Protein AF-A0A9W9C0L8-F1 (afdb_monomer_lite)

Secondary structure (DSSP, 8-state):
---------SS----------SS-EEEEESS-THHHHHHHHHHHT--BTTBSS----EETTEEPPPBPHHHHHHHTTS--HHHHTT-S---GGGGG-TTSGGG--SHHHHHHHHT--SS-GGGEEEEEHHHHHHHHHHHTTS-SS-S--GGGHHHHHHHHHHHHHHHTSHHHHHHHHHHHHHHHHHHHTHHHHTTT-PPEETTTEE--HHHHHHHHHHHHHHHHHHHHHHHHHHHHHHHHHHHHHHHHHHHHHHHHHHHHHT---HHHHHHHHHHHHHHHHHHHHHHHHHHHHHHHHHHHHHHHHHHHHHHHHHHHT--SHHHHHHHHHHTTHHHHHHHHHHHHHHHHHHHHHHHHHHHHHHTT-HHHHHHHHHHHHHHHHHHHHHHHHHHHPPPP---

pLDDT: mean 86.76, std 15.54, range [25.88, 98.31]

Structure (mmCIF, N/CA/C/O backbone):
data_AF-A0A9W9C0L8-F1
#
_entry.id   AF-A0A9W9C0L8-F1
#
loop_
_atom_site.group_PDB
_atom_site.id
_atom_site.type_symbol
_atom_site.label_atom_id
_atom_site.label_alt_id
_atom_site.label_comp_id
_atom_site.label_asym_id
_atom_site.label_entity_id
_atom_site.label_seq_id
_atom_site.pdbx_PDB_ins_code
_atom_site.Cartn_x
_atom_site.Cartn_y
_atom_site.Cartn_z
_atom_site.occupancy
_atom_site.B_iso_or_equiv
_atom_site.auth_seq_id
_atom_site.auth_comp_id
_atom_site.auth_asym_id
_atom_site.auth_atom_id
_atom_site.pdbx_PDB_model_num
ATOM 1 N N . MET A 1 1 ? -31.134 17.223 30.203 1.00 29.73 1 MET A N 1
ATOM 2 C CA . MET A 1 1 ? -31.535 15.995 29.489 1.00 29.73 1 MET A CA 1
ATOM 3 C C . MET A 1 1 ? -32.343 16.463 28.302 1.00 29.73 1 MET A C 1
ATOM 5 O O . MET A 1 1 ? -33.513 16.771 28.476 1.00 29.73 1 MET A O 1
ATOM 9 N N . ASP A 1 2 ? -31.704 16.609 27.146 1.00 30.09 2 ASP A N 1
ATOM 10 C CA . ASP A 1 2 ? -32.403 17.032 25.934 1.00 30.09 2 ASP A CA 1
ATOM 11 C C . ASP A 1 2 ? -33.046 15.802 25.302 1.00 30.09 2 ASP A C 1
ATOM 13 O O . ASP A 1 2 ? -32.373 14.855 24.889 1.00 30.09 2 ASP A O 1
ATOM 17 N N . THR A 1 3 ? -34.373 15.785 25.321 1.00 31.14 3 THR A N 1
ATOM 18 C CA . THR A 1 3 ? -35.206 14.772 24.689 1.00 31.14 3 THR A CA 1
ATOM 19 C C . THR A 1 3 ? -35.073 14.893 23.173 1.00 31.14 3 THR A C 1
ATOM 21 O O . THR A 1 3 ? -35.400 15.920 22.579 1.00 31.14 3 THR A O 1
ATOM 24 N N . TYR A 1 4 ? -34.591 13.830 22.527 1.00 26.91 4 TYR A N 1
ATOM 25 C CA . TYR A 1 4 ? -34.618 13.700 21.073 1.00 26.91 4 TYR A CA 1
ATOM 26 C C . TYR A 1 4 ? -36.081 13.635 20.617 1.00 26.91 4 TYR A C 1
ATOM 28 O O . TYR A 1 4 ? -36.723 12.589 20.697 1.00 26.91 4 TYR A O 1
ATOM 36 N N . LYS A 1 5 ? -36.631 14.768 20.170 1.00 27.61 5 LYS A N 1
ATOM 37 C CA . LYS A 1 5 ? -37.913 14.801 19.461 1.00 27.61 5 LYS A CA 1
ATOM 38 C C . LYS A 1 5 ? -37.713 14.189 18.076 1.00 27.61 5 LYS A C 1
ATOM 40 O O . LYS A 1 5 ? -36.985 14.735 17.252 1.00 27.61 5 LYS A O 1
ATOM 45 N N . VAL A 1 6 ? -38.363 13.057 17.832 1.00 25.88 6 VAL A N 1
ATOM 46 C CA . VAL A 1 6 ? -38.490 12.456 16.501 1.00 25.88 6 VAL A CA 1
ATOM 47 C C . VAL A 1 6 ? -39.402 13.360 15.667 1.00 25.88 6 VAL A C 1
ATOM 49 O O . VAL A 1 6 ? -40.563 13.557 16.019 1.00 25.88 6 VAL A O 1
ATOM 52 N N . GLN A 1 7 ? -38.877 13.940 14.587 1.00 29.86 7 GLN A N 1
ATOM 53 C CA . GLN A 1 7 ? -39.683 14.624 13.575 1.00 29.86 7 GLN A CA 1
ATOM 54 C C . GLN A 1 7 ? -40.155 13.606 12.529 1.00 29.86 7 GLN A C 1
ATOM 56 O O . GLN A 1 7 ? -39.345 12.895 11.937 1.00 29.86 7 GLN A O 1
ATOM 61 N N . LEU A 1 8 ? -41.468 13.550 12.298 1.00 27.89 8 LEU A N 1
ATOM 62 C CA . LEU A 1 8 ? -42.066 12.884 11.141 1.00 27.89 8 LEU A CA 1
ATOM 63 C C . LEU A 1 8 ? -41.915 13.813 9.927 1.00 27.89 8 LEU A C 1
ATOM 65 O O . LEU A 1 8 ? -42.459 14.916 9.919 1.00 27.89 8 LEU A O 1
ATOM 69 N N . PHE A 1 9 ? -41.157 13.392 8.914 1.00 30.30 9 PHE A N 1
ATOM 70 C CA . PHE A 1 9 ? -40.976 14.165 7.684 1.00 30.30 9 PHE A CA 1
ATOM 71 C C . PHE A 1 9 ? -42.205 14.006 6.773 1.00 30.30 9 PHE A C 1
ATOM 73 O O . PHE A 1 9 ? -42.435 12.936 6.217 1.00 30.30 9 PHE A O 1
ATOM 80 N N . GLY A 1 10 ? -42.991 15.079 6.622 1.00 34.06 10 GLY A N 1
ATOM 81 C CA . GLY A 1 10 ? -44.199 15.141 5.780 1.00 34.06 10 GLY A CA 1
ATOM 82 C C . GLY A 1 10 ? -43.947 15.284 4.272 1.00 34.06 10 GLY A C 1
ATOM 83 O O . GLY A 1 10 ? -44.895 15.374 3.499 1.00 34.06 10 GLY A O 1
ATOM 84 N N . GLN A 1 11 ? -42.689 15.296 3.831 1.00 38.44 11 GLN A N 1
ATOM 85 C CA . GLN A 1 11 ? -42.314 15.215 2.421 1.00 38.44 11 GLN A CA 1
ATOM 86 C C . GLN A 1 11 ? -41.124 14.273 2.270 1.00 38.44 11 GLN A C 1
ATOM 88 O O . GLN A 1 11 ? -40.221 14.253 3.110 1.00 38.44 11 GLN A O 1
ATOM 93 N N . LYS A 1 12 ? -41.142 13.479 1.191 1.00 31.73 12 LYS A N 1
ATOM 94 C CA . LYS A 1 12 ? -40.052 12.568 0.832 1.00 31.73 12 LYS A CA 1
ATOM 95 C C . LYS A 1 12 ? -38.766 13.407 0.751 1.00 31.73 12 LYS A C 1
ATOM 97 O O . LYS A 1 12 ? -38.766 14.386 0.001 1.00 31.73 12 LYS A O 1
ATOM 102 N N . PRO A 1 13 ? -37.710 13.092 1.526 1.00 36.06 13 PRO A N 1
ATOM 103 C CA . PRO A 1 13 ? -36.461 13.838 1.453 1.00 36.06 13 PRO A CA 1
ATOM 104 C C . PRO A 1 13 ? -35.998 13.863 -0.003 1.00 36.06 13 PRO A C 1
ATOM 106 O O . PRO A 1 13 ? -36.171 12.868 -0.717 1.00 36.06 13 PRO A O 1
ATOM 109 N N . ALA A 1 14 ? -35.463 15.005 -0.445 1.00 39.78 14 ALA A N 1
ATOM 110 C CA . ALA A 1 14 ? -34.870 15.119 -1.771 1.00 39.78 14 ALA A CA 1
ATOM 111 C C . ALA A 1 14 ? -33.977 13.897 -1.994 1.00 39.78 14 ALA A C 1
ATOM 113 O O . ALA A 1 14 ? -33.189 13.554 -1.105 1.00 39.78 14 ALA A O 1
ATOM 114 N N . GLN A 1 15 ? -34.155 13.209 -3.130 1.00 34.47 15 GLN A N 1
ATOM 115 C CA . GLN A 1 15 ? -33.283 12.086 -3.446 1.00 34.47 15 GLN A CA 1
ATOM 116 C C . GLN A 1 15 ? -31.843 12.571 -3.274 1.00 34.47 15 GLN A C 1
ATOM 118 O O . GLN A 1 15 ? -31.524 13.660 -3.769 1.00 34.47 15 GLN A O 1
ATOM 123 N N . PRO A 1 16 ? -31.001 11.834 -2.527 1.00 32.03 16 PRO A N 1
ATOM 124 C CA . PRO A 1 16 ? -29.605 12.202 -2.414 1.00 32.03 16 PRO A CA 1
ATOM 125 C C . PRO A 1 16 ? -29.090 12.387 -3.838 1.00 32.03 16 PRO A C 1
ATOM 127 O O . PRO A 1 16 ? -29.291 11.513 -4.685 1.00 32.03 16 PRO A O 1
ATOM 130 N N . LYS A 1 17 ? -28.490 13.555 -4.117 1.00 40.44 17 LYS A N 1
ATOM 131 C CA . LYS A 1 17 ? -27.696 13.727 -5.336 1.00 40.44 17 LYS A CA 1
ATOM 132 C C . LYS A 1 17 ? -26.821 12.483 -5.440 1.00 40.44 17 LYS A C 1
ATOM 134 O O . LYS A 1 17 ? -26.239 12.103 -4.419 1.00 40.44 17 LYS A O 1
ATOM 139 N N . ALA A 1 18 ? -26.811 11.845 -6.615 1.00 34.06 18 ALA A N 1
ATOM 140 C CA . ALA A 1 18 ? -26.009 10.652 -6.864 1.00 34.06 18 ALA A CA 1
ATOM 141 C C . ALA A 1 18 ? -24.649 10.841 -6.179 1.00 34.06 18 ALA A C 1
ATOM 143 O O . ALA A 1 18 ? -24.070 11.922 -6.349 1.00 34.06 18 ALA A O 1
ATOM 144 N N . PRO A 1 19 ? -24.209 9.895 -5.326 1.00 35.09 19 PRO A N 1
ATOM 145 C CA . PRO A 1 19 ? -22.979 10.075 -4.579 1.00 35.09 19 PRO A CA 1
ATOM 146 C C . PRO A 1 19 ? -21.894 10.455 -5.581 1.00 35.09 19 PRO A C 1
ATOM 148 O O . PRO A 1 19 ? -21.689 9.749 -6.570 1.00 35.09 19 PRO A O 1
ATOM 151 N N . LEU A 1 20 ? -21.260 11.614 -5.361 1.00 39.66 20 LEU A N 1
ATOM 152 C CA . LEU A 1 20 ? -19.961 11.897 -5.961 1.00 39.66 20 LEU A CA 1
ATOM 153 C C . LEU A 1 20 ? -19.149 10.625 -5.741 1.00 39.66 20 LEU A C 1
ATOM 155 O O . LEU A 1 20 ? -19.111 10.168 -4.599 1.00 39.66 20 LEU A O 1
ATOM 159 N N . LEU A 1 21 ? -18.640 10.011 -6.813 1.00 36.34 21 LEU A N 1
ATOM 160 C CA . LEU A 1 21 ? -17.869 8.769 -6.742 1.00 36.34 21 LEU A CA 1
ATOM 161 C C . LEU A 1 21 ? -16.906 8.878 -5.551 1.00 36.34 21 LEU A C 1
ATOM 163 O O . LEU A 1 21 ? -15.969 9.664 -5.595 1.00 36.34 21 LEU A O 1
ATOM 167 N N . GLU A 1 22 ? -17.183 8.155 -4.457 1.00 50.69 22 GLU A N 1
ATOM 168 C CA . GLU A 1 22 ? -16.428 8.277 -3.192 1.00 50.69 22 GLU A CA 1
ATOM 169 C C . GLU A 1 22 ? -14.988 7.750 -3.322 1.00 50.69 22 GLU A C 1
ATOM 171 O O . GLU A 1 22 ? -14.198 7.839 -2.382 1.00 50.69 22 GLU A O 1
ATOM 176 N N . HIS A 1 23 ? -14.646 7.203 -4.489 1.00 53.16 23 HIS A N 1
ATOM 177 C CA . HIS A 1 23 ? -13.362 6.611 -4.804 1.00 53.16 23 HIS A CA 1
ATOM 178 C C . HIS A 1 23 ? -12.711 7.411 -5.932 1.00 53.16 23 HIS A C 1
ATOM 180 O O . HIS A 1 23 ? -13.200 7.412 -7.065 1.00 53.16 23 HIS A O 1
ATOM 186 N N . ASP A 1 24 ? -11.593 8.066 -5.619 1.00 69.38 24 ASP A N 1
ATOM 187 C CA . ASP A 1 24 ? -10.693 8.614 -6.627 1.00 69.38 24 ASP A CA 1
ATOM 188 C C . ASP A 1 24 ? -10.066 7.427 -7.377 1.00 69.38 24 ASP A C 1
ATOM 190 O O . ASP A 1 24 ? -9.188 6.724 -6.862 1.00 69.38 24 ASP A O 1
ATOM 194 N N . TYR A 1 25 ? -10.579 7.154 -8.578 1.00 78.75 25 TYR A N 1
ATOM 195 C CA . TYR A 1 25 ? -9.968 6.203 -9.498 1.00 78.75 25 TYR A CA 1
ATOM 196 C C . TYR A 1 25 ? -8.801 6.880 -10.200 1.00 78.75 25 TYR A C 1
ATOM 198 O O . TYR A 1 25 ? -8.934 7.981 -10.735 1.00 78.75 25 TYR A O 1
ATOM 206 N N . ILE A 1 26 ? -7.666 6.193 -10.230 1.00 79.75 26 ILE A N 1
ATOM 207 C CA . ILE A 1 26 ? -6.483 6.635 -10.953 1.00 79.75 26 ILE A CA 1
ATOM 208 C C . ILE A 1 26 ? -6.080 5.590 -11.980 1.00 79.75 26 ILE A C 1
ATOM 210 O O . ILE A 1 26 ? -6.223 4.384 -11.771 1.00 79.75 26 ILE A O 1
ATOM 214 N N . THR A 1 27 ? -5.572 6.075 -13.106 1.00 82.56 27 THR A N 1
ATOM 215 C CA . THR A 1 27 ? -4.926 5.234 -14.106 1.00 82.56 27 THR A CA 1
ATOM 216 C C . THR A 1 27 ? -3.598 4.742 -13.539 1.00 82.56 27 THR A C 1
ATOM 218 O O . THR A 1 27 ? -2.748 5.547 -13.155 1.00 82.56 27 THR A O 1
ATOM 221 N N . GLU A 1 28 ? -3.409 3.428 -13.478 1.00 83.50 28 GLU A N 1
ATOM 222 C CA . GLU A 1 28 ? -2.206 2.805 -12.934 1.00 83.50 28 GLU A CA 1
ATOM 223 C C . GLU A 1 28 ? -1.496 1.906 -13.947 1.00 83.50 28 GLU A C 1
ATOM 225 O O . GLU A 1 28 ? -2.128 1.238 -14.768 1.00 83.50 28 GLU A O 1
ATOM 230 N N . HIS A 1 29 ? -0.166 1.854 -13.840 1.00 86.00 29 HIS A N 1
ATOM 231 C CA . HIS A 1 29 ? 0.629 0.828 -14.506 1.00 86.00 29 HIS A CA 1
ATOM 232 C C . HIS A 1 29 ? 0.531 -0.471 -13.700 1.00 86.00 29 HIS A C 1
ATOM 234 O O . HIS A 1 29 ? 0.658 -0.451 -12.471 1.00 86.00 29 HIS A O 1
ATOM 240 N N . ILE A 1 30 ? 0.334 -1.601 -14.379 1.00 87.00 30 ILE A N 1
ATOM 241 C CA . ILE A 1 30 ? 0.282 -2.920 -13.729 1.00 87.00 30 ILE A CA 1
ATOM 242 C C . ILE A 1 30 ? 1.681 -3.347 -13.278 1.00 87.00 30 ILE A C 1
ATOM 244 O O . ILE A 1 30 ? 1.870 -3.767 -12.136 1.00 87.00 30 ILE A O 1
ATOM 248 N N . VAL A 1 31 ? 2.664 -3.197 -14.169 1.00 90.00 31 VAL A N 1
ATOM 249 C CA . VAL A 1 31 ? 4.089 -3.265 -13.837 1.00 90.00 31 VAL A CA 1
ATOM 250 C C . VAL A 1 31 ? 4.549 -1.854 -13.518 1.00 90.00 31 VAL A C 1
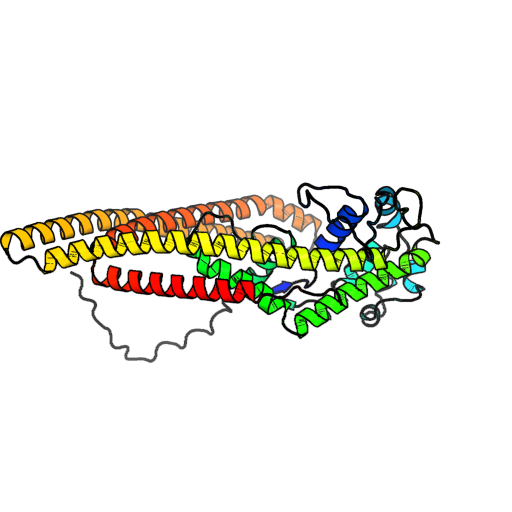ATOM 252 O O . VAL A 1 31 ? 4.451 -0.950 -14.337 1.00 90.00 31 VAL A O 1
ATOM 255 N N . GLU A 1 32 ? 5.050 -1.652 -12.310 1.00 88.81 32 GLU A N 1
ATOM 256 C CA . GLU A 1 32 ? 5.420 -0.317 -11.867 1.00 88.81 32 GLU A CA 1
ATOM 257 C C . GLU A 1 32 ? 6.649 0.239 -12.608 1.00 88.81 32 GLU A C 1
ATOM 259 O O . GLU A 1 32 ? 7.635 -0.480 -12.794 1.00 88.81 32 GLU A O 1
ATOM 264 N N . LEU A 1 33 ? 6.655 1.541 -12.918 1.00 88.88 33 LEU A N 1
ATOM 265 C CA . LEU A 1 33 ? 7.739 2.210 -13.658 1.00 88.88 33 LEU A CA 1
ATOM 266 C C . LEU A 1 33 ? 9.125 2.046 -13.010 1.00 88.88 33 LEU A C 1
ATOM 268 O O . LEU A 1 33 ? 10.136 1.917 -13.703 1.00 88.88 33 LEU A O 1
ATOM 272 N N . GLN A 1 34 ? 9.197 1.995 -11.674 1.00 91.31 34 GLN A N 1
ATOM 273 C CA . GLN A 1 34 ? 10.448 1.759 -10.943 1.00 91.31 34 GLN A CA 1
ATOM 274 C C . GLN A 1 34 ? 11.082 0.390 -11.226 1.00 91.31 34 GLN A C 1
ATOM 276 O O . GLN A 1 34 ? 12.236 0.182 -10.852 1.00 91.31 34 GLN A O 1
ATOM 281 N N . SER A 1 35 ? 10.366 -0.543 -11.862 1.00 95.56 35 SER A N 1
ATOM 282 C CA . SER A 1 35 ? 10.882 -1.880 -12.175 1.00 95.56 35 SER A CA 1
ATOM 283 C C . SER A 1 35 ? 12.082 -1.820 -13.120 1.00 95.56 35 SER A C 1
ATOM 285 O O . SER A 1 35 ? 13.025 -2.574 -12.922 1.00 95.56 35 SER A O 1
ATOM 287 N N . ILE A 1 36 ? 12.109 -0.881 -14.073 1.00 96.19 36 ILE A N 1
ATOM 288 C CA . ILE A 1 36 ? 13.249 -0.711 -14.991 1.00 96.19 36 ILE A CA 1
ATOM 289 C C . ILE A 1 36 ? 14.487 -0.206 -14.260 1.00 96.19 36 ILE A C 1
ATOM 291 O O . ILE A 1 36 ? 15.568 -0.767 -14.418 1.00 96.19 36 ILE A O 1
ATOM 295 N N . LEU A 1 37 ? 14.335 0.808 -13.405 1.00 95.44 37 LEU A N 1
ATOM 296 C CA . LEU A 1 37 ? 15.449 1.294 -12.592 1.00 95.44 37 LEU A CA 1
ATOM 297 C C . LEU A 1 37 ? 16.000 0.171 -11.703 1.00 95.44 37 LEU A C 1
ATOM 299 O O . LEU A 1 37 ? 17.205 -0.041 -11.656 1.00 95.44 37 LEU A O 1
ATOM 303 N N . ARG A 1 38 ? 15.114 -0.593 -11.058 1.00 96.75 38 ARG A N 1
ATOM 304 C CA . ARG A 1 38 ? 15.495 -1.717 -10.192 1.00 96.75 38 ARG A CA 1
ATOM 305 C C . ARG A 1 38 ? 16.134 -2.869 -10.944 1.00 96.75 38 ARG A C 1
ATOM 307 O O . ARG A 1 38 ? 17.004 -3.531 -10.393 1.00 96.75 38 ARG A O 1
ATOM 314 N N . PHE A 1 39 ? 15.719 -3.098 -12.183 1.00 98.06 39 PHE A N 1
ATOM 315 C CA . PHE A 1 39 ? 16.361 -4.054 -13.067 1.00 98.06 39 PHE A CA 1
ATOM 316 C C . PHE A 1 39 ? 17.793 -3.623 -13.396 1.00 98.0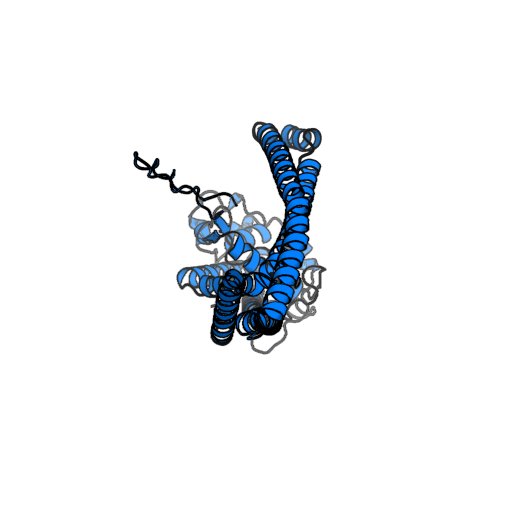6 39 PHE A C 1
ATOM 318 O O . PHE A 1 39 ? 18.709 -4.426 -13.263 1.00 98.06 39 PHE A O 1
ATOM 325 N N . ILE A 1 40 ? 18.019 -2.347 -13.724 1.00 97.56 40 ILE A N 1
ATOM 326 C CA . ILE A 1 40 ? 19.370 -1.809 -13.958 1.00 97.56 40 ILE A CA 1
ATOM 327 C C . ILE A 1 40 ? 20.218 -1.871 -12.675 1.00 97.56 40 ILE A C 1
ATOM 329 O O . ILE A 1 40 ? 21.382 -2.269 -12.723 1.00 97.56 40 ILE A O 1
ATOM 333 N N . GLU A 1 41 ? 19.652 -1.538 -11.513 1.00 97.25 41 GLU A N 1
ATOM 334 C CA . GLU A 1 41 ? 20.324 -1.677 -10.211 1.00 97.25 41 GLU A CA 1
ATOM 335 C C . GLU A 1 41 ? 20.677 -3.146 -9.909 1.00 97.25 41 GLU A C 1
ATOM 337 O O . GLU A 1 41 ? 21.763 -3.418 -9.403 1.00 97.25 41 GLU A O 1
ATOM 342 N N . ALA A 1 42 ? 19.801 -4.094 -10.263 1.00 97.81 42 ALA A N 1
ATOM 343 C CA . ALA A 1 42 ? 20.024 -5.534 -10.123 1.00 97.81 42 ALA A CA 1
ATOM 344 C C . ALA A 1 42 ? 21.093 -6.063 -11.096 1.00 97.81 42 ALA A C 1
ATOM 346 O O . ALA A 1 42 ? 21.945 -6.853 -10.705 1.00 97.81 42 ALA A O 1
ATOM 347 N N . LEU A 1 43 ? 21.116 -5.602 -12.349 1.00 97.94 43 LEU A N 1
ATOM 348 C CA . LEU A 1 43 ? 22.166 -5.962 -13.308 1.00 97.94 43 LEU A CA 1
ATOM 349 C C . LEU A 1 43 ? 23.531 -5.422 -12.877 1.00 97.94 43 LEU A C 1
ATOM 351 O O . LEU A 1 43 ? 24.532 -6.132 -12.902 1.00 97.94 43 LEU A O 1
ATOM 355 N N . THR A 1 44 ? 23.575 -4.156 -12.467 1.00 97.62 44 THR A N 1
ATOM 356 C CA . THR A 1 44 ? 24.827 -3.468 -12.125 1.00 97.62 44 THR A CA 1
ATOM 357 C C . THR A 1 44 ? 25.260 -3.685 -10.676 1.00 97.62 44 THR A C 1
ATOM 359 O O . THR A 1 44 ? 26.329 -3.211 -10.293 1.00 97.62 44 THR A O 1
ATOM 362 N N . GLN A 1 45 ? 24.451 -4.380 -9.867 1.00 97.00 45 GLN A N 1
ATOM 363 C CA . GLN A 1 45 ? 24.680 -4.594 -8.433 1.00 97.00 45 GLN A CA 1
ATOM 364 C C . GLN A 1 45 ? 24.966 -3.277 -7.690 1.00 97.00 45 GLN A C 1
ATOM 366 O O . GLN A 1 45 ? 25.860 -3.189 -6.847 1.00 97.00 45 GLN A O 1
ATOM 371 N N . THR A 1 46 ? 24.227 -2.223 -8.053 1.00 95.44 46 THR A N 1
ATOM 372 C CA . THR A 1 46 ? 24.410 -0.872 -7.509 1.00 95.44 46 THR A CA 1
ATOM 373 C C . THR A 1 46 ? 23.247 -0.534 -6.579 1.00 95.44 46 THR A C 1
ATOM 375 O O . THR A 1 46 ? 22.154 -0.235 -7.063 1.00 95.44 46 THR A O 1
ATOM 378 N N . PRO A 1 47 ? 23.439 -0.582 -5.248 1.00 94.06 47 PRO A N 1
ATOM 379 C CA . PRO A 1 47 ? 22.387 -0.234 -4.306 1.00 94.06 47 PRO A CA 1
ATOM 380 C C . PRO A 1 47 ? 22.070 1.263 -4.365 1.00 94.06 47 PRO A C 1
ATOM 382 O O . PRO A 1 47 ? 22.941 2.102 -4.596 1.00 94.06 47 PRO A O 1
ATOM 385 N N . SER A 1 48 ? 20.817 1.610 -4.084 1.00 93.12 48 SER A N 1
ATOM 386 C CA . SER A 1 48 ? 20.368 2.995 -3.942 1.00 93.12 48 SER A CA 1
ATOM 387 C C . SER A 1 48 ? 19.608 3.200 -2.638 1.00 93.12 48 SER A C 1
ATOM 389 O O . SER A 1 48 ? 19.170 2.253 -1.989 1.00 93.12 48 SER A O 1
ATOM 391 N N . VAL A 1 49 ? 19.373 4.460 -2.258 1.00 89.94 49 VAL A N 1
ATOM 392 C CA . VAL A 1 49 ? 18.552 4.792 -1.076 1.00 89.94 49 VAL A CA 1
ATOM 393 C C . VAL A 1 49 ? 17.156 4.154 -1.159 1.00 89.94 49 VAL A C 1
ATOM 395 O O . VAL A 1 49 ? 16.566 3.806 -0.139 1.00 89.94 49 VAL A O 1
ATOM 398 N N . LYS A 1 50 ? 16.619 3.986 -2.375 1.00 88.38 50 LYS A N 1
ATOM 399 C CA . LYS A 1 50 ? 15.290 3.401 -2.621 1.00 88.38 50 LYS A CA 1
ATOM 400 C C . LYS A 1 50 ? 15.326 1.886 -2.867 1.00 88.38 50 LYS A C 1
ATOM 402 O O . LYS A 1 50 ? 14.261 1.262 -2.889 1.00 88.38 50 LYS A O 1
ATOM 407 N N . ASN A 1 51 ? 16.512 1.318 -3.066 1.00 92.50 51 ASN A N 1
ATOM 408 C CA . ASN A 1 51 ? 16.752 -0.100 -3.301 1.00 92.50 51 ASN A CA 1
ATOM 409 C C . ASN A 1 51 ? 18.124 -0.504 -2.720 1.00 92.50 51 ASN A C 1
ATOM 411 O O . ASN A 1 51 ? 19.088 -0.681 -3.466 1.00 92.50 51 ASN A O 1
ATOM 415 N N . PRO A 1 52 ? 18.246 -0.595 -1.384 1.00 93.25 52 PRO A N 1
ATOM 416 C CA . PRO A 1 52 ? 19.530 -0.850 -0.727 1.00 93.25 52 PRO A CA 1
ATOM 417 C C . PRO A 1 52 ? 20.042 -2.282 -0.930 1.00 93.25 52 PRO A C 1
ATOM 419 O O . PRO A 1 52 ? 21.201 -2.557 -0.647 1.00 93.25 52 PRO A O 1
ATOM 422 N N . ASP A 1 53 ? 19.177 -3.179 -1.402 1.00 94.12 53 ASP A N 1
ATOM 423 C CA . ASP A 1 53 ? 19.446 -4.603 -1.585 1.00 94.12 53 ASP A CA 1
ATOM 424 C C . ASP A 1 53 ? 18.876 -5.058 -2.944 1.00 94.12 53 ASP A C 1
ATOM 426 O O . ASP A 1 53 ? 17.765 -5.614 -2.999 1.00 94.12 53 ASP A O 1
ATOM 430 N N . PRO A 1 54 ? 19.565 -4.732 -4.059 1.00 96.25 54 PRO A N 1
ATOM 431 C CA . PRO A 1 54 ? 19.161 -5.151 -5.396 1.00 96.25 54 PRO A CA 1
ATOM 432 C C . PRO A 1 54 ? 19.082 -6.676 -5.523 1.00 96.25 54 PRO A C 1
ATOM 434 O O . PRO A 1 54 ? 19.793 -7.417 -4.854 1.00 96.25 54 PRO A O 1
ATOM 437 N N . ILE A 1 55 ? 18.204 -7.160 -6.402 1.00 97.06 55 ILE A N 1
ATOM 438 C CA . ILE A 1 55 ? 18.065 -8.600 -6.651 1.00 97.06 55 ILE A CA 1
ATOM 439 C C . ILE A 1 55 ? 19.342 -9.124 -7.317 1.00 97.06 55 ILE A C 1
ATOM 441 O O . ILE A 1 55 ? 19.787 -8.581 -8.326 1.00 97.06 55 ILE A O 1
ATOM 445 N N . ASN A 1 56 ? 19.899 -10.217 -6.797 1.00 96.88 56 ASN A N 1
ATOM 446 C CA . ASN A 1 56 ? 20.955 -10.953 -7.484 1.00 96.88 56 ASN A CA 1
ATOM 447 C C . ASN A 1 56 ? 20.322 -11.859 -8.546 1.00 96.88 56 ASN A C 1
ATOM 449 O O . ASN A 1 56 ? 19.689 -12.855 -8.210 1.00 96.88 56 ASN A O 1
ATOM 453 N N . ILE A 1 57 ? 20.448 -11.502 -9.826 1.00 97.81 57 ILE A N 1
ATOM 454 C CA . ILE A 1 57 ? 19.710 -12.172 -10.903 1.00 97.81 57 ILE A CA 1
ATOM 455 C C . ILE A 1 57 ? 20.213 -13.612 -11.078 1.00 97.81 57 ILE A C 1
ATOM 457 O O . ILE A 1 57 ? 21.379 -13.826 -11.393 1.00 97.81 57 ILE A O 1
ATOM 461 N N . ASN A 1 58 ? 19.330 -14.599 -10.902 1.00 96.94 58 ASN A N 1
ATOM 462 C CA . ASN A 1 58 ? 19.622 -16.011 -11.124 1.00 96.94 58 ASN A CA 1
ATOM 463 C C . ASN A 1 58 ? 18.924 -16.510 -12.397 1.00 96.94 58 ASN A C 1
ATOM 465 O O . ASN A 1 58 ? 17.695 -16.523 -12.477 1.00 96.94 58 ASN A O 1
ATOM 469 N N . ILE A 1 59 ? 19.710 -16.945 -13.378 1.00 95.81 59 ILE A N 1
ATOM 470 C CA . ILE A 1 59 ? 19.232 -17.529 -14.629 1.00 95.81 59 ILE A CA 1
ATOM 471 C C . ILE A 1 59 ? 19.493 -19.036 -14.563 1.00 95.81 59 ILE A C 1
ATOM 473 O O . ILE A 1 59 ? 20.633 -19.487 -14.646 1.00 95.81 59 ILE A O 1
ATOM 477 N N . LYS A 1 60 ? 18.426 -19.832 -14.405 1.00 93.31 60 LYS A N 1
ATOM 478 C CA . LYS A 1 60 ? 18.474 -21.312 -14.424 1.00 93.31 60 LYS A CA 1
ATOM 479 C C . LYS A 1 60 ? 19.492 -21.922 -13.440 1.00 93.31 60 LYS A C 1
ATOM 481 O O . LYS A 1 60 ? 20.178 -22.887 -13.759 1.00 93.31 60 LYS A O 1
ATOM 486 N N . GLY A 1 61 ? 19.586 -21.365 -12.236 1.00 92.88 61 GLY A N 1
ATOM 487 C CA . GLY A 1 61 ? 20.503 -21.815 -11.186 1.00 92.88 61 GLY A CA 1
ATOM 488 C C . GLY A 1 61 ? 21.868 -21.125 -11.203 1.00 92.88 61 GLY A C 1
ATOM 489 O O . GLY A 1 61 ? 22.643 -21.326 -10.272 1.00 92.88 61 GLY A O 1
ATOM 490 N N . GLN A 1 62 ? 22.163 -20.293 -12.204 1.00 94.44 62 GLN A N 1
ATOM 491 C CA . GLN A 1 62 ? 23.428 -19.571 -12.319 1.00 94.44 62 GLN A CA 1
ATOM 492 C C . GLN A 1 62 ? 23.240 -18.089 -11.999 1.00 94.44 62 GLN A C 1
ATOM 494 O O . GLN A 1 62 ? 22.348 -17.432 -12.532 1.00 94.44 62 GLN A O 1
ATOM 499 N N . MET A 1 63 ? 24.095 -17.555 -11.128 1.00 96.31 63 MET A N 1
ATOM 500 C CA . MET A 1 63 ? 24.098 -16.128 -10.816 1.00 96.31 63 MET A CA 1
ATOM 501 C C . MET A 1 63 ? 24.666 -15.351 -12.001 1.00 96.31 63 MET A C 1
ATOM 503 O O . MET A 1 63 ? 25.773 -15.636 -12.458 1.00 96.31 63 MET A O 1
ATOM 507 N N . LEU A 1 64 ? 23.916 -14.366 -12.485 1.00 95.88 64 LEU A N 1
ATOM 508 C CA . LEU A 1 64 ? 24.416 -13.408 -13.455 1.00 95.88 64 LEU A CA 1
ATOM 509 C C . LEU A 1 64 ? 25.462 -12.522 -12.770 1.00 95.88 64 LEU A C 1
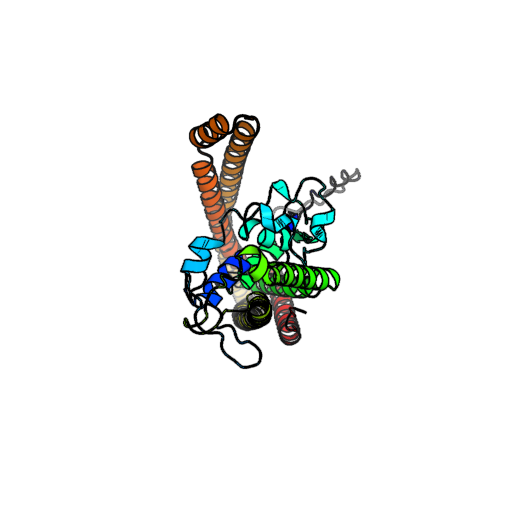ATOM 511 O O . LEU A 1 64 ? 25.201 -11.944 -11.714 1.00 95.88 64 LEU A O 1
ATOM 515 N N . GLY A 1 65 ? 26.639 -12.435 -13.386 1.00 94.31 65 GLY A N 1
ATOM 516 C CA . GLY A 1 65 ? 27.715 -11.552 -12.951 1.00 94.31 65 GLY A CA 1
ATOM 517 C C . GLY A 1 65 ? 27.327 -10.074 -12.982 1.00 94.31 65 GLY A C 1
ATOM 518 O O . GLY A 1 65 ? 26.327 -9.681 -13.588 1.00 94.31 65 GLY A O 1
ATOM 519 N N . LYS A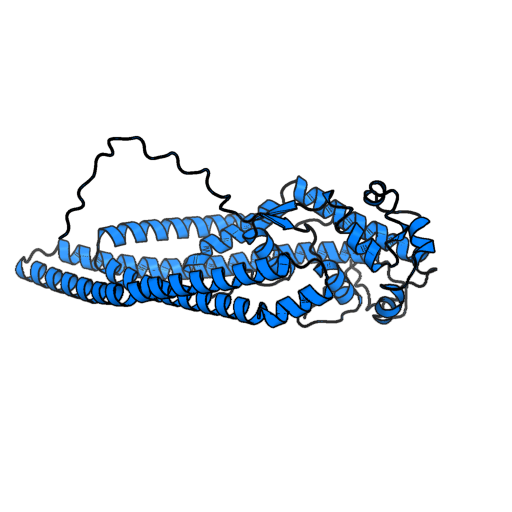 1 66 ? 28.151 -9.228 -12.363 1.00 97.00 66 LYS A N 1
ATOM 520 C CA . LYS A 1 66 ? 27.937 -7.779 -12.358 1.00 97.00 66 LYS A CA 1
ATOM 521 C C . LYS A 1 66 ? 28.068 -7.232 -13.776 1.00 97.00 66 LYS A C 1
ATOM 523 O O . LYS A 1 66 ? 29.094 -7.412 -14.431 1.00 97.00 66 LYS A O 1
ATOM 528 N N . VAL A 1 67 ? 27.053 -6.507 -14.220 1.00 96.81 67 VAL A N 1
ATOM 529 C CA . VAL A 1 67 ? 27.035 -5.834 -15.517 1.00 96.81 67 VAL A CA 1
ATOM 530 C C . VAL A 1 67 ? 27.643 -4.432 -15.402 1.00 96.81 67 VAL A C 1
ATOM 532 O O . VAL A 1 67 ? 27.388 -3.719 -14.430 1.00 96.81 67 VAL A O 1
ATOM 535 N N . ASP A 1 68 ? 28.448 -4.015 -16.385 1.00 92.94 68 ASP A N 1
ATOM 536 C CA . ASP A 1 68 ? 29.043 -2.671 -16.396 1.00 92.94 68 ASP A CA 1
ATOM 537 C C . ASP A 1 68 ? 27.973 -1.574 -16.546 1.00 92.94 68 ASP A C 1
ATOM 539 O O . ASP A 1 68 ? 27.267 -1.482 -17.555 1.00 92.94 68 ASP A O 1
ATOM 543 N N . SER A 1 69 ? 27.882 -0.692 -15.548 1.00 94.56 69 SER A N 1
ATOM 544 C CA . SER A 1 69 ? 26.967 0.450 -15.549 1.00 94.56 69 SER A CA 1
ATOM 545 C C . SER A 1 69 ? 27.263 1.462 -16.657 1.00 94.56 69 SER A C 1
ATOM 547 O O . SER A 1 69 ? 26.350 2.179 -17.072 1.00 94.56 69 SER A O 1
ATOM 549 N N . LYS A 1 70 ? 28.509 1.532 -17.155 1.00 95.50 70 LYS A N 1
ATOM 550 C CA . LYS A 1 70 ? 28.892 2.471 -18.224 1.00 95.50 70 LYS A CA 1
ATOM 551 C C . LYS A 1 70 ? 28.088 2.250 -19.497 1.00 95.50 70 LYS A C 1
ATOM 553 O O . LYS A 1 70 ? 27.674 3.214 -20.138 1.00 95.50 70 LYS A O 1
ATOM 558 N N . TRP A 1 71 ? 27.773 0.995 -19.810 1.00 96.94 71 TRP A N 1
ATOM 559 C CA . TRP A 1 71 ? 26.964 0.675 -20.978 1.00 96.94 71 TRP A CA 1
ATOM 560 C C . TRP A 1 71 ? 25.594 1.363 -20.932 1.00 96.94 71 TRP A C 1
ATOM 562 O O . TRP A 1 71 ? 25.159 1.940 -21.926 1.00 96.94 71 TRP A O 1
ATOM 572 N N . PHE A 1 72 ? 24.937 1.391 -19.766 1.00 96.25 72 PHE A N 1
ATOM 573 C CA . PHE A 1 72 ? 23.647 2.071 -19.612 1.00 96.25 72 PHE A CA 1
ATOM 574 C C . PHE A 1 72 ? 23.780 3.584 -19.785 1.00 96.25 72 PHE A C 1
ATOM 576 O O . PHE A 1 72 ? 22.934 4.203 -20.423 1.00 96.25 72 PHE A O 1
ATOM 583 N N . THR A 1 73 ? 24.854 4.194 -19.283 1.00 94.00 73 THR A N 1
ATOM 584 C CA . THR A 1 73 ? 25.081 5.630 -19.505 1.00 94.00 73 THR A CA 1
ATOM 585 C C . THR A 1 73 ? 25.347 5.968 -20.972 1.00 94.00 73 THR A C 1
ATOM 587 O O . THR A 1 73 ? 24.937 7.030 -21.431 1.00 94.00 73 THR A O 1
ATOM 590 N N . GLU A 1 74 ? 25.979 5.060 -21.718 1.00 96.12 74 GLU A N 1
ATOM 591 C CA . GLU A 1 74 ? 26.338 5.260 -23.124 1.00 96.12 74 GLU A CA 1
ATOM 592 C C . GLU A 1 74 ? 25.195 4.968 -24.095 1.00 96.12 74 GLU A C 1
ATOM 594 O O . GLU A 1 74 ? 25.046 5.684 -25.083 1.00 96.12 74 GLU A O 1
ATOM 599 N N . TRP A 1 75 ? 24.412 3.914 -23.849 1.00 96.50 75 TRP A N 1
ATOM 600 C CA . TRP A 1 75 ? 23.443 3.393 -24.816 1.00 96.50 75 TRP A CA 1
ATOM 601 C C . TRP A 1 75 ? 21.990 3.679 -24.459 1.00 96.50 75 TRP A C 1
ATOM 603 O O . TRP A 1 75 ? 21.188 3.893 -25.364 1.00 96.50 75 TRP A O 1
ATOM 613 N N . TRP A 1 76 ? 21.629 3.725 -23.173 1.00 95.62 76 TRP A N 1
ATOM 614 C CA . TRP A 1 76 ? 20.219 3.742 -22.758 1.00 95.62 76 TRP A CA 1
ATOM 615 C C . TRP A 1 76 ? 19.439 4.941 -23.316 1.00 95.62 76 TRP A C 1
ATOM 617 O O . TRP A 1 76 ? 18.298 4.800 -23.753 1.00 95.62 76 TRP A O 1
ATOM 627 N N . ASN A 1 77 ? 20.088 6.109 -23.357 1.00 94.94 77 ASN A N 1
ATOM 628 C CA . ASN A 1 77 ? 19.531 7.359 -23.885 1.00 94.94 77 ASN A CA 1
ATOM 629 C C . ASN A 1 77 ? 20.155 7.781 -25.225 1.00 94.94 77 ASN A C 1
ATOM 631 O O . ASN A 1 77 ? 19.965 8.917 -25.661 1.00 94.94 77 ASN A O 1
ATOM 635 N N . LYS A 1 78 ? 20.931 6.904 -25.871 1.00 95.56 78 LYS A N 1
ATOM 636 C CA . LYS A 1 78 ? 21.537 7.204 -27.168 1.00 95.56 78 LYS A CA 1
ATOM 637 C C . LYS A 1 78 ? 20.481 7.188 -28.259 1.00 95.56 78 LYS A C 1
ATOM 639 O O . LYS A 1 78 ? 19.606 6.324 -28.254 1.00 95.56 78 LYS A O 1
ATOM 644 N N . ASP A 1 79 ? 20.609 8.115 -29.204 1.00 94.31 79 ASP A N 1
ATOM 645 C CA . ASP A 1 79 ? 19.777 8.115 -30.400 1.00 94.31 79 ASP A CA 1
ATOM 646 C C . ASP A 1 79 ? 20.123 6.898 -31.277 1.00 94.31 79 ASP A C 1
ATOM 648 O O . ASP A 1 79 ? 21.237 6.766 -31.793 1.00 94.31 79 ASP A O 1
ATOM 652 N N . VAL A 1 80 ? 19.168 5.981 -31.383 1.00 92.19 80 VAL A N 1
ATOM 653 C CA . VAL A 1 80 ? 19.195 4.769 -32.206 1.00 92.19 80 VAL A CA 1
ATOM 654 C C . VAL A 1 80 ? 17.959 4.701 -33.111 1.00 92.19 80 VAL A C 1
ATOM 656 O O . VAL A 1 80 ? 17.597 3.621 -33.579 1.00 92.19 80 VAL A O 1
ATOM 659 N N . GLN A 1 81 ? 17.323 5.848 -33.381 1.00 88.19 81 GLN A N 1
ATOM 660 C CA . GLN A 1 81 ? 16.079 5.966 -34.145 1.00 88.19 81 GLN A CA 1
ATOM 661 C C . GLN A 1 81 ? 16.116 5.192 -35.469 1.00 88.19 81 GLN A C 1
ATOM 663 O O . GLN A 1 81 ? 15.188 4.451 -35.783 1.00 88.19 81 GLN A O 1
ATOM 668 N N . SER A 1 82 ? 17.219 5.302 -36.216 1.00 88.75 82 SER A N 1
ATOM 669 C CA . SER A 1 82 ? 17.384 4.640 -37.519 1.00 88.75 82 SER A CA 1
ATOM 670 C C . SER A 1 82 ? 17.314 3.113 -37.462 1.00 88.75 82 SER A C 1
ATOM 672 O O . SER A 1 82 ? 17.114 2.479 -38.491 1.00 88.75 82 SER A O 1
ATOM 674 N N . LYS A 1 83 ? 17.482 2.520 -36.276 1.00 90.94 83 LYS A N 1
ATOM 675 C CA . LYS A 1 83 ? 17.405 1.074 -36.046 1.00 90.94 83 LYS A CA 1
ATOM 676 C C . LYS A 1 83 ? 16.122 0.649 -35.351 1.00 90.94 83 LYS A C 1
ATOM 678 O O . LYS A 1 83 ? 15.769 -0.524 -35.392 1.00 90.94 83 LYS A O 1
ATOM 683 N N . ILE A 1 84 ? 15.440 1.563 -34.670 1.00 88.44 84 ILE A N 1
ATOM 684 C CA . ILE A 1 84 ? 14.181 1.231 -34.006 1.00 88.44 84 ILE A CA 1
ATOM 685 C C . ILE A 1 84 ? 13.164 0.798 -35.062 1.00 88.44 84 ILE A C 1
ATOM 687 O O . ILE A 1 84 ? 12.554 -0.257 -34.907 1.00 88.44 84 ILE A O 1
ATOM 691 N N . ASP A 1 85 ? 13.074 1.515 -36.177 1.00 83.00 85 ASP A N 1
ATOM 692 C CA . ASP A 1 85 ? 12.079 1.258 -37.226 1.00 83.00 85 ASP A CA 1
ATOM 693 C C . ASP A 1 85 ? 12.289 -0.082 -37.956 1.00 83.00 85 ASP A C 1
ATOM 695 O O . ASP A 1 85 ? 11.335 -0.676 -38.453 1.00 83.00 85 ASP A O 1
ATOM 699 N N . SER A 1 86 ? 13.525 -0.584 -37.993 1.00 88.31 86 SER A N 1
ATOM 700 C CA . SER A 1 86 ? 13.924 -1.783 -38.742 1.00 88.31 86 SER A CA 1
ATOM 701 C C . SER A 1 86 ? 14.270 -2.989 -37.862 1.00 88.31 86 SER A C 1
ATOM 703 O O . SER A 1 86 ? 14.796 -3.989 -38.359 1.00 88.31 86 SER A O 1
ATOM 705 N N . ARG A 1 87 ? 14.013 -2.913 -36.550 1.00 91.75 87 ARG A N 1
ATOM 706 C CA . ARG A 1 87 ? 14.321 -4.006 -35.617 1.00 91.75 87 ARG A CA 1
ATOM 707 C C . ARG A 1 87 ? 13.465 -5.251 -35.901 1.00 91.75 87 ARG A C 1
ATOM 709 O O . ARG A 1 87 ? 12.309 -5.124 -36.298 1.00 91.75 87 ARG A O 1
ATOM 716 N N . PRO A 1 88 ? 13.993 -6.464 -35.666 1.00 89.62 88 PRO A N 1
ATOM 717 C CA . PRO A 1 88 ? 13.363 -7.693 -36.148 1.00 89.62 88 PRO A CA 1
ATOM 718 C C . PRO A 1 88 ? 12.101 -8.104 -35.379 1.00 89.62 88 PRO A C 1
ATOM 720 O O . PRO A 1 88 ? 11.273 -8.828 -35.926 1.00 89.62 88 PRO A O 1
ATOM 723 N N . ARG A 1 89 ? 11.961 -7.711 -34.106 1.00 88.69 89 ARG A N 1
ATOM 724 C CA . ARG A 1 89 ? 10.859 -8.160 -33.239 1.00 88.69 89 ARG A CA 1
ATOM 725 C C . ARG A 1 89 ? 10.267 -6.997 -32.438 1.00 88.69 89 ARG A C 1
ATOM 727 O O . ARG A 1 89 ? 10.486 -6.935 -31.231 1.00 88.69 89 ARG A O 1
ATOM 734 N N . PRO A 1 90 ? 9.579 -6.035 -33.072 1.00 86.25 90 PRO A N 1
ATOM 735 C CA . PRO A 1 90 ? 8.858 -5.004 -32.333 1.00 86.25 90 PRO A CA 1
ATOM 736 C C . PRO A 1 90 ? 7.678 -5.624 -31.571 1.00 86.25 90 PRO A C 1
ATOM 738 O O . PRO A 1 90 ? 6.997 -6.504 -32.103 1.00 86.25 90 PRO A O 1
ATOM 741 N N . PHE A 1 91 ? 7.390 -5.150 -30.355 1.00 84.25 91 PHE A N 1
ATOM 742 C CA . PHE A 1 91 ? 6.154 -5.558 -29.680 1.00 84.25 91 PHE A CA 1
ATOM 743 C C . PHE A 1 91 ? 4.916 -5.007 -30.422 1.00 84.25 91 PHE A C 1
ATOM 745 O O . PHE A 1 91 ? 4.968 -3.965 -31.081 1.00 84.25 91 PHE A O 1
ATOM 752 N N . SER A 1 92 ? 3.777 -5.700 -30.326 1.00 73.25 92 SER A N 1
ATOM 753 C CA . SER A 1 92 ? 2.602 -5.441 -31.179 1.00 73.25 92 SER A CA 1
ATOM 754 C C . SER A 1 92 ? 1.908 -4.090 -30.954 1.00 73.25 92 SER A C 1
ATOM 756 O O . SER A 1 92 ? 1.225 -3.605 -31.853 1.00 73.25 92 SER A O 1
ATOM 758 N N . GLY A 1 93 ? 2.100 -3.436 -29.805 1.00 70.81 93 GLY A N 1
ATOM 759 C CA . GLY A 1 93 ? 1.430 -2.164 -29.490 1.00 70.81 93 GLY A CA 1
ATOM 760 C C . GLY A 1 93 ? 1.893 -0.970 -30.333 1.00 70.81 93 GLY A C 1
ATOM 761 O O . GLY A 1 93 ? 1.212 0.052 -30.367 1.00 70.81 93 GLY A O 1
ATOM 762 N N . TYR A 1 94 ? 2.991 -1.103 -31.085 1.00 66.12 94 TYR A N 1
ATOM 763 C CA . TYR A 1 94 ? 3.448 -0.079 -32.030 1.00 66.12 94 TYR A CA 1
ATOM 764 C C . TYR A 1 94 ? 2.531 0.114 -33.245 1.00 66.12 94 TYR A C 1
ATOM 766 O O . TYR A 1 94 ? 2.548 1.178 -33.863 1.00 66.12 94 TYR A O 1
ATOM 774 N N . GLN A 1 95 ? 1.711 -0.885 -33.578 1.00 58.81 95 GLN A N 1
ATOM 775 C CA . GLN A 1 95 ? 0.851 -0.873 -34.767 1.00 58.81 95 GLN A CA 1
ATOM 776 C C . GLN A 1 95 ? -0.252 0.197 -34.702 1.00 58.81 95 GLN A C 1
ATOM 778 O O . GLN A 1 95 ? -0.765 0.615 -35.736 1.00 58.81 95 GLN A O 1
ATOM 783 N N . ASN A 1 96 ? -0.572 0.698 -33.505 1.00 53.09 96 ASN A N 1
ATOM 784 C CA . ASN A 1 96 ? -1.626 1.691 -33.291 1.00 53.09 96 ASN A CA 1
ATOM 785 C C . ASN A 1 96 ? -1.185 3.140 -33.561 1.00 53.09 96 ASN A C 1
ATOM 787 O O . ASN A 1 96 ? -1.961 4.072 -33.349 1.00 53.09 96 ASN A O 1
ATOM 791 N N . SER A 1 97 ? 0.048 3.373 -34.019 1.00 53.38 97 SER A N 1
ATOM 792 C CA . SER A 1 97 ? 0.516 4.726 -34.306 1.00 53.38 97 SER A CA 1
ATOM 793 C C . SER A 1 97 ? 1.360 4.787 -35.575 1.00 53.38 97 SER A C 1
ATOM 795 O O . SER A 1 97 ? 2.574 4.603 -35.563 1.00 53.38 97 SER A O 1
ATOM 797 N N . ASN A 1 98 ? 0.706 5.187 -36.667 1.00 48.19 98 ASN A N 1
ATOM 798 C CA . ASN A 1 98 ? 1.302 5.442 -37.988 1.00 48.19 98 ASN A CA 1
ATOM 799 C C . ASN A 1 98 ? 2.387 6.551 -37.990 1.00 48.19 98 ASN A C 1
ATOM 801 O O . ASN A 1 98 ? 2.940 6.874 -39.035 1.00 48.19 98 ASN A O 1
ATOM 805 N N . THR A 1 99 ? 2.680 7.162 -36.835 1.00 50.22 99 THR A N 1
ATOM 806 C CA . THR A 1 99 ? 3.684 8.223 -36.635 1.00 50.22 99 THR A CA 1
ATOM 807 C C . THR A 1 99 ? 4.574 7.999 -35.399 1.00 50.22 99 THR A C 1
ATOM 809 O O . THR A 1 99 ? 5.370 8.872 -35.062 1.00 50.22 99 THR A O 1
ATOM 812 N N . ALA A 1 100 ? 4.452 6.866 -34.690 1.00 49.25 100 ALA A N 1
ATOM 813 C CA . ALA A 1 100 ? 5.137 6.647 -33.407 1.00 49.25 100 ALA A CA 1
ATOM 814 C C . ALA A 1 100 ? 6.618 6.330 -33.534 1.00 49.25 100 ALA A C 1
ATOM 816 O O . ALA A 1 100 ? 7.382 6.732 -32.656 1.00 49.25 100 ALA A O 1
ATOM 817 N N . ALA A 1 101 ? 6.993 5.598 -34.583 1.00 52.06 101 ALA A N 1
ATOM 818 C CA . ALA A 1 101 ? 8.351 5.108 -34.747 1.00 52.06 101 ALA A CA 1
ATOM 819 C C . ALA A 1 101 ? 9.337 6.289 -34.720 1.00 52.06 101 ALA A C 1
ATOM 821 O O . ALA A 1 101 ? 10.251 6.286 -33.910 1.00 52.06 101 ALA A O 1
ATOM 822 N N . SER A 1 102 ? 9.015 7.397 -35.402 1.00 53.31 102 SER A N 1
ATOM 823 C CA . SER A 1 102 ? 9.845 8.609 -35.517 1.00 53.31 102 SER A CA 1
ATOM 824 C C . SER A 1 102 ? 10.021 9.466 -34.248 1.00 53.31 102 SER A C 1
ATOM 826 O O . SER A 1 102 ? 10.722 10.482 -34.299 1.00 53.31 102 SER A O 1
ATOM 828 N N . LYS A 1 103 ? 9.380 9.115 -33.121 1.00 64.31 103 LYS A N 1
ATOM 829 C CA . LYS A 1 103 ? 9.510 9.848 -31.842 1.00 64.31 103 LYS A CA 1
ATOM 830 C C . LYS A 1 103 ? 10.315 9.097 -30.784 1.00 64.31 103 LYS A C 1
ATOM 832 O O . LYS A 1 103 ? 10.836 9.742 -29.871 1.00 64.31 103 LYS A O 1
ATOM 837 N N . ASP A 1 104 ? 10.426 7.777 -30.895 1.00 71.31 104 ASP A N 1
ATOM 838 C CA . ASP A 1 104 ? 11.187 6.965 -29.951 1.00 71.31 104 ASP A CA 1
ATOM 839 C C . ASP A 1 104 ? 12.636 6.913 -30.396 1.00 71.31 104 ASP A C 1
ATOM 841 O O . ASP A 1 104 ? 13.045 6.031 -31.137 1.00 71.31 104 ASP A O 1
ATOM 845 N N . LYS A 1 105 ? 13.423 7.880 -29.932 1.00 84.69 105 LYS A N 1
ATOM 846 C CA . LYS A 1 105 ? 14.821 7.992 -30.352 1.00 84.69 105 LYS A CA 1
ATOM 847 C C . LYS A 1 105 ? 15.739 7.027 -29.614 1.00 84.69 105 LYS A C 1
ATOM 849 O O . LYS A 1 105 ? 16.829 6.752 -30.091 1.00 84.69 105 LYS A O 1
ATOM 854 N N . THR A 1 106 ? 15.339 6.529 -28.445 1.00 92.69 106 THR A N 1
ATOM 855 C CA . THR A 1 106 ? 16.251 5.845 -27.515 1.00 92.69 106 THR A CA 1
ATOM 856 C C . THR A 1 106 ? 15.731 4.485 -27.057 1.00 92.69 106 THR A C 1
ATOM 858 O O . THR A 1 106 ? 14.526 4.226 -27.084 1.00 92.69 106 THR A O 1
ATOM 861 N N . ILE A 1 107 ? 16.638 3.635 -26.556 1.00 94.19 107 ILE A N 1
ATOM 862 C CA . ILE A 1 107 ? 16.288 2.367 -25.887 1.00 94.19 107 ILE A CA 1
ATOM 863 C C . ILE A 1 107 ? 15.328 2.627 -24.716 1.00 94.19 107 ILE A C 1
ATOM 865 O O . ILE A 1 107 ? 14.345 1.912 -24.538 1.00 94.19 107 ILE A O 1
ATOM 869 N N . ASN A 1 108 ? 15.565 3.690 -23.948 1.00 93.44 108 ASN A N 1
ATOM 870 C CA . ASN A 1 108 ? 14.673 4.096 -22.872 1.00 93.44 108 ASN A CA 1
ATOM 871 C C . ASN A 1 108 ? 13.233 4.316 -23.369 1.00 93.44 108 ASN A C 1
ATOM 873 O O . ASN A 1 108 ? 12.289 3.833 -22.752 1.00 93.44 108 ASN A O 1
ATOM 877 N N . ASN A 1 109 ? 13.052 5.000 -24.504 1.00 90.12 109 ASN A N 1
ATOM 878 C CA . ASN A 1 109 ? 11.717 5.271 -25.039 1.00 90.12 109 ASN A CA 1
ATOM 879 C C . ASN A 1 109 ? 10.965 3.986 -25.394 1.00 90.12 109 ASN A C 1
ATOM 881 O O . ASN A 1 109 ? 9.818 3.834 -24.979 1.00 90.12 109 ASN A O 1
ATOM 885 N N . ILE A 1 110 ? 11.614 3.052 -26.097 1.00 90.94 110 ILE A N 1
ATOM 886 C CA . ILE A 1 110 ? 10.949 1.814 -26.529 1.00 90.94 110 ILE A CA 1
ATOM 887 C C . ILE A 1 110 ? 10.604 0.896 -25.351 1.00 90.94 110 ILE A C 1
ATOM 889 O O . ILE A 1 110 ? 9.555 0.257 -25.352 1.00 90.94 110 ILE A O 1
ATOM 893 N N . ILE A 1 111 ? 11.438 0.879 -24.306 1.00 92.56 111 ILE A N 1
ATOM 894 C CA . ILE A 1 111 ? 11.188 0.086 -23.097 1.00 92.56 111 ILE A CA 1
ATOM 895 C C . ILE A 1 111 ? 10.023 0.665 -22.288 1.00 92.56 111 ILE A C 1
ATOM 897 O O . ILE A 1 111 ? 9.164 -0.084 -21.824 1.00 92.56 111 ILE A O 1
ATOM 901 N N . PHE A 1 112 ? 9.957 1.989 -22.131 1.00 90.12 112 PHE A N 1
ATOM 902 C CA . PHE A 1 112 ? 8.830 2.627 -21.446 1.00 90.12 112 PHE A CA 1
ATOM 903 C C . PHE A 1 112 ? 7.530 2.527 -22.250 1.00 90.12 112 PHE A C 1
ATOM 905 O O . PHE A 1 112 ? 6.466 2.384 -21.656 1.00 90.12 112 PHE A O 1
ATOM 912 N N . GLU A 1 113 ? 7.596 2.535 -23.581 1.00 87.19 113 GLU A N 1
ATOM 913 C CA . GLU A 1 113 ? 6.420 2.284 -24.413 1.00 87.19 113 GLU A CA 1
ATOM 914 C C . GLU A 1 113 ? 5.923 0.834 -24.274 1.00 87.19 113 GLU A C 1
ATOM 916 O O . GLU A 1 113 ? 4.727 0.607 -24.079 1.00 87.19 113 GLU A O 1
ATOM 921 N N . ALA A 1 114 ? 6.836 -0.143 -24.260 1.00 89.62 114 ALA A N 1
ATOM 922 C CA . ALA A 1 114 ? 6.517 -1.553 -24.019 1.00 89.62 114 ALA A CA 1
ATOM 923 C C . ALA A 1 114 ? 5.871 -1.807 -22.646 1.00 89.62 114 ALA A C 1
ATOM 925 O O . ALA A 1 114 ? 5.079 -2.740 -22.502 1.00 89.62 114 ALA A O 1
ATOM 926 N N . MET A 1 115 ? 6.175 -0.967 -21.651 1.00 87.44 115 MET A N 1
ATOM 927 C CA . MET A 1 115 ? 5.608 -1.056 -20.303 1.00 87.44 115 MET A CA 1
ATOM 928 C C . MET A 1 115 ? 4.151 -0.574 -20.201 1.00 87.44 115 MET A C 1
ATOM 930 O O . MET A 1 115 ? 3.464 -0.901 -19.236 1.00 87.44 115 MET A O 1
ATOM 934 N N . GLY A 1 116 ? 3.683 0.198 -21.180 1.00 78.25 116 GLY A N 1
ATOM 935 C CA . GLY A 1 116 ? 2.421 0.925 -21.104 1.00 78.25 116 GLY A CA 1
ATOM 936 C C . GLY A 1 116 ? 2.690 2.411 -20.904 1.00 78.25 116 GLY A C 1
ATOM 937 O O . GLY A 1 116 ? 3.045 2.861 -19.821 1.00 78.25 116 GLY A O 1
ATOM 938 N N . SER A 1 117 ? 2.546 3.173 -21.979 1.00 74.38 117 SER A N 1
ATOM 939 C CA . SER A 1 117 ? 2.704 4.627 -22.014 1.00 74.38 117 SER A CA 1
ATOM 940 C C . SER A 1 117 ? 1.521 5.217 -22.786 1.00 74.38 117 SER A C 1
ATOM 942 O O . SER A 1 117 ? 0.528 4.537 -23.036 1.00 74.38 117 SER A O 1
ATOM 944 N N . THR A 1 118 ? 1.591 6.489 -23.176 1.00 66.12 118 THR A N 1
ATOM 945 C CA . THR A 1 118 ? 0.503 7.210 -23.852 1.00 66.12 118 THR A CA 1
ATOM 946 C C . THR A 1 118 ? -0.058 6.473 -25.078 1.00 66.12 118 THR A C 1
ATOM 948 O O . THR A 1 118 ? -1.217 6.696 -25.416 1.00 66.12 118 THR A O 1
ATOM 951 N N . ARG A 1 119 ? 0.726 5.611 -25.751 1.00 71.81 119 ARG A N 1
ATOM 952 C CA . ARG A 1 119 ? 0.298 4.905 -26.972 1.00 71.81 119 ARG A CA 1
ATOM 953 C C . ARG A 1 119 ? -0.105 3.450 -26.703 1.00 71.81 119 ARG A C 1
ATOM 955 O O . ARG A 1 119 ? -1.099 3.005 -27.265 1.00 71.81 119 ARG A O 1
ATOM 962 N N . ASN A 1 120 ? 0.582 2.744 -25.808 1.00 71.06 120 ASN A N 1
ATOM 963 C CA . ASN A 1 120 ? 0.178 1.430 -25.302 1.00 71.06 120 ASN A CA 1
ATOM 964 C C . ASN A 1 120 ? -0.724 1.559 -24.060 1.00 71.06 120 ASN A C 1
ATOM 966 O O . ASN A 1 120 ? -0.388 1.097 -22.968 1.00 71.06 120 ASN A O 1
ATOM 970 N N . PHE A 1 121 ? -1.873 2.224 -24.219 1.00 73.81 121 PHE A N 1
ATOM 971 C CA . PHE A 1 121 ? -2.778 2.468 -23.094 1.00 73.81 121 PHE A CA 1
ATOM 972 C C . PHE A 1 121 ? -3.581 1.228 -22.672 1.00 73.81 121 PHE A C 1
ATOM 974 O O . PHE A 1 121 ? -4.145 1.209 -21.580 1.00 73.81 121 PHE A O 1
ATOM 981 N N . ASP A 1 122 ? -3.610 0.190 -23.513 1.00 76.94 122 ASP A N 1
ATOM 982 C CA . ASP A 1 122 ? -4.298 -1.077 -23.243 1.00 76.94 122 ASP A CA 1
ATOM 983 C C . ASP A 1 122 ? -3.753 -1.796 -22.003 1.00 76.94 122 ASP A C 1
ATOM 985 O O . ASP A 1 122 ? -4.433 -2.641 -21.423 1.00 76.94 122 ASP A O 1
ATOM 989 N N . ASP A 1 123 ? -2.538 -1.460 -21.571 1.00 76.75 123 ASP A N 1
ATOM 990 C CA . ASP A 1 123 ? -1.919 -2.047 -20.387 1.00 76.75 123 ASP A CA 1
ATOM 991 C C . ASP A 1 123 ? -2.151 -1.197 -19.115 1.00 76.75 123 ASP A C 1
ATOM 993 O O . ASP A 1 123 ? -1.782 -1.621 -18.018 1.00 76.75 123 ASP A O 1
ATOM 997 N N . PHE A 1 124 ? -2.827 -0.043 -19.221 1.00 82.94 124 PHE A N 1
ATOM 998 C CA . PHE A 1 124 ? -3.311 0.703 -18.058 1.00 82.94 124 PHE A CA 1
ATOM 999 C C . PHE A 1 124 ? -4.603 0.115 -17.501 1.00 82.94 124 PHE A C 1
ATOM 1001 O O . PHE A 1 124 ? -5.466 -0.379 -18.232 1.00 82.94 124 PHE A O 1
ATOM 1008 N N . LEU A 1 125 ? -4.769 0.248 -16.187 1.00 84.06 125 LEU A N 1
ATOM 1009 C CA . LEU A 1 125 ? -6.003 -0.093 -15.489 1.00 84.06 125 LEU A CA 1
ATOM 1010 C C . LEU A 1 125 ? -6.483 1.071 -14.629 1.00 84.06 125 LEU A C 1
ATOM 1012 O O . LEU A 1 125 ? -5.691 1.886 -14.163 1.00 84.06 125 LEU A O 1
ATOM 1016 N N . LEU A 1 126 ? -7.798 1.142 -14.423 1.00 84.75 126 LEU A N 1
ATOM 1017 C CA . LEU A 1 126 ? -8.387 2.018 -13.418 1.00 84.75 126 LEU A CA 1
ATOM 1018 C C . LEU A 1 126 ? -8.371 1.291 -12.079 1.00 84.75 126 LEU A C 1
ATOM 1020 O O . LEU A 1 126 ? -8.914 0.194 -11.955 1.00 84.75 126 LEU A O 1
ATOM 1024 N N . CYS A 1 127 ? -7.759 1.915 -11.083 1.00 82.25 127 CYS A N 1
ATOM 1025 C CA . CYS A 1 127 ? -7.632 1.360 -9.747 1.00 82.25 127 CYS A CA 1
ATOM 1026 C C . CYS A 1 127 ? -7.952 2.433 -8.712 1.00 82.25 127 CYS A C 1
ATOM 1028 O O . CYS A 1 127 ? -7.716 3.621 -8.933 1.00 82.25 127 CYS A O 1
ATOM 1030 N N . GLU A 1 128 ? -8.502 2.020 -7.576 1.00 84.31 128 GLU A N 1
ATOM 1031 C CA . GLU A 1 128 ? -8.689 2.927 -6.449 1.00 84.31 128 GLU A CA 1
ATOM 1032 C C . GLU A 1 128 ? -7.323 3.405 -5.932 1.00 84.31 128 GLU A C 1
ATOM 1034 O O . GLU A 1 128 ? -6.424 2.587 -5.707 1.00 84.31 128 GLU A O 1
ATOM 1039 N N . ASP A 1 129 ? -7.178 4.709 -5.669 1.00 81.88 129 ASP A N 1
ATOM 1040 C CA . ASP A 1 129 ? -5.916 5.309 -5.202 1.00 81.88 129 ASP A CA 1
ATOM 1041 C C . ASP A 1 129 ? -5.304 4.566 -4.000 1.00 81.88 129 ASP A C 1
ATOM 1043 O O . ASP A 1 129 ? -4.096 4.327 -3.937 1.00 81.88 129 ASP A O 1
ATOM 1047 N N . ALA A 1 130 ? -6.141 4.098 -3.068 1.00 80.75 130 ALA A N 1
ATOM 1048 C CA . ALA A 1 130 ? -5.687 3.339 -1.907 1.00 80.75 130 ALA A CA 1
ATOM 1049 C C . ALA A 1 130 ? -5.023 2.001 -2.282 1.00 80.75 130 ALA A C 1
ATOM 1051 O O . ALA A 1 130 ? -3.987 1.653 -1.708 1.00 80.75 130 ALA A O 1
ATOM 1052 N N . ILE A 1 131 ? -5.598 1.255 -3.232 1.00 86.62 131 ILE A N 1
ATOM 1053 C CA . ILE A 1 131 ? -5.047 -0.026 -3.695 1.00 86.62 131 ILE A CA 1
ATOM 1054 C C . ILE A 1 131 ? -3.740 0.237 -4.439 1.00 86.62 131 ILE A C 1
ATOM 1056 O O . ILE A 1 131 ? -2.729 -0.381 -4.105 1.00 86.62 131 ILE A O 1
ATOM 1060 N N . ASN A 1 132 ? -3.719 1.207 -5.357 1.00 87.19 132 ASN A N 1
ATOM 1061 C CA . ASN A 1 132 ? -2.510 1.558 -6.099 1.00 87.19 132 ASN A CA 1
ATOM 1062 C C . ASN A 1 132 ? -1.380 2.042 -5.168 1.00 87.19 132 ASN A C 1
ATOM 1064 O O . ASN A 1 132 ? -0.240 1.599 -5.281 1.00 87.19 132 ASN A O 1
ATOM 1068 N N . SER A 1 133 ? -1.684 2.876 -4.168 1.00 87.88 133 SER A N 1
ATOM 1069 C CA . SER A 1 133 ? -0.699 3.346 -3.183 1.00 87.88 133 SER A CA 1
ATOM 1070 C C . SER A 1 133 ? -0.091 2.197 -2.368 1.00 87.88 133 SER A C 1
ATOM 1072 O O . SER A 1 133 ? 1.115 2.175 -2.097 1.00 87.88 133 SER A O 1
ATOM 1074 N N . PHE A 1 134 ? -0.909 1.215 -1.977 1.00 91.12 134 PHE A N 1
ATOM 1075 C CA . PHE A 1 134 ? -0.439 0.026 -1.264 1.00 91.12 134 PHE A CA 1
ATOM 1076 C C . PHE A 1 134 ? 0.373 -0.888 -2.184 1.00 91.12 134 PHE A C 1
ATOM 1078 O O . PHE A 1 134 ? 1.431 -1.365 -1.767 1.00 91.12 134 PHE A O 1
ATOM 1085 N N . LYS A 1 135 ? -0.077 -1.082 -3.430 1.00 92.94 135 LYS A N 1
ATOM 1086 C CA . LYS A 1 135 ? 0.634 -1.833 -4.469 1.00 92.94 135 LYS A CA 1
ATOM 1087 C C . LYS A 1 135 ? 2.022 -1.251 -4.699 1.00 92.94 135 LYS A C 1
ATOM 1089 O O . LYS A 1 135 ? 2.991 -1.982 -4.531 1.00 92.94 135 LYS A O 1
ATOM 1094 N N . ALA A 1 136 ? 2.137 0.053 -4.940 1.00 91.56 136 ALA A N 1
ATOM 1095 C CA . ALA A 1 136 ? 3.411 0.724 -5.184 1.00 91.56 136 ALA A CA 1
ATOM 1096 C C . ALA A 1 136 ? 4.409 0.526 -4.030 1.00 91.56 136 ALA A C 1
ATOM 1098 O O . ALA A 1 136 ? 5.588 0.253 -4.260 1.00 91.56 136 ALA A O 1
ATOM 1099 N N . LYS A 1 137 ? 3.948 0.594 -2.772 1.00 92.38 137 LYS A N 1
ATOM 1100 C CA . LYS A 1 137 ? 4.798 0.345 -1.592 1.00 92.38 137 LYS A CA 1
ATOM 1101 C C . LYS A 1 137 ? 5.215 -1.115 -1.465 1.00 92.38 137 LYS A C 1
ATOM 1103 O O . LYS A 1 137 ? 6.396 -1.383 -1.252 1.00 92.38 137 LYS A O 1
ATOM 1108 N N . LEU A 1 138 ? 4.281 -2.051 -1.626 1.00 92.75 138 LEU A N 1
ATOM 1109 C CA . LEU A 1 138 ? 4.585 -3.484 -1.604 1.00 92.75 138 LEU A CA 1
ATOM 1110 C C . LEU A 1 138 ? 5.554 -3.849 -2.733 1.00 92.75 138 LEU A C 1
ATOM 1112 O O . LEU A 1 138 ? 6.536 -4.548 -2.495 1.00 92.75 138 LEU A O 1
ATOM 1116 N N . TRP A 1 139 ? 5.346 -3.296 -3.929 1.00 94.38 139 TRP A N 1
ATOM 1117 C CA . TRP A 1 139 ? 6.245 -3.423 -5.076 1.00 94.38 139 TRP A CA 1
ATOM 1118 C C . TRP A 1 139 ? 7.615 -2.849 -4.762 1.00 94.38 139 TRP A C 1
ATOM 1120 O O . TRP A 1 139 ? 8.644 -3.437 -5.095 1.00 94.38 139 TRP A O 1
ATOM 1130 N N . ALA A 1 140 ? 7.640 -1.737 -4.026 1.00 90.81 140 ALA A N 1
ATOM 1131 C CA . ALA A 1 140 ? 8.855 -1.135 -3.522 1.00 90.81 140 ALA A CA 1
ATOM 1132 C C . ALA A 1 140 ? 9.556 -1.955 -2.415 1.00 90.81 140 ALA A C 1
ATOM 1134 O O . ALA A 1 140 ? 10.640 -1.555 -1.992 1.00 90.81 140 ALA A O 1
ATOM 1135 N N . ASN A 1 141 ? 9.007 -3.098 -1.988 1.00 89.38 141 ASN A N 1
ATOM 1136 C CA . ASN A 1 141 ? 9.438 -3.875 -0.819 1.00 89.38 141 ASN A CA 1
ATOM 1137 C C . ASN A 1 141 ? 9.382 -3.066 0.488 1.00 89.38 141 ASN A C 1
ATOM 1139 O O . ASN A 1 141 ? 10.192 -3.254 1.394 1.00 89.38 141 ASN A O 1
ATOM 1143 N N . GLN A 1 142 ? 8.424 -2.145 0.577 1.00 89.50 142 GLN A N 1
ATOM 1144 C CA . GLN A 1 142 ? 8.186 -1.285 1.729 1.00 89.50 142 GLN A CA 1
ATOM 1145 C C . GLN A 1 142 ? 6.868 -1.665 2.407 1.00 89.50 142 GLN A C 1
ATOM 1147 O O . GLN A 1 142 ? 5.897 -2.052 1.756 1.00 89.50 142 GLN A O 1
ATOM 1152 N N . GLY A 1 143 ? 6.808 -1.506 3.731 1.00 87.94 143 GLY A N 1
ATOM 1153 C CA . GLY A 1 143 ? 5.560 -1.670 4.473 1.00 87.94 143 GLY A CA 1
ATOM 1154 C C . GLY A 1 143 ? 4.514 -0.642 4.008 1.00 87.94 143 GLY A C 1
ATOM 1155 O O . GLY A 1 143 ? 4.805 0.559 4.022 1.00 87.94 143 GLY A O 1
ATOM 1156 N N . PRO A 1 144 ? 3.294 -1.056 3.616 1.00 86.19 144 PRO A N 1
ATOM 1157 C CA . PRO A 1 144 ? 2.296 -0.141 3.064 1.00 86.19 144 PRO A CA 1
ATOM 1158 C C . PRO A 1 144 ? 1.809 0.910 4.073 1.00 86.19 144 PRO A C 1
ATOM 1160 O O . PRO A 1 144 ? 1.403 2.014 3.690 1.00 86.19 144 PRO A O 1
ATOM 1163 N N . VAL A 1 145 ? 1.909 0.603 5.369 1.00 83.31 145 VAL A N 1
ATOM 1164 C CA . VAL A 1 145 ? 1.510 1.478 6.475 1.00 83.31 145 VAL A CA 1
ATOM 1165 C C . VAL A 1 145 ? 2.621 1.514 7.524 1.00 83.31 145 VAL A C 1
ATOM 1167 O O . VAL A 1 145 ? 3.204 0.485 7.858 1.00 83.31 145 VAL A O 1
ATOM 1170 N N . GLN A 1 146 ? 2.911 2.700 8.065 1.00 69.69 146 GLN A N 1
ATOM 1171 C CA . GLN A 1 146 ? 3.795 2.834 9.227 1.00 69.69 146 GLN A CA 1
ATOM 1172 C C . GLN A 1 146 ? 3.087 2.289 10.477 1.00 69.69 146 GLN A C 1
ATOM 1174 O O . GLN A 1 146 ? 1.911 2.583 10.689 1.00 69.69 146 GLN A O 1
ATOM 1179 N N . ALA A 1 147 ? 3.803 1.540 11.319 1.00 56.78 147 ALA A N 1
ATOM 1180 C CA . ALA A 1 147 ? 3.299 0.699 12.419 1.00 56.78 147 ALA A CA 1
ATOM 1181 C C . ALA A 1 147 ? 2.552 1.406 13.586 1.00 56.78 147 ALA A C 1
ATOM 1183 O O . ALA A 1 147 ? 2.518 0.907 14.704 1.00 56.78 147 ALA A O 1
ATOM 1184 N N . GLN A 1 148 ? 1.962 2.589 13.401 1.00 53.50 148 GLN A N 1
ATOM 1185 C CA . GLN A 1 148 ? 1.573 3.461 14.516 1.00 53.50 148 GLN A CA 1
ATOM 1186 C C . GLN A 1 148 ? 0.082 3.467 14.893 1.00 53.50 148 GLN A C 1
ATOM 1188 O O . GLN A 1 148 ? -0.280 4.140 15.866 1.00 53.50 148 GLN A O 1
ATOM 1193 N N . LYS A 1 149 ? -0.812 2.758 14.188 1.00 65.38 149 LYS A N 1
ATOM 1194 C CA . LYS A 1 149 ? -2.254 2.780 14.510 1.00 65.38 149 LYS A CA 1
ATOM 1195 C C . LYS A 1 149 ? -2.904 1.402 14.431 1.00 65.38 149 LYS A C 1
ATOM 1197 O O . LYS A 1 149 ? -3.428 1.010 13.397 1.00 65.38 149 LYS A O 1
ATOM 1202 N N . TRP A 1 150 ? -2.979 0.720 15.575 1.00 66.25 150 TRP A N 1
ATOM 1203 C CA . TRP A 1 150 ? -3.591 -0.610 15.655 1.00 66.25 150 TRP A CA 1
ATOM 1204 C C . TRP A 1 150 ? -5.070 -0.660 15.234 1.00 66.25 150 TRP A C 1
ATOM 1206 O O . TRP A 1 150 ? -5.544 -1.672 14.735 1.00 66.25 150 TRP A O 1
ATOM 1216 N N . LYS A 1 151 ? -5.790 0.460 15.380 1.00 64.81 151 LYS A N 1
ATOM 1217 C CA . LYS A 1 151 ? -7.203 0.605 14.986 1.00 64.81 151 LYS A CA 1
ATOM 1218 C C . LYS A 1 151 ? -7.440 0.523 13.479 1.00 64.81 151 LYS A C 1
ATOM 1220 O O . LYS A 1 151 ? -8.556 0.245 13.068 1.00 64.81 151 LYS A O 1
ATOM 1225 N N . ASP A 1 152 ? -6.403 0.757 12.683 1.00 78.25 152 ASP A N 1
ATOM 1226 C CA . ASP A 1 152 ? -6.489 0.707 11.226 1.00 78.25 152 ASP A CA 1
ATOM 1227 C C . ASP A 1 152 ? -5.896 -0.603 10.677 1.00 78.25 152 ASP A C 1
ATOM 1229 O O . ASP A 1 152 ? -5.845 -0.786 9.462 1.00 78.25 152 ASP A O 1
ATOM 1233 N N . ILE A 1 153 ? -5.452 -1.528 11.544 1.00 82.94 153 ILE A N 1
ATOM 1234 C CA . ILE A 1 153 ? -4.801 -2.782 11.132 1.00 82.94 153 ILE A CA 1
ATOM 1235 C C . ILE A 1 153 ? -5.750 -3.640 10.307 1.00 82.94 153 ILE A C 1
ATOM 1237 O O . ILE A 1 153 ? -5.355 -4.084 9.236 1.00 82.94 153 ILE A O 1
ATOM 1241 N N . ALA A 1 154 ? -6.991 -3.852 10.760 1.00 81.56 154 ALA A N 1
ATOM 1242 C CA . ALA A 1 154 ? -7.948 -4.677 10.023 1.00 81.56 154 ALA A CA 1
ATOM 1243 C C . ALA A 1 154 ? -8.203 -4.108 8.617 1.00 81.56 154 ALA A C 1
ATOM 1245 O O . ALA A 1 154 ? -8.129 -4.839 7.633 1.00 81.56 154 ALA A O 1
ATOM 1246 N N . LYS A 1 155 ? -8.393 -2.786 8.509 1.00 85.50 155 LYS A N 1
ATOM 1247 C CA . LYS A 1 155 ? -8.538 -2.098 7.218 1.00 85.50 155 LYS A CA 1
ATOM 1248 C C . LYS A 1 155 ? -7.283 -2.240 6.353 1.00 85.50 155 LYS A C 1
ATOM 1250 O O . LYS A 1 155 ? -7.388 -2.573 5.183 1.00 85.50 155 LYS A O 1
ATOM 1255 N N . SER A 1 156 ? -6.102 -2.032 6.929 1.00 85.56 156 SER A N 1
ATOM 1256 C CA . SER A 1 156 ? -4.831 -2.095 6.198 1.00 85.56 156 SER A CA 1
ATOM 1257 C C . SER A 1 156 ? -4.525 -3.510 5.699 1.00 85.56 156 SER A C 1
ATOM 1259 O O . SER A 1 156 ? -4.104 -3.680 4.559 1.00 85.56 156 SER A O 1
ATOM 1261 N N . ALA A 1 157 ? -4.777 -4.530 6.525 1.00 87.50 157 ALA A N 1
ATOM 1262 C CA . ALA A 1 157 ? -4.656 -5.933 6.141 1.00 87.50 157 ALA A CA 1
ATOM 1263 C C . ALA A 1 157 ? -5.642 -6.285 5.017 1.00 87.50 157 ALA A C 1
ATOM 1265 O O . ALA A 1 157 ? -5.244 -6.911 4.036 1.00 87.50 157 ALA A O 1
ATOM 1266 N N . ALA A 1 158 ? -6.890 -5.813 5.114 1.00 88.19 158 ALA A N 1
ATOM 1267 C CA . ALA A 1 158 ? -7.880 -5.974 4.054 1.00 88.19 158 ALA A CA 1
ATOM 1268 C C . ALA A 1 158 ? -7.427 -5.322 2.738 1.00 88.19 158 ALA A C 1
ATOM 1270 O O . ALA A 1 158 ? -7.528 -5.954 1.692 1.00 88.19 158 ALA A O 1
ATOM 1271 N N . THR A 1 159 ? -6.869 -4.105 2.773 1.00 89.19 159 THR A N 1
ATOM 1272 C CA . THR A 1 159 ? -6.355 -3.426 1.571 1.00 89.19 159 THR A CA 1
ATOM 1273 C C . THR A 1 159 ? -5.176 -4.174 0.947 1.00 89.19 159 THR A C 1
ATOM 1275 O O . THR A 1 159 ? -5.141 -4.328 -0.268 1.00 89.19 159 THR A O 1
ATOM 1278 N N . VAL A 1 160 ? -4.235 -4.700 1.740 1.00 92.38 160 VAL A N 1
ATOM 1279 C CA . VAL A 1 160 ? -3.137 -5.523 1.194 1.00 92.38 160 VAL A CA 1
ATOM 1280 C C . VAL A 1 160 ? -3.665 -6.806 0.553 1.00 92.38 160 VAL A C 1
ATOM 1282 O O . VAL A 1 160 ? -3.241 -7.156 -0.544 1.00 92.38 160 VAL A O 1
ATOM 1285 N N . LEU A 1 161 ? -4.615 -7.495 1.189 1.00 91.06 161 LEU A N 1
ATOM 1286 C CA . LEU A 1 161 ? -5.266 -8.659 0.579 1.00 91.06 161 LEU A CA 1
ATOM 1287 C C . LEU A 1 161 ? -6.012 -8.280 -0.707 1.00 91.06 161 LEU A C 1
ATOM 1289 O O . LEU A 1 161 ? -5.954 -9.028 -1.679 1.00 91.06 161 LEU A O 1
ATOM 1293 N N . ALA A 1 162 ? -6.653 -7.109 -0.743 1.00 91.25 162 ALA A N 1
ATOM 1294 C CA . ALA A 1 162 ? -7.301 -6.587 -1.941 1.00 91.25 162 ALA A CA 1
ATOM 1295 C C . ALA A 1 162 ? -6.297 -6.334 -3.075 1.00 91.25 162 ALA A C 1
ATOM 1297 O O . ALA A 1 162 ? -6.594 -6.711 -4.202 1.00 91.25 162 ALA A O 1
ATOM 1298 N N . VAL A 1 163 ? -5.097 -5.805 -2.788 1.00 92.94 163 VAL A N 1
ATOM 1299 C CA . VAL A 1 163 ? -4.008 -5.687 -3.781 1.00 92.94 163 VAL A CA 1
ATOM 1300 C C . VAL A 1 163 ? -3.678 -7.054 -4.378 1.00 92.94 163 VAL A C 1
ATOM 1302 O O . VAL A 1 163 ? -3.630 -7.191 -5.596 1.00 92.94 163 VAL A O 1
ATOM 1305 N N . TYR A 1 164 ? -3.486 -8.090 -3.557 1.00 94.94 164 TYR A N 1
ATOM 1306 C CA . TYR A 1 164 ? -3.184 -9.421 -4.091 1.00 94.94 164 TYR A CA 1
ATOM 1307 C C . TYR A 1 164 ? -4.346 -10.018 -4.880 1.00 94.94 164 TYR A C 1
ATOM 1309 O O . TYR A 1 164 ? -4.110 -10.575 -5.947 1.00 94.94 164 TYR A O 1
ATOM 1317 N N . ASN A 1 165 ? -5.580 -9.897 -4.391 1.00 92.62 165 ASN A N 1
ATOM 1318 C CA . ASN A 1 165 ? -6.759 -10.377 -5.110 1.00 92.62 165 ASN A CA 1
ATOM 1319 C C . ASN A 1 165 ? -6.897 -9.682 -6.467 1.00 92.62 165 ASN A C 1
ATOM 1321 O O . ASN A 1 165 ? -7.128 -10.352 -7.468 1.00 92.62 165 ASN A O 1
ATOM 1325 N N . TYR A 1 166 ? -6.688 -8.365 -6.499 1.00 92.56 166 TYR A N 1
ATOM 1326 C CA . TYR A 1 166 ? -6.654 -7.558 -7.712 1.00 92.56 166 TYR A CA 1
ATOM 1327 C C . TYR A 1 166 ? -5.590 -8.063 -8.697 1.00 92.56 166 TYR A C 1
ATOM 1329 O O . TYR A 1 166 ? -5.924 -8.397 -9.833 1.00 92.56 166 TYR A O 1
ATOM 1337 N N . MET A 1 167 ? -4.342 -8.227 -8.245 1.00 93.75 167 MET A N 1
ATOM 1338 C CA . MET A 1 167 ? -3.233 -8.703 -9.086 1.00 93.75 167 MET A CA 1
ATOM 1339 C C . MET A 1 167 ? -3.445 -10.125 -9.630 1.00 93.75 167 MET A C 1
ATOM 1341 O O . MET A 1 167 ? -2.921 -10.454 -10.692 1.00 93.75 167 MET A O 1
ATOM 1345 N N . HIS A 1 168 ? -4.220 -10.955 -8.925 1.00 94.50 168 HIS A N 1
ATOM 1346 C CA . HIS A 1 168 ? -4.590 -12.313 -9.340 1.00 94.50 168 HIS A CA 1
ATOM 1347 C C . HIS A 1 168 ? -5.878 -12.383 -10.171 1.00 94.50 168 HIS A C 1
ATOM 1349 O O . HIS A 1 168 ? -6.286 -13.482 -10.560 1.00 94.50 168 HIS A O 1
ATOM 1355 N N . THR A 1 169 ? -6.550 -11.260 -10.442 1.00 94.50 169 THR A N 1
ATOM 1356 C CA . THR A 1 169 ? -7.669 -11.297 -11.387 1.00 94.50 169 THR A CA 1
ATOM 1357 C C . THR A 1 169 ? -7.136 -11.701 -12.767 1.00 94.50 169 THR A C 1
ATOM 1359 O O . THR A 1 169 ? -6.081 -11.201 -13.172 1.00 94.50 169 THR A O 1
ATOM 1362 N N . PRO A 1 170 ? -7.829 -12.590 -13.508 1.00 94.31 170 PRO A N 1
ATOM 1363 C CA . PRO A 1 170 ? -7.302 -13.130 -14.762 1.00 94.31 170 PRO A CA 1
ATOM 1364 C C . PRO A 1 170 ? -6.861 -12.052 -15.752 1.00 94.31 170 PRO A C 1
ATOM 1366 O O . PRO A 1 170 ? -5.817 -12.182 -16.382 1.00 94.31 170 PRO A O 1
ATOM 1369 N N . GLU A 1 171 ? -7.622 -10.961 -15.844 1.00 92.12 171 GLU A N 1
ATOM 1370 C CA . GLU A 1 171 ? -7.316 -9.860 -16.753 1.00 92.12 171 GLU A CA 1
ATOM 1371 C C . GLU A 1 171 ? -6.078 -9.061 -16.322 1.00 92.12 171 GLU A C 1
ATOM 1373 O O . GLU A 1 171 ? -5.216 -8.791 -17.159 1.00 92.12 171 GLU A O 1
ATOM 1378 N N . VAL A 1 172 ? -5.936 -8.735 -15.030 1.00 92.06 172 VAL A N 1
ATOM 1379 C CA . VAL A 1 172 ? -4.745 -8.037 -14.511 1.00 92.06 172 VAL A CA 1
ATOM 1380 C C . VAL A 1 172 ? -3.506 -8.910 -14.676 1.00 92.06 172 VAL A C 1
ATOM 1382 O O . VAL A 1 172 ? -2.489 -8.436 -15.175 1.00 92.06 172 VAL A O 1
ATOM 1385 N N . THR A 1 173 ? -3.589 -10.194 -14.312 1.00 94.88 173 THR A N 1
ATOM 1386 C CA . THR A 1 173 ? -2.477 -11.142 -14.472 1.00 94.88 173 THR A CA 1
ATOM 1387 C C . THR A 1 173 ? -2.061 -11.256 -15.938 1.00 94.88 173 THR A C 1
ATOM 1389 O O . THR A 1 173 ? -0.879 -11.126 -16.246 1.00 94.88 173 THR A O 1
ATOM 1392 N N . ARG A 1 174 ? -3.023 -11.427 -16.854 1.00 93.94 174 ARG A N 1
ATOM 1393 C CA . ARG A 1 174 ? -2.759 -11.526 -18.295 1.00 93.94 174 ARG A CA 1
ATOM 1394 C C . ARG A 1 174 ? -2.068 -10.274 -18.831 1.00 93.94 174 ARG A C 1
ATOM 1396 O O . ARG A 1 174 ? -1.094 -10.390 -19.571 1.00 93.94 174 ARG A O 1
ATOM 1403 N N . ARG A 1 175 ? -2.547 -9.079 -18.466 1.00 92.44 175 ARG A N 1
ATOM 1404 C CA . ARG A 1 175 ? -1.921 -7.815 -18.886 1.00 92.44 175 ARG A CA 1
ATOM 1405 C C . ARG A 1 175 ? -0.532 -7.639 -18.275 1.00 92.44 175 ARG A C 1
ATOM 1407 O O . ARG A 1 175 ? 0.385 -7.300 -19.006 1.00 92.44 175 ARG A O 1
ATOM 1414 N N . MET A 1 176 ? -0.338 -7.968 -16.996 1.00 95.12 176 MET A N 1
ATOM 1415 C CA . MET A 1 176 ? 0.984 -7.962 -16.355 1.00 95.12 176 MET A CA 1
ATOM 1416 C C . MET A 1 176 ? 1.987 -8.841 -17.114 1.00 95.12 176 MET A C 1
ATOM 1418 O O . MET A 1 176 ? 3.079 -8.386 -17.442 1.00 95.12 176 MET A O 1
ATOM 1422 N N . GLN A 1 177 ? 1.614 -10.091 -17.405 1.00 95.75 177 GLN A N 1
ATOM 1423 C CA . GLN A 1 177 ? 2.456 -11.043 -18.136 1.00 95.75 177 GLN A CA 1
ATOM 1424 C C . GLN A 1 177 ? 2.767 -10.539 -19.550 1.00 95.75 177 GLN A C 1
ATOM 1426 O O . GLN A 1 177 ? 3.916 -10.576 -19.982 1.00 95.75 177 GLN A O 1
ATOM 1431 N N . LYS A 1 178 ? 1.765 -9.987 -20.245 1.00 93.19 178 LYS A N 1
ATOM 1432 C CA . LYS A 1 178 ? 1.943 -9.345 -21.552 1.00 93.19 178 LYS A CA 1
ATOM 1433 C C . LYS A 1 178 ? 2.934 -8.177 -21.479 1.00 93.19 178 LYS A C 1
ATOM 1435 O O . LYS A 1 178 ? 3.836 -8.115 -22.302 1.00 93.19 178 LYS A O 1
ATOM 1440 N N . THR A 1 179 ? 2.816 -7.286 -20.495 1.00 93.75 179 THR A N 1
ATOM 1441 C CA . THR A 1 179 ? 3.748 -6.163 -20.299 1.00 93.75 179 THR A CA 1
ATOM 1442 C C . THR A 1 179 ? 5.177 -6.652 -20.041 1.00 93.75 179 THR A C 1
ATOM 1444 O O . THR A 1 179 ? 6.128 -6.129 -20.621 1.00 93.75 179 THR A O 1
ATOM 1447 N N . ILE A 1 180 ? 5.343 -7.686 -19.209 1.00 96.38 180 ILE A N 1
ATOM 1448 C CA . ILE A 1 180 ? 6.648 -8.312 -18.948 1.00 96.38 180 ILE A CA 1
ATOM 1449 C C . ILE A 1 180 ? 7.247 -8.879 -20.243 1.00 96.38 180 ILE A C 1
ATOM 1451 O O . ILE A 1 180 ? 8.421 -8.630 -20.524 1.00 96.38 180 ILE A O 1
ATOM 1455 N N . GLU A 1 181 ? 6.448 -9.588 -21.042 1.00 95.62 181 GLU A N 1
ATOM 1456 C CA . GLU A 1 181 ? 6.880 -10.177 -22.312 1.00 95.62 181 GLU A CA 1
ATOM 1457 C C . GLU A 1 181 ? 7.177 -9.112 -23.381 1.00 95.62 181 GLU A C 1
ATOM 1459 O O . GLU A 1 181 ? 8.148 -9.246 -24.120 1.00 95.62 181 GLU A O 1
ATOM 1464 N N . ASN A 1 182 ? 6.421 -8.010 -23.435 1.00 93.69 182 ASN A N 1
ATOM 1465 C CA . ASN A 1 182 ? 6.707 -6.890 -24.339 1.00 93.69 182 ASN A CA 1
ATOM 1466 C C . ASN A 1 182 ? 8.092 -6.291 -24.055 1.00 93.69 182 ASN A C 1
ATOM 1468 O O . ASN A 1 182 ? 8.875 -6.058 -24.976 1.00 93.69 182 ASN A O 1
ATOM 1472 N N . ILE A 1 183 ? 8.421 -6.079 -22.776 1.00 95.31 183 ILE A N 1
ATOM 1473 C CA . ILE A 1 183 ? 9.738 -5.570 -22.373 1.00 95.31 183 ILE A CA 1
ATOM 1474 C C . ILE A 1 183 ? 10.830 -6.585 -22.722 1.00 95.31 183 ILE A C 1
ATOM 1476 O O . ILE A 1 183 ? 11.853 -6.206 -23.292 1.00 95.31 183 ILE A O 1
ATOM 1480 N N . ARG A 1 184 ? 10.610 -7.877 -22.444 1.00 96.81 184 ARG A N 1
ATOM 1481 C CA . ARG A 1 184 ? 11.528 -8.955 -22.844 1.00 96.81 184 ARG A CA 1
ATOM 1482 C C . ARG A 1 184 ? 11.795 -8.925 -24.351 1.00 96.81 184 ARG A C 1
ATOM 1484 O O . ARG A 1 184 ? 12.944 -9.039 -24.772 1.00 96.81 184 ARG A O 1
ATOM 1491 N N . MET A 1 185 ? 10.747 -8.764 -25.155 1.00 95.38 185 MET A N 1
ATOM 1492 C CA . MET A 1 185 ? 10.841 -8.714 -26.609 1.00 95.38 185 MET A CA 1
ATOM 1493 C C . MET A 1 185 ? 11.694 -7.529 -27.070 1.00 95.38 185 MET A C 1
ATOM 1495 O O . MET A 1 185 ? 12.612 -7.725 -27.866 1.00 95.38 185 MET A O 1
ATOM 1499 N N . GLU A 1 186 ? 11.487 -6.334 -26.513 1.00 94.69 186 GLU A N 1
ATOM 1500 C CA . GLU A 1 186 ? 12.325 -5.176 -26.842 1.00 94.69 186 GLU A CA 1
ATOM 1501 C C . GLU A 1 186 ? 13.776 -5.341 -26.373 1.00 94.69 186 GLU A C 1
ATOM 1503 O O . GLU A 1 186 ? 14.704 -5.026 -27.119 1.00 94.69 186 GLU A O 1
ATOM 1508 N N . LEU A 1 187 ? 14.009 -5.931 -25.197 1.00 96.75 187 LEU A N 1
ATOM 1509 C CA . LEU A 1 187 ? 15.359 -6.269 -24.732 1.00 96.75 187 LEU A CA 1
ATOM 1510 C C . LEU A 1 187 ? 16.042 -7.330 -25.614 1.00 96.75 187 LEU A C 1
ATOM 1512 O O . LEU A 1 187 ? 17.265 -7.323 -25.746 1.00 96.75 187 LEU A O 1
ATOM 1516 N N . SER A 1 188 ? 15.285 -8.196 -26.292 1.00 97.06 188 SER A N 1
ATOM 1517 C CA . SER A 1 188 ? 15.850 -9.153 -27.256 1.00 97.06 188 SER A CA 1
ATOM 1518 C C . SER A 1 188 ? 16.360 -8.486 -28.542 1.00 97.06 188 SER A C 1
ATOM 1520 O O . SER A 1 188 ? 17.195 -9.055 -29.244 1.00 97.06 188 SER A O 1
ATOM 1522 N N . ASN A 1 189 ? 15.925 -7.251 -28.831 1.00 96.56 189 ASN A N 1
ATOM 1523 C CA . ASN A 1 189 ? 16.404 -6.459 -29.968 1.00 96.56 189 ASN A CA 1
ATOM 1524 C C . ASN A 1 189 ? 17.717 -5.710 -29.670 1.00 96.56 189 ASN A C 1
ATOM 1526 O O . ASN A 1 189 ? 18.279 -5.094 -30.578 1.00 96.56 189 ASN A O 1
ATOM 1530 N N . MET A 1 190 ? 18.235 -5.749 -28.436 1.00 97.06 190 MET A N 1
ATOM 1531 C CA . MET A 1 190 ? 19.438 -4.996 -28.046 1.00 97.06 190 MET A CA 1
ATOM 1532 C C . MET A 1 190 ? 20.659 -5.250 -28.944 1.00 97.06 190 MET A C 1
ATOM 1534 O O . MET A 1 190 ? 21.272 -4.260 -29.345 1.00 97.06 190 MET A O 1
ATOM 1538 N N . PRO A 1 191 ? 20.984 -6.493 -29.366 1.00 97.62 191 PRO A N 1
ATOM 1539 C CA . PRO A 1 191 ? 22.113 -6.725 -30.270 1.00 97.62 191 PRO A CA 1
ATOM 1540 C C . PRO A 1 191 ? 21.972 -5.956 -31.593 1.00 97.62 191 PRO A C 1
ATOM 1542 O O . PRO A 1 191 ? 22.937 -5.383 -32.096 1.00 97.62 191 PRO A O 1
ATOM 1545 N N . TYR A 1 192 ? 20.753 -5.860 -32.130 1.00 96.88 192 TYR A N 1
ATOM 1546 C CA . TYR A 1 192 ? 20.474 -5.081 -33.336 1.00 96.88 192 TYR A CA 1
ATOM 1547 C C . TYR A 1 192 ? 20.658 -3.577 -33.079 1.00 96.88 192 TYR A C 1
ATOM 1549 O O . TYR A 1 192 ? 21.409 -2.891 -33.780 1.00 96.88 192 TYR A O 1
ATOM 1557 N N . LEU A 1 193 ? 20.029 -3.066 -32.017 1.00 95.56 193 LEU A N 1
ATOM 1558 C CA . LEU A 1 193 ? 20.033 -1.641 -31.679 1.00 95.56 193 LEU A CA 1
ATOM 1559 C C . LEU A 1 193 ? 21.441 -1.118 -31.349 1.00 95.56 193 LEU A C 1
ATOM 1561 O O . LEU A 1 193 ? 21.773 0.020 -31.690 1.00 95.56 193 LEU A O 1
ATOM 1565 N N . THR A 1 194 ? 22.320 -1.953 -30.793 1.00 96.56 194 THR A N 1
ATOM 1566 C CA . THR A 1 194 ? 23.669 -1.541 -30.370 1.00 96.56 194 THR A CA 1
ATOM 1567 C C . THR A 1 194 ? 24.810 -2.054 -31.250 1.00 96.56 194 THR A C 1
ATOM 1569 O O . THR A 1 194 ? 25.971 -1.871 -30.894 1.00 96.56 194 THR A O 1
ATOM 1572 N N . ASN A 1 195 ? 24.529 -2.636 -32.426 1.00 95.81 195 ASN A N 1
ATOM 1573 C CA . ASN A 1 195 ? 25.555 -3.267 -33.283 1.00 95.81 195 ASN A CA 1
ATOM 1574 C C . ASN A 1 195 ? 26.366 -4.338 -32.529 1.00 95.81 195 ASN A C 1
ATOM 1576 O O . ASN A 1 195 ? 27.592 -4.362 -32.601 1.00 95.81 195 ASN A O 1
ATOM 1580 N N . ASN A 1 196 ? 25.683 -5.190 -31.768 1.00 96.25 196 ASN A N 1
ATOM 1581 C CA . ASN A 1 196 ? 26.257 -6.214 -30.894 1.00 96.25 196 ASN A CA 1
ATOM 1582 C C . ASN A 1 196 ? 27.155 -5.679 -29.762 1.00 96.25 196 ASN A C 1
ATOM 1584 O O . ASN A 1 196 ? 27.795 -6.472 -29.075 1.00 96.25 196 ASN A O 1
ATOM 1588 N N . ASN A 1 197 ? 27.179 -4.363 -29.507 1.00 96.88 197 ASN A N 1
ATOM 1589 C CA . ASN A 1 197 ? 27.772 -3.812 -28.290 1.00 96.88 197 ASN A CA 1
ATOM 1590 C C . ASN A 1 197 ? 26.802 -4.046 -27.126 1.00 96.88 197 ASN A C 1
ATOM 1592 O O . ASN A 1 197 ? 25.951 -3.207 -26.822 1.00 96.88 197 ASN A O 1
ATOM 1596 N N . LEU A 1 198 ? 26.865 -5.239 -26.548 1.00 97.31 198 LEU A N 1
ATOM 1597 C CA . LEU A 1 198 ? 26.076 -5.647 -25.392 1.00 97.31 198 LEU A CA 1
ATOM 1598 C C . LEU A 1 198 ? 26.873 -5.416 -24.107 1.00 97.31 198 LEU A C 1
ATOM 1600 O O . LEU A 1 198 ? 28.105 -5.481 -24.127 1.00 97.31 198 LEU A O 1
ATOM 1604 N N . PRO A 1 199 ? 26.198 -5.177 -22.974 1.00 96.50 199 PRO A N 1
ATOM 1605 C CA . PRO A 1 199 ? 26.907 -4.996 -21.726 1.00 96.50 199 PRO A CA 1
ATOM 1606 C C . PRO A 1 199 ? 27.506 -6.334 -21.265 1.00 96.50 199 PRO A C 1
ATOM 1608 O O . PRO A 1 199 ? 26.882 -7.387 -21.399 1.00 96.50 199 PRO A O 1
ATOM 1611 N N . MET A 1 200 ? 28.724 -6.302 -20.725 1.00 96.38 200 MET A N 1
ATOM 1612 C CA . MET A 1 200 ? 29.450 -7.509 -20.314 1.00 96.38 200 MET A CA 1
ATOM 1613 C C . MET A 1 200 ? 29.165 -7.846 -18.846 1.00 96.38 200 MET A C 1
ATOM 1615 O O . MET A 1 200 ? 29.279 -6.975 -17.983 1.00 96.38 200 MET A O 1
ATOM 1619 N N . ALA A 1 201 ? 28.854 -9.110 -18.554 1.00 95.88 201 ALA A N 1
ATOM 1620 C CA . ALA A 1 201 ? 28.775 -9.652 -17.200 1.00 95.88 201 ALA A CA 1
ATOM 1621 C C . ALA A 1 201 ? 30.175 -10.062 -16.716 1.00 95.88 201 ALA A C 1
ATOM 1623 O O . ALA A 1 201 ? 30.880 -10.812 -17.398 1.00 95.88 201 ALA A O 1
ATOM 1624 N N . ASP A 1 202 ? 30.601 -9.521 -15.572 1.00 93.94 202 ASP A N 1
ATOM 1625 C CA . ASP A 1 202 ? 31.945 -9.666 -14.987 1.00 93.94 202 ASP A CA 1
ATOM 1626 C C . ASP A 1 202 ? 33.093 -9.380 -15.976 1.00 93.94 202 ASP A C 1
ATOM 1628 O O . ASP A 1 202 ? 34.200 -9.901 -15.835 1.00 93.94 202 ASP A O 1
ATOM 1632 N N . GLY A 1 203 ? 32.824 -8.585 -17.018 1.00 91.00 203 GLY A N 1
ATOM 1633 C CA . GLY A 1 203 ? 33.764 -8.315 -18.109 1.00 91.00 203 GLY A CA 1
ATOM 1634 C C . GLY A 1 203 ? 34.077 -9.516 -19.014 1.00 91.00 203 GLY A C 1
ATOM 1635 O O . GLY A 1 203 ? 34.996 -9.421 -19.822 1.00 91.00 203 GLY A O 1
ATOM 1636 N N . LYS A 1 204 ? 33.355 -10.640 -18.894 1.00 93.19 204 LYS A N 1
ATOM 1637 C CA . LYS A 1 204 ? 33.702 -11.909 -19.564 1.00 93.19 204 LYS A CA 1
ATOM 1638 C C . LYS A 1 204 ? 32.779 -12.269 -20.716 1.00 93.19 204 LYS A C 1
ATOM 1640 O O . LYS A 1 204 ? 33.258 -12.643 -21.781 1.00 93.19 204 LYS A O 1
ATOM 1645 N N . SER A 1 205 ? 31.469 -12.171 -20.510 1.00 94.00 205 SER A N 1
ATOM 1646 C CA . SER A 1 205 ? 30.473 -12.587 -21.499 1.00 94.00 205 SER A CA 1
ATOM 1647 C C . SER A 1 205 ? 29.409 -11.512 -21.707 1.00 94.00 205 SER A C 1
ATOM 1649 O O . SER A 1 205 ? 29.002 -10.883 -20.727 1.00 94.00 205 SER A O 1
ATOM 1651 N N . PRO A 1 206 ? 28.909 -11.319 -22.939 1.00 96.50 206 PRO A N 1
ATOM 1652 C CA . PRO A 1 206 ? 27.734 -10.491 -23.181 1.00 96.50 206 PRO A CA 1
ATOM 1653 C C . PRO A 1 206 ? 26.551 -10.954 -22.324 1.00 96.50 206 PRO A C 1
ATOM 1655 O O . PRO A 1 206 ? 26.256 -12.148 -22.269 1.00 96.50 206 PRO A O 1
ATOM 1658 N N . ALA A 1 207 ? 25.885 -10.024 -21.644 1.00 96.69 207 ALA A N 1
ATOM 1659 C CA . ALA A 1 207 ? 24.686 -10.319 -20.875 1.00 96.69 207 ALA A CA 1
ATOM 1660 C C . ALA A 1 207 ? 23.464 -10.389 -21.803 1.00 96.69 207 ALA A C 1
ATOM 1662 O O . ALA A 1 207 ? 23.194 -9.452 -22.560 1.00 96.69 207 ALA A O 1
ATOM 1663 N N . ASP A 1 208 ? 22.695 -11.474 -21.709 1.00 96.88 208 ASP A N 1
ATOM 1664 C CA . ASP A 1 208 ? 21.379 -11.559 -22.339 1.00 96.88 208 ASP A CA 1
ATOM 1665 C C . ASP A 1 208 ? 20.371 -10.765 -21.498 1.00 96.88 208 ASP A C 1
ATOM 1667 O O . ASP A 1 208 ? 19.892 -11.218 -20.455 1.00 96.88 208 ASP A O 1
ATOM 1671 N N . LEU A 1 209 ? 20.078 -9.540 -21.938 1.00 97.25 209 LEU A N 1
ATOM 1672 C CA . LEU A 1 209 ? 19.178 -8.641 -21.221 1.00 97.25 209 LEU A CA 1
ATOM 1673 C C . LEU A 1 209 ? 17.727 -9.147 -21.200 1.00 97.25 209 LEU A C 1
ATOM 1675 O O . LEU A 1 209 ? 17.001 -8.827 -20.260 1.00 97.25 209 LEU A O 1
ATOM 1679 N N . ALA A 1 210 ? 17.305 -9.945 -22.184 1.00 97.44 210 ALA A N 1
ATOM 1680 C CA . ALA A 1 210 ? 15.954 -10.494 -22.233 1.00 97.44 210 ALA A CA 1
ATOM 1681 C C . ALA A 1 210 ? 15.781 -11.625 -21.206 1.00 97.44 210 ALA A C 1
ATOM 1683 O O . ALA A 1 210 ? 14.831 -11.602 -20.417 1.00 97.44 210 ALA A O 1
ATOM 1684 N N . ASP A 1 211 ? 16.723 -12.569 -21.157 1.00 97.62 211 ASP A N 1
ATOM 1685 C CA . ASP A 1 211 ? 16.718 -13.644 -20.155 1.00 97.62 211 ASP A CA 1
ATOM 1686 C C . ASP A 1 211 ? 16.925 -13.087 -18.737 1.00 97.62 211 ASP A C 1
ATOM 1688 O O . ASP A 1 211 ? 16.243 -13.504 -17.793 1.00 97.62 211 ASP A O 1
ATOM 1692 N N . ALA A 1 212 ? 17.796 -12.084 -18.582 1.00 98.12 212 ALA A N 1
ATOM 1693 C CA . ALA A 1 212 ? 18.000 -11.413 -17.303 1.00 98.12 212 ALA A CA 1
ATOM 1694 C C . ALA A 1 212 ? 16.736 -10.687 -16.813 1.00 98.12 212 ALA A C 1
ATOM 1696 O O . ALA A 1 212 ? 16.445 -10.722 -15.616 1.00 98.12 212 ALA A O 1
ATOM 1697 N N . TRP A 1 213 ? 15.962 -10.065 -17.709 1.00 98.19 213 TRP A N 1
ATOM 1698 C CA . TRP A 1 213 ? 14.691 -9.421 -17.364 1.00 98.19 213 TRP A CA 1
ATOM 1699 C C . TRP A 1 213 ? 13.648 -10.422 -16.868 1.00 98.19 213 TRP A C 1
ATOM 1701 O O . TRP A 1 213 ? 13.015 -10.190 -15.838 1.00 98.19 213 TRP A O 1
ATOM 1711 N N . MET A 1 214 ? 13.510 -11.569 -17.538 1.00 98.31 214 MET A N 1
ATOM 1712 C CA . MET A 1 214 ? 12.581 -12.618 -17.102 1.00 98.31 214 MET A CA 1
ATOM 1713 C C . MET A 1 214 ? 12.967 -13.194 -15.739 1.00 98.31 214 MET A C 1
ATOM 1715 O O . MET A 1 214 ? 12.111 -13.368 -14.864 1.00 98.31 214 MET A O 1
ATOM 1719 N N . ALA A 1 215 ? 14.261 -13.440 -15.528 1.00 98.25 215 ALA A N 1
ATOM 1720 C CA . ALA A 1 215 ? 14.782 -13.881 -14.241 1.00 98.25 215 ALA A CA 1
ATOM 1721 C C . ALA A 1 215 ? 14.563 -12.829 -13.141 1.00 98.25 215 ALA A C 1
ATOM 1723 O O . ALA A 1 215 ? 14.150 -13.175 -12.031 1.00 98.25 215 ALA A O 1
ATOM 1724 N N . PHE A 1 216 ? 14.801 -11.549 -13.440 1.00 98.19 216 PHE A N 1
ATOM 1725 C CA . PHE A 1 216 ? 14.545 -10.439 -12.524 1.00 98.19 216 PHE A CA 1
ATOM 1726 C C . PHE A 1 216 ? 13.063 -10.343 -12.152 1.00 98.19 216 PHE A C 1
ATOM 1728 O O . PHE A 1 216 ? 12.742 -10.328 -10.966 1.00 98.19 216 PHE A O 1
ATOM 1735 N N . MET A 1 217 ? 12.156 -10.324 -13.133 1.00 98.19 217 MET A N 1
ATOM 1736 C CA . MET A 1 217 ? 10.720 -10.186 -12.881 1.00 98.19 217 MET A CA 1
ATOM 1737 C C . MET A 1 217 ? 10.153 -11.368 -12.101 1.00 98.19 217 MET A C 1
ATOM 1739 O O . MET A 1 217 ? 9.349 -11.161 -11.197 1.00 98.19 217 MET A O 1
ATOM 1743 N N . THR A 1 218 ? 10.620 -12.587 -12.373 1.00 97.75 218 THR A N 1
ATOM 1744 C CA . THR A 1 218 ? 10.249 -13.772 -11.584 1.00 97.75 218 THR A CA 1
ATOM 1745 C C . THR A 1 218 ? 10.618 -13.579 -10.110 1.00 97.75 218 THR A C 1
ATOM 1747 O O . THR A 1 218 ? 9.754 -13.635 -9.236 1.00 97.75 218 THR A O 1
ATOM 1750 N N . GLN A 1 219 ? 11.876 -13.231 -9.830 1.00 97.44 219 GLN A N 1
ATOM 1751 C CA . GLN A 1 219 ? 12.348 -13.012 -8.459 1.00 97.44 219 GLN A CA 1
ATOM 1752 C C . GLN A 1 219 ? 11.698 -11.793 -7.787 1.00 97.44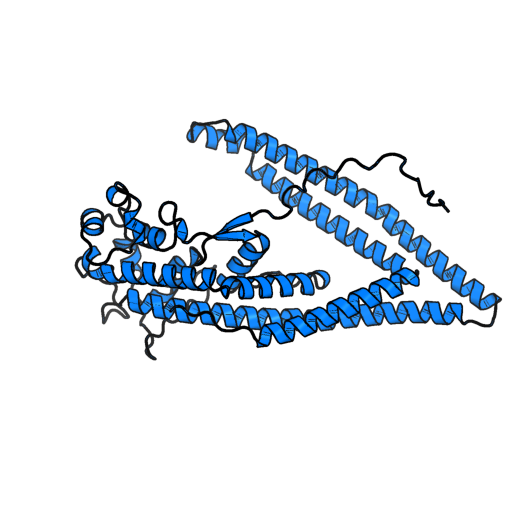 219 GLN A C 1
ATOM 1754 O O . GLN A 1 219 ? 11.452 -11.806 -6.582 1.00 97.44 219 GLN A O 1
ATOM 1759 N N . GLN A 1 220 ? 11.399 -10.734 -8.542 1.00 96.88 220 GLN A N 1
ATOM 1760 C CA . GLN A 1 220 ? 10.718 -9.545 -8.032 1.00 96.88 220 GLN A CA 1
ATOM 1761 C C . GLN A 1 220 ? 9.270 -9.857 -7.635 1.00 96.88 220 GLN A C 1
ATOM 1763 O O . GLN A 1 220 ? 8.822 -9.386 -6.591 1.00 96.88 220 GLN A O 1
ATOM 1768 N N . LEU A 1 221 ? 8.547 -10.667 -8.414 1.00 97.00 221 LEU A N 1
ATOM 1769 C CA . LEU A 1 221 ? 7.185 -11.108 -8.092 1.00 97.00 221 LEU A CA 1
ATOM 1770 C C . LEU A 1 221 ? 7.153 -12.076 -6.895 1.00 97.00 221 LEU A C 1
ATOM 1772 O O . LEU A 1 221 ? 6.266 -11.978 -6.035 1.00 97.00 221 LEU A O 1
ATOM 1776 N N . ASP A 1 222 ? 8.159 -12.944 -6.778 1.00 96.25 222 ASP A N 1
ATOM 1777 C CA . ASP A 1 222 ? 8.356 -13.786 -5.596 1.00 96.25 222 ASP A CA 1
ATOM 1778 C C . ASP A 1 222 ? 8.629 -12.936 -4.352 1.00 96.25 222 ASP A C 1
ATOM 1780 O O . ASP A 1 222 ? 7.966 -13.098 -3.322 1.00 96.25 222 ASP A O 1
ATOM 1784 N N . ARG A 1 223 ? 9.548 -11.965 -4.453 1.00 94.94 223 ARG A N 1
ATOM 1785 C CA . ARG A 1 223 ? 9.877 -11.031 -3.367 1.00 94.94 223 ARG A CA 1
ATOM 1786 C C . ARG A 1 223 ? 8.665 -10.195 -2.962 1.00 94.94 223 ARG A C 1
ATOM 1788 O O . ARG A 1 223 ? 8.395 -10.083 -1.766 1.00 94.94 223 ARG A O 1
ATOM 1795 N N . PHE A 1 224 ? 7.906 -9.681 -3.931 1.00 95.44 224 PHE A N 1
ATOM 1796 C CA . PHE A 1 224 ? 6.651 -8.960 -3.711 1.00 95.44 224 PHE A CA 1
ATOM 1797 C C . PHE A 1 224 ? 5.667 -9.800 -2.894 1.00 95.44 224 PHE A C 1
ATOM 1799 O O . PHE A 1 224 ? 5.127 -9.333 -1.892 1.00 95.44 224 PHE A O 1
ATOM 1806 N N . THR A 1 225 ? 5.468 -11.065 -3.270 1.00 95.81 225 THR A N 1
ATOM 1807 C CA . THR A 1 225 ? 4.555 -11.981 -2.571 1.00 95.81 225 THR A CA 1
ATOM 1808 C C . THR A 1 225 ? 5.058 -12.324 -1.169 1.00 95.81 225 THR A C 1
ATOM 1810 O O . THR A 1 225 ? 4.300 -12.250 -0.198 1.00 95.81 225 THR A O 1
ATOM 1813 N N . ALA A 1 226 ? 6.338 -12.676 -1.038 1.00 95.44 226 ALA A N 1
ATOM 1814 C CA . ALA A 1 226 ? 6.948 -13.034 0.237 1.00 95.44 226 ALA A CA 1
ATOM 1815 C C . ALA A 1 226 ? 6.880 -11.873 1.238 1.00 95.44 226 ALA A C 1
ATOM 1817 O O . ALA A 1 226 ? 6.472 -12.071 2.384 1.00 95.44 226 ALA A O 1
ATOM 1818 N N . LYS A 1 227 ? 7.200 -10.651 0.797 1.00 93.12 227 LYS A N 1
ATOM 1819 C CA . LYS A 1 227 ? 7.200 -9.466 1.658 1.00 93.12 227 LYS A CA 1
ATOM 1820 C C . LYS A 1 227 ? 5.806 -9.051 2.103 1.00 93.12 227 LYS A C 1
ATOM 1822 O O . LYS A 1 227 ? 5.637 -8.732 3.277 1.00 93.12 227 LYS A O 1
ATOM 1827 N N . GLY A 1 228 ? 4.787 -9.104 1.244 1.00 94.44 228 GLY A N 1
ATOM 1828 C CA . GLY A 1 228 ? 3.428 -8.821 1.717 1.00 94.44 228 GLY A CA 1
ATOM 1829 C C . GLY A 1 228 ? 2.859 -9.924 2.607 1.00 94.44 228 GLY A C 1
ATOM 1830 O O . GLY A 1 228 ? 2.160 -9.602 3.565 1.00 94.44 228 GLY A O 1
ATOM 1831 N N . LYS A 1 229 ? 3.213 -11.203 2.393 1.00 96.12 229 LYS A N 1
ATOM 1832 C CA . LYS A 1 229 ? 2.891 -12.281 3.349 1.00 96.12 229 LYS A CA 1
ATOM 1833 C C . LYS A 1 229 ? 3.530 -12.035 4.715 1.00 96.12 229 LYS A C 1
ATOM 1835 O O . LYS A 1 229 ? 2.855 -12.176 5.732 1.00 96.12 229 LYS A O 1
ATOM 1840 N N . GLU A 1 230 ? 4.810 -11.685 4.744 1.00 95.31 230 GLU A N 1
ATOM 1841 C CA . GLU A 1 230 ? 5.536 -11.361 5.975 1.00 95.31 230 GLU A CA 1
ATOM 1842 C C . GLU A 1 230 ? 4.898 -10.165 6.691 1.00 95.31 230 GLU A C 1
ATOM 1844 O O . GLU A 1 230 ? 4.526 -10.277 7.861 1.00 95.31 230 GLU A O 1
ATOM 1849 N N . TRP A 1 231 ? 4.659 -9.072 5.963 1.00 94.25 231 TRP A N 1
ATOM 1850 C CA . TRP A 1 231 ? 4.032 -7.871 6.505 1.00 94.25 231 TRP A CA 1
ATOM 1851 C C . TRP A 1 231 ? 2.622 -8.139 7.046 1.00 94.25 231 TRP A C 1
ATOM 1853 O O . TRP A 1 231 ? 2.292 -7.689 8.144 1.00 94.25 231 TRP A O 1
ATOM 1863 N N . LEU A 1 232 ? 1.791 -8.898 6.315 1.00 94.44 232 LEU A N 1
ATOM 1864 C CA . LEU A 1 232 ? 0.454 -9.293 6.768 1.00 94.44 232 LEU A CA 1
ATOM 1865 C C . LEU A 1 232 ? 0.536 -10.105 8.060 1.00 94.44 232 LEU A C 1
ATOM 1867 O O . LEU A 1 232 ? -0.213 -9.825 8.988 1.00 94.44 232 LEU A O 1
ATOM 1871 N N . ARG A 1 233 ? 1.451 -11.079 8.144 1.00 95.62 233 ARG A N 1
ATOM 1872 C CA . ARG A 1 233 ? 1.635 -11.911 9.344 1.00 95.62 233 ARG A CA 1
ATOM 1873 C C . ARG A 1 233 ? 1.953 -11.041 10.558 1.00 95.62 233 ARG A C 1
ATOM 1875 O O . ARG A 1 233 ? 1.306 -11.170 11.591 1.00 95.62 233 ARG A O 1
ATOM 1882 N N . GLU A 1 234 ? 2.939 -10.159 10.435 1.00 93.06 234 GLU A N 1
ATOM 1883 C CA . GLU A 1 234 ? 3.364 -9.278 11.528 1.00 93.06 234 GLU A CA 1
ATOM 1884 C C . GLU A 1 234 ? 2.252 -8.316 11.946 1.00 93.06 234 GLU A C 1
ATOM 1886 O O . GLU A 1 234 ? 1.932 -8.205 13.130 1.00 93.06 234 GLU A O 1
ATOM 1891 N N . THR A 1 235 ? 1.612 -7.684 10.964 1.00 89.81 235 THR A N 1
ATOM 1892 C CA . THR A 1 235 ? 0.538 -6.710 11.173 1.00 89.81 235 THR A CA 1
ATOM 1893 C C . THR A 1 235 ? -0.690 -7.352 11.816 1.00 89.81 235 THR A C 1
ATOM 1895 O O . THR A 1 235 ? -1.246 -6.805 12.767 1.00 89.81 235 THR A O 1
ATOM 1898 N N . ILE A 1 236 ? -1.104 -8.532 11.348 1.00 91.88 236 ILE A N 1
ATOM 1899 C CA . ILE A 1 236 ? -2.233 -9.275 11.916 1.00 91.88 236 ILE A CA 1
ATOM 1900 C C . ILE A 1 236 ? -1.915 -9.731 13.343 1.00 91.88 236 ILE A C 1
ATOM 1902 O O . ILE A 1 236 ? -2.755 -9.562 14.227 1.00 91.88 236 ILE A O 1
ATOM 1906 N N . ASN A 1 237 ? -0.709 -10.248 13.594 1.00 93.38 237 ASN A N 1
ATOM 1907 C CA . ASN A 1 237 ? -0.300 -10.700 14.925 1.00 93.38 237 ASN A CA 1
ATOM 1908 C C . ASN A 1 237 ? -0.268 -9.554 15.944 1.00 93.38 237 ASN A C 1
ATOM 1910 O O . ASN A 1 237 ? -0.824 -9.696 17.038 1.00 93.38 237 ASN A O 1
ATOM 1914 N N . ASP A 1 238 ? 0.333 -8.410 15.593 1.00 89.19 238 ASP A N 1
ATOM 1915 C CA . ASP A 1 238 ? 0.281 -7.224 16.454 1.00 89.19 238 ASP A CA 1
ATOM 1916 C C . ASP A 1 238 ? -1.165 -6.754 16.639 1.00 89.19 238 ASP A C 1
ATOM 1918 O O . ASP A 1 238 ? -1.604 -6.540 17.766 1.00 89.19 238 ASP A O 1
ATOM 1922 N N . GLY A 1 239 ? -1.956 -6.721 15.564 1.00 89.25 239 GLY A N 1
ATOM 1923 C CA . GLY A 1 239 ? -3.386 -6.435 15.613 1.00 89.25 239 GLY A CA 1
ATOM 1924 C C . GLY A 1 239 ? -4.120 -7.258 16.656 1.00 89.25 239 GLY A C 1
ATOM 1925 O O . GLY A 1 239 ? -4.686 -6.705 17.597 1.00 89.25 239 GLY A O 1
ATOM 1926 N N . ILE A 1 240 ? -4.068 -8.582 16.535 1.00 91.44 240 ILE A N 1
ATOM 1927 C CA . ILE A 1 240 ? -4.724 -9.507 17.461 1.00 91.44 240 ILE A CA 1
ATOM 1928 C C . ILE A 1 240 ? -4.296 -9.221 18.905 1.00 91.44 240 ILE A C 1
ATOM 1930 O O . ILE A 1 240 ? -5.146 -9.159 19.797 1.00 91.44 240 ILE A O 1
ATOM 1934 N N . LYS A 1 241 ? -3.002 -8.986 19.151 1.00 92.62 241 LYS A N 1
ATOM 1935 C CA . LYS A 1 241 ? -2.489 -8.629 20.480 1.00 92.62 241 LYS A CA 1
ATOM 1936 C C . LYS A 1 241 ? -3.111 -7.328 21.006 1.00 92.62 241 LYS A C 1
ATOM 1938 O O . LYS A 1 241 ? -3.629 -7.316 22.124 1.00 92.62 241 LYS A O 1
ATOM 1943 N N . GLN A 1 242 ? -3.098 -6.252 20.217 1.00 88.06 242 GLN A N 1
ATOM 1944 C CA . GLN A 1 242 ? -3.631 -4.942 20.619 1.00 88.06 242 GLN A CA 1
ATOM 1945 C C . GLN A 1 242 ? -5.149 -4.980 20.841 1.00 88.06 242 GLN A C 1
ATOM 1947 O O . GLN A 1 242 ? -5.649 -4.439 21.831 1.00 88.06 242 GLN A O 1
ATOM 1952 N N . TYR A 1 243 ? -5.883 -5.663 19.961 1.00 89.50 243 TYR A N 1
ATOM 1953 C CA . TYR A 1 243 ? -7.325 -5.848 20.087 1.00 89.50 243 TYR A CA 1
ATOM 1954 C C . TYR A 1 243 ? -7.687 -6.659 21.337 1.00 89.50 243 TYR A C 1
ATOM 1956 O O . TYR A 1 243 ? -8.612 -6.278 22.050 1.00 89.50 243 TYR A O 1
ATOM 1964 N N . ASN A 1 244 ? -6.938 -7.719 21.661 1.00 93.75 244 ASN A N 1
ATOM 1965 C CA . ASN A 1 244 ? -7.149 -8.490 22.891 1.00 93.75 244 ASN A CA 1
ATOM 1966 C C . ASN A 1 244 ? -6.886 -7.661 24.158 1.00 93.75 244 ASN A C 1
ATOM 1968 O O . ASN A 1 244 ? -7.658 -7.755 25.113 1.00 93.75 244 ASN A O 1
ATOM 1972 N N . ILE A 1 245 ? -5.843 -6.820 24.172 1.00 89.56 245 ILE A N 1
ATOM 1973 C CA . ILE A 1 245 ? -5.594 -5.884 25.282 1.00 89.56 245 ILE A CA 1
ATOM 1974 C C . ILE A 1 245 ? -6.791 -4.941 25.450 1.00 89.56 245 ILE A C 1
ATOM 1976 O O . ILE A 1 245 ? -7.360 -4.852 26.539 1.00 89.56 245 ILE A O 1
ATOM 1980 N N . ALA A 1 246 ? -7.221 -4.290 24.365 1.00 90.19 246 ALA A N 1
ATOM 1981 C CA . ALA A 1 246 ? -8.352 -3.367 24.397 1.00 90.19 246 ALA A CA 1
ATOM 1982 C C . ALA A 1 246 ? -9.651 -4.061 24.840 1.00 90.19 246 ALA A C 1
ATOM 1984 O O . ALA A 1 246 ? -10.383 -3.532 25.675 1.00 90.19 246 ALA A O 1
ATOM 1985 N N . LEU A 1 247 ? -9.920 -5.265 24.333 1.00 93.44 247 LEU A N 1
ATOM 1986 C CA . LEU A 1 247 ? -11.086 -6.064 24.699 1.00 93.44 247 LEU A CA 1
ATOM 1987 C C . LEU A 1 247 ? -11.095 -6.400 26.195 1.00 93.44 247 LEU A C 1
ATOM 1989 O O . LEU A 1 247 ? -12.135 -6.283 26.843 1.00 93.44 247 LEU A O 1
ATOM 1993 N N . ASN A 1 248 ? -9.946 -6.783 26.755 1.00 96.00 248 ASN A N 1
ATOM 1994 C CA . ASN A 1 248 ? -9.813 -7.068 28.181 1.00 96.00 248 ASN A CA 1
ATOM 1995 C C . ASN A 1 248 ? -10.057 -5.819 29.038 1.00 96.00 248 ASN A C 1
ATOM 1997 O O . ASN A 1 248 ? -10.759 -5.905 30.047 1.00 96.00 248 ASN A O 1
ATOM 2001 N N . ASP A 1 249 ? -9.554 -4.657 28.622 1.00 92.31 249 ASP A N 1
ATOM 2002 C CA . ASP A 1 249 ? -9.806 -3.389 29.314 1.00 92.31 249 ASP A CA 1
ATOM 2003 C C . ASP A 1 249 ? -11.297 -3.017 29.319 1.00 92.31 249 ASP A C 1
ATOM 2005 O O . ASP A 1 249 ? -11.830 -2.595 30.348 1.00 92.31 249 ASP A O 1
ATOM 2009 N N . LEU A 1 250 ? -11.995 -3.205 28.193 1.00 93.31 250 LEU A N 1
ATOM 2010 C CA . LEU A 1 250 ? -13.436 -2.944 28.105 1.00 93.31 250 LEU A CA 1
ATOM 2011 C C . LEU A 1 250 ? -14.255 -3.938 28.932 1.00 93.31 250 LEU A C 1
ATOM 2013 O O . LEU A 1 250 ? -15.195 -3.532 29.614 1.00 93.31 250 LEU A O 1
ATOM 2017 N N . LYS A 1 251 ? -13.886 -5.225 28.922 1.00 95.69 251 LYS A N 1
ATOM 2018 C CA . LYS A 1 251 ? -14.524 -6.252 29.760 1.00 95.69 251 LYS A CA 1
ATOM 2019 C C . LYS A 1 251 ? -14.362 -5.941 31.248 1.00 95.69 251 LYS A C 1
ATOM 2021 O O . LYS A 1 251 ? -15.336 -6.046 31.986 1.00 95.69 251 LYS A O 1
ATOM 2026 N N . LYS A 1 252 ? -13.177 -5.493 31.680 1.00 96.25 252 LYS A N 1
ATOM 2027 C CA . LYS A 1 252 ? -12.945 -5.033 33.060 1.00 96.25 252 LYS A CA 1
ATOM 2028 C C . LYS A 1 252 ? -13.834 -3.842 33.416 1.00 96.25 252 LYS A C 1
ATOM 2030 O O . LYS A 1 252 ? -14.470 -3.865 34.464 1.00 96.25 252 LYS A O 1
ATOM 2035 N N . ALA A 1 253 ? -13.921 -2.832 32.547 1.00 93.81 253 ALA A N 1
ATOM 2036 C CA . ALA A 1 253 ? -14.792 -1.676 32.775 1.00 93.81 253 ALA A CA 1
ATOM 2037 C C . ALA A 1 253 ? -16.272 -2.085 32.888 1.00 93.81 253 ALA A C 1
ATOM 2039 O O . ALA A 1 253 ? -16.974 -1.635 33.790 1.00 93.81 253 ALA A O 1
ATOM 2040 N N . ARG A 1 254 ? -16.727 -3.002 32.027 1.00 95.88 254 ARG A N 1
ATOM 2041 C CA . ARG A 1 254 ? -18.089 -3.545 32.075 1.00 95.88 254 ARG A CA 1
ATOM 2042 C C . ARG A 1 254 ? -18.355 -4.321 33.367 1.00 95.88 254 ARG A C 1
ATOM 2044 O O . ARG A 1 254 ? -19.390 -4.101 33.982 1.00 95.88 254 ARG A O 1
ATOM 2051 N N . ALA A 1 255 ? -17.421 -5.164 33.808 1.00 95.94 255 ALA A N 1
ATOM 2052 C CA . ALA A 1 255 ? -17.560 -5.932 35.046 1.00 95.94 255 ALA A CA 1
ATOM 2053 C C . ALA A 1 255 ? -17.701 -5.032 36.289 1.00 95.94 255 ALA A C 1
ATOM 2055 O O . ALA A 1 255 ? -18.413 -5.384 37.226 1.00 95.94 255 ALA A O 1
ATOM 2056 N N . VAL A 1 256 ? -17.066 -3.851 36.295 1.00 94.94 256 VAL A N 1
ATOM 2057 C CA . VAL A 1 256 ? -17.254 -2.849 37.361 1.00 94.94 256 VAL A CA 1
ATOM 2058 C C . VAL A 1 256 ? -18.699 -2.343 37.393 1.00 94.94 256 VAL A C 1
ATOM 2060 O O . VAL A 1 256 ? -19.292 -2.295 38.468 1.00 94.94 256 VAL A O 1
ATOM 2063 N N . ILE A 1 257 ? -19.281 -2.025 36.231 1.00 95.00 257 ILE A N 1
ATOM 2064 C CA . ILE A 1 257 ? -20.680 -1.576 36.127 1.00 95.00 257 ILE A CA 1
ATOM 2065 C C . ILE A 1 257 ? -21.647 -2.706 36.502 1.00 95.00 257 ILE A C 1
ATOM 2067 O O . ILE A 1 257 ? -22.609 -2.482 37.226 1.00 95.00 257 ILE A O 1
ATOM 2071 N N . GLU A 1 258 ? -21.385 -3.940 36.069 1.00 95.62 258 GLU A N 1
ATOM 2072 C CA . GLU A 1 258 ? -22.213 -5.095 36.440 1.00 95.62 258 GLU A CA 1
ATOM 2073 C C . GLU A 1 258 ? -22.177 -5.356 37.952 1.00 95.62 258 GLU A C 1
ATOM 2075 O O . GLU A 1 258 ? -23.217 -5.614 38.556 1.00 95.62 258 GLU A O 1
ATOM 2080 N N . LYS A 1 259 ? -21.005 -5.226 38.590 1.00 95.31 259 LYS A N 1
ATOM 2081 C CA . LYS A 1 259 ? -20.875 -5.318 40.050 1.00 95.31 259 LYS A CA 1
ATOM 2082 C C . LYS A 1 259 ? -21.671 -4.218 40.763 1.00 95.31 259 LYS A C 1
ATOM 2084 O O . LYS A 1 259 ? -22.331 -4.515 41.751 1.00 95.31 259 LYS A O 1
ATOM 2089 N N . GLU A 1 260 ? -21.634 -2.982 40.263 1.00 94.62 260 GLU A N 1
ATOM 2090 C CA . GLU A 1 260 ? -22.450 -1.862 40.764 1.00 94.62 260 GLU A CA 1
ATOM 2091 C C . GLU A 1 260 ? -23.953 -2.150 40.624 1.00 94.62 260 GLU A C 1
ATOM 2093 O O . GLU A 1 260 ? -24.709 -1.996 41.583 1.00 94.62 260 GLU A O 1
ATOM 2098 N N . ASN A 1 261 ? -24.392 -2.622 39.455 1.00 94.12 261 ASN A N 1
ATOM 2099 C CA . ASN A 1 261 ? -25.799 -2.919 39.184 1.00 94.12 261 ASN A CA 1
ATOM 2100 C C . ASN A 1 261 ? -26.351 -4.020 40.105 1.00 94.12 261 ASN A C 1
ATOM 2102 O O . ASN A 1 261 ? -27.505 -3.924 40.539 1.00 94.12 261 ASN A O 1
ATOM 2106 N N . ASN A 1 262 ? -25.514 -5.012 40.424 1.00 96.44 262 ASN A N 1
ATOM 2107 C CA . ASN A 1 262 ? -25.830 -6.163 41.274 1.00 96.44 262 ASN A CA 1
ATOM 2108 C C . ASN A 1 262 ? -25.615 -5.916 42.780 1.00 96.44 262 ASN A C 1
ATOM 2110 O O . ASN A 1 262 ? -25.835 -6.828 43.580 1.00 96.44 262 ASN A O 1
ATOM 2114 N N . GLU A 1 263 ? -25.182 -4.718 43.185 1.00 97.81 263 GLU A N 1
ATOM 2115 C CA . GLU A 1 263 ? -25.004 -4.377 44.597 1.00 97.81 263 GLU A CA 1
ATOM 2116 C C . GLU A 1 263 ? -26.357 -4.388 45.326 1.00 97.81 263 GLU A C 1
ATOM 2118 O O . GLU A 1 263 ? -27.306 -3.703 44.931 1.00 97.81 263 GLU A O 1
ATOM 2123 N N . ARG A 1 264 ? -26.444 -5.180 46.400 1.00 97.38 264 ARG A N 1
ATOM 2124 C CA . ARG A 1 264 ? -27.678 -5.369 47.177 1.00 97.38 264 ARG A CA 1
ATOM 2125 C C . ARG A 1 264 ? -27.883 -4.256 48.196 1.00 97.38 264 ARG A C 1
ATOM 2127 O O . ARG A 1 264 ? -29.023 -3.955 48.536 1.00 97.38 264 ARG A O 1
ATOM 2134 N N . ASN A 1 265 ? -26.804 -3.644 48.689 1.00 97.75 265 ASN A N 1
ATOM 2135 C CA . ASN A 1 265 ? -26.902 -2.528 49.620 1.00 97.75 265 ASN A CA 1
ATOM 2136 C C . ASN A 1 265 ? -27.251 -1.228 48.860 1.00 97.75 265 ASN A C 1
ATOM 2138 O O . ASN A 1 265 ? -26.412 -0.717 48.111 1.00 97.75 265 ASN A O 1
ATOM 2142 N N . PRO A 1 266 ? -28.441 -0.629 49.073 1.00 96.00 266 PRO A N 1
ATOM 2143 C CA . PRO A 1 266 ? -28.890 0.532 48.301 1.00 96.00 266 PRO A CA 1
ATOM 2144 C C . PRO A 1 266 ? -28.025 1.781 48.524 1.00 96.00 266 PRO A C 1
ATOM 2146 O O . PRO A 1 266 ? -27.839 2.578 47.603 1.00 96.00 266 PRO A O 1
ATOM 2149 N N . VAL A 1 267 ? -27.451 1.948 49.721 1.00 96.75 267 VAL A N 1
ATOM 2150 C CA . VAL A 1 267 ? -26.563 3.077 50.040 1.00 96.75 267 VAL A CA 1
ATOM 2151 C C . VAL A 1 267 ? -25.245 2.939 49.281 1.00 96.75 267 VAL A C 1
ATOM 2153 O O . VAL A 1 267 ? -24.774 3.901 48.669 1.00 96.75 267 VAL A O 1
ATOM 2156 N N . LEU A 1 268 ? -24.666 1.735 49.277 1.00 96.00 268 LEU A N 1
ATOM 2157 C CA . LEU A 1 268 ? -23.427 1.463 48.552 1.00 96.00 268 LEU A CA 1
ATOM 2158 C C . LEU A 1 268 ? -23.633 1.559 47.036 1.00 96.00 268 LEU A C 1
ATOM 2160 O O . LEU A 1 268 ? -22.834 2.212 46.365 1.00 96.00 268 LEU A O 1
ATOM 2164 N N . LYS A 1 269 ? -24.735 1.009 46.511 1.00 95.88 269 LYS A N 1
ATOM 2165 C CA . LYS A 1 269 ? -25.113 1.119 45.096 1.00 95.88 269 LYS A CA 1
ATOM 2166 C C . LYS A 1 269 ? -25.184 2.577 44.644 1.00 95.88 269 LYS A C 1
ATOM 2168 O O . LYS A 1 269 ? -24.501 2.956 43.697 1.00 95.88 269 LYS A O 1
ATOM 2173 N N . ARG A 1 270 ? -25.913 3.424 45.381 1.00 95.19 270 ARG A N 1
ATOM 2174 C CA . ARG A 1 270 ? -26.023 4.862 45.079 1.00 95.19 270 ARG A CA 1
ATOM 2175 C C . ARG A 1 270 ? -24.670 5.577 45.144 1.00 95.19 270 ARG A C 1
ATOM 2177 O O . ARG A 1 270 ? -24.406 6.468 44.340 1.00 95.19 270 ARG A O 1
ATOM 2184 N N . LYS A 1 271 ? -23.791 5.198 46.080 1.00 95.44 271 LYS A N 1
ATOM 2185 C CA . LYS A 1 271 ? -22.428 5.751 46.181 1.00 95.44 271 LYS A CA 1
ATOM 2186 C C . LYS A 1 271 ? -21.576 5.395 44.958 1.00 95.44 271 LYS A C 1
ATOM 2188 O O . LYS A 1 271 ? -20.894 6.274 44.429 1.00 95.44 271 LYS A O 1
ATOM 2193 N N . LEU A 1 272 ? -21.613 4.136 44.519 1.00 93.44 272 LEU A N 1
ATOM 2194 C CA . LEU A 1 272 ? -20.900 3.665 43.328 1.00 93.44 272 LEU A CA 1
ATOM 2195 C C . LEU A 1 272 ? -21.424 4.359 42.063 1.00 93.44 272 LEU A C 1
ATOM 2197 O O . LEU A 1 272 ? -20.632 4.931 41.314 1.00 93.44 272 LEU A O 1
ATOM 2201 N N . GLU A 1 273 ? -22.747 4.428 41.904 1.00 93.06 273 GLU A N 1
ATOM 2202 C CA . GLU A 1 273 ? -23.395 5.105 40.778 1.00 93.06 273 GLU A CA 1
ATOM 2203 C C . GLU A 1 273 ? -23.035 6.592 40.713 1.00 93.06 273 GLU A C 1
ATOM 2205 O O . GLU A 1 273 ? -22.585 7.078 39.675 1.00 93.06 273 GLU A O 1
ATOM 2210 N N . ASN A 1 274 ? -23.129 7.314 41.833 1.00 92.88 274 ASN A N 1
ATOM 2211 C CA . ASN A 1 274 ? -22.731 8.722 41.895 1.00 92.88 274 ASN A CA 1
ATOM 2212 C C . ASN A 1 274 ? -21.252 8.918 41.526 1.00 92.88 274 ASN A C 1
ATOM 2214 O O . ASN A 1 274 ? -20.907 9.869 40.821 1.00 92.88 274 ASN A O 1
ATOM 2218 N N . SER A 1 275 ? -20.369 8.021 41.980 1.00 92.00 275 SER A N 1
ATOM 2219 C CA . SER A 1 275 ? -18.944 8.065 41.639 1.00 92.00 275 SER A CA 1
ATOM 2220 C C . SER A 1 275 ? -18.714 7.850 40.140 1.00 92.00 275 SER A C 1
ATOM 2222 O O . SER A 1 275 ? -17.962 8.611 39.522 1.00 92.00 275 SER A O 1
ATOM 2224 N N . ARG A 1 276 ? -19.411 6.883 39.532 1.00 92.69 276 ARG A N 1
ATOM 2225 C CA . ARG A 1 276 ? -19.360 6.615 38.091 1.00 92.69 276 ARG A CA 1
ATOM 2226 C C . ARG A 1 276 ? -19.906 7.781 37.272 1.00 92.69 276 ARG A C 1
ATOM 2228 O O . ARG A 1 276 ? -19.265 8.192 36.307 1.00 92.69 276 ARG A O 1
ATOM 2235 N N . VAL A 1 277 ? -21.058 8.338 37.651 1.00 92.69 277 VAL A N 1
ATOM 2236 C CA . VAL A 1 277 ? -21.666 9.500 36.981 1.00 92.69 277 VAL A CA 1
ATOM 2237 C C . VAL A 1 277 ? -20.731 10.705 37.047 1.00 92.69 277 VAL A C 1
ATOM 2239 O O . VAL A 1 277 ? -20.520 11.361 36.028 1.00 92.69 277 VAL A O 1
ATOM 2242 N N . LYS A 1 278 ? -20.108 10.959 38.203 1.00 92.69 278 LYS A N 1
ATOM 2243 C CA . LYS A 1 278 ? -19.103 12.018 38.344 1.00 92.69 278 LYS A CA 1
ATOM 2244 C C . LYS A 1 278 ? -17.924 11.799 37.391 1.00 92.69 278 LYS A C 1
ATOM 2246 O O . LYS A 1 278 ? -17.634 12.677 36.586 1.00 92.69 278 LYS A O 1
ATOM 2251 N N . ALA A 1 279 ? -17.317 10.610 37.399 1.00 90.69 279 ALA A N 1
ATOM 2252 C CA . ALA A 1 279 ? -16.205 10.282 36.503 1.00 90.69 279 ALA A CA 1
ATOM 2253 C C . ALA A 1 279 ? -16.585 10.385 35.010 1.00 90.69 279 ALA A C 1
ATOM 2255 O O . ALA A 1 279 ? -15.797 10.864 34.191 1.00 90.69 279 ALA A O 1
ATOM 2256 N N . ARG A 1 280 ? -17.813 9.990 34.648 1.00 91.88 280 ARG A N 1
ATOM 2257 C CA . ARG A 1 280 ? -18.358 10.159 33.294 1.00 91.88 280 ARG A CA 1
ATOM 2258 C C . ARG A 1 280 ? -18.471 11.634 32.916 1.00 91.88 280 ARG A C 1
ATOM 2260 O O . ARG A 1 280 ? -18.074 11.991 31.809 1.00 91.88 280 ARG A O 1
ATOM 2267 N N . ASN A 1 281 ? -18.991 12.474 33.809 1.00 91.88 281 ASN A N 1
ATOM 2268 C CA . ASN A 1 281 ? -19.130 13.913 33.581 1.00 91.88 281 ASN A CA 1
ATOM 2269 C C . ASN A 1 281 ? -17.762 14.590 33.441 1.00 91.88 281 ASN A C 1
ATOM 2271 O O . ASN A 1 281 ? -17.561 15.366 32.508 1.00 91.88 281 ASN A O 1
ATOM 2275 N N . ASP A 1 282 ? -16.793 14.226 34.282 1.00 88.81 282 ASP A N 1
ATOM 2276 C CA . ASP A 1 282 ? -15.417 14.722 34.186 1.00 88.81 282 ASP A CA 1
ATOM 2277 C C . ASP A 1 282 ? -14.790 14.352 32.828 1.00 88.81 282 ASP A C 1
ATOM 2279 O O . ASP A 1 282 ? -14.215 15.199 32.139 1.00 88.81 282 ASP A O 1
ATOM 2283 N N . ALA A 1 283 ? -14.979 13.110 32.369 1.00 88.06 283 ALA A N 1
ATOM 2284 C CA . ALA A 1 283 ? -14.536 12.683 31.042 1.00 88.06 283 ALA A CA 1
ATOM 2285 C C . ALA A 1 283 ? -15.282 13.408 29.901 1.00 88.06 283 ALA A C 1
ATOM 2287 O O . ALA A 1 283 ? -14.676 13.756 28.881 1.00 88.06 283 ALA A O 1
ATOM 2288 N N . ALA A 1 284 ? -16.583 13.663 30.058 1.00 91.06 284 ALA A N 1
ATOM 2289 C CA . ALA A 1 284 ? -17.399 14.376 29.077 1.00 91.06 284 ALA A CA 1
ATOM 2290 C C . ALA A 1 284 ? -16.987 15.851 28.953 1.00 91.06 284 ALA A C 1
ATOM 2292 O O . ALA A 1 284 ? -16.938 16.379 27.840 1.00 91.06 284 ALA A O 1
ATOM 2293 N N . ASN A 1 285 ? -16.581 16.488 30.051 1.00 91.75 285 ASN A N 1
ATOM 2294 C CA . ASN A 1 285 ? -16.021 17.838 30.035 1.00 91.75 285 ASN A CA 1
ATOM 2295 C C . ASN A 1 285 ? -14.737 17.904 29.193 1.00 91.75 285 ASN A C 1
ATOM 2297 O O . ASN A 1 285 ? -14.554 18.831 28.403 1.00 91.75 285 ASN A O 1
ATOM 2301 N N . ILE A 1 286 ? -13.881 16.875 29.250 1.00 91.44 286 ILE A N 1
ATOM 2302 C CA . ILE A 1 286 ? -12.706 16.789 28.367 1.00 91.44 286 ILE A CA 1
ATOM 2303 C C . ILE A 1 286 ? -13.144 16.711 26.896 1.00 91.44 286 ILE A C 1
ATOM 2305 O O . ILE A 1 286 ? -12.558 17.384 26.046 1.00 91.44 286 ILE A O 1
ATOM 2309 N N . VAL A 1 287 ? -14.181 15.929 26.570 1.00 90.12 287 VAL A N 1
ATOM 2310 C CA . VAL A 1 287 ? -14.741 15.873 25.206 1.00 90.12 287 VAL A CA 1
ATOM 2311 C C . VAL A 1 287 ? -15.231 17.252 24.760 1.00 90.12 287 VAL A C 1
ATOM 2313 O O . VAL A 1 287 ? -14.900 17.671 23.647 1.00 90.12 287 VAL A O 1
ATOM 2316 N N . ALA A 1 288 ? -15.955 17.971 25.622 1.00 92.69 288 ALA A N 1
ATOM 2317 C CA . ALA A 1 288 ? -16.454 19.316 25.346 1.00 92.69 288 ALA A CA 1
ATOM 2318 C C . ALA A 1 288 ? -15.316 20.306 25.048 1.00 92.69 288 ALA A C 1
ATOM 2320 O O . ALA A 1 288 ? -15.424 21.090 24.112 1.00 92.69 288 ALA A O 1
ATOM 2321 N N . VAL A 1 289 ? -14.181 20.202 25.747 1.00 94.38 289 VAL A N 1
ATOM 2322 C CA . VAL A 1 289 ? -12.990 21.037 25.499 1.00 94.38 289 VAL A CA 1
ATOM 2323 C C . VAL A 1 289 ? -12.251 20.649 24.209 1.00 94.38 289 VAL A C 1
ATOM 2325 O O . VAL A 1 289 ? -11.670 21.502 23.535 1.00 94.38 289 VAL A O 1
ATOM 2328 N N . LYS A 1 290 ? -12.219 19.361 23.836 1.00 92.38 290 LYS A N 1
ATOM 2329 C CA . LYS A 1 290 ? -11.492 18.901 22.633 1.00 92.38 290 LYS A CA 1
ATOM 2330 C C . LYS A 1 290 ? -12.294 19.058 21.340 1.00 92.38 290 LYS A C 1
ATOM 2332 O O . LYS A 1 290 ? -11.679 19.244 20.293 1.00 92.38 290 LYS A O 1
ATOM 2337 N N . LYS A 1 291 ? -13.629 18.986 21.385 1.00 92.12 291 LYS A N 1
ATOM 2338 C CA . LYS A 1 291 ? -14.494 19.051 20.191 1.00 92.12 291 LYS A CA 1
ATOM 2339 C C . LYS A 1 291 ? -14.305 20.349 19.381 1.00 92.12 291 LYS A C 1
ATOM 2341 O O . LYS A 1 291 ? -14.107 20.225 18.174 1.00 92.12 291 LYS A O 1
ATOM 2346 N N . PRO A 1 292 ? -14.256 21.554 19.985 1.00 95.88 292 PRO A N 1
ATOM 2347 C CA . PRO A 1 292 ? -13.989 22.790 19.248 1.00 95.88 292 PRO A CA 1
ATOM 2348 C C . PRO A 1 292 ? -12.664 22.769 18.483 1.00 95.88 292 PRO A C 1
ATOM 2350 O O . PRO A 1 292 ? -12.608 23.264 17.367 1.00 95.88 292 PRO A O 1
ATOM 2353 N N . LYS A 1 293 ? -11.617 22.121 19.019 1.00 94.00 293 LYS A N 1
ATOM 2354 C CA . LYS A 1 293 ? -10.308 22.029 18.345 1.00 94.00 293 LYS A CA 1
ATOM 2355 C C . LYS A 1 293 ? -10.368 21.247 17.032 1.00 94.00 293 LYS A C 1
ATOM 2357 O O . LYS A 1 293 ? -9.619 21.559 16.116 1.00 94.00 293 LYS A O 1
ATOM 2362 N N . VAL A 1 294 ? -11.234 20.234 16.951 1.00 89.94 294 VAL A N 1
ATOM 2363 C CA . VAL A 1 294 ? -11.471 19.494 15.701 1.00 89.94 294 VAL A CA 1
ATOM 2364 C C . VAL A 1 294 ? -12.175 20.388 14.691 1.00 89.94 294 VAL A C 1
ATOM 2366 O O . VAL A 1 294 ? -11.700 20.494 13.570 1.00 89.94 294 VAL A O 1
ATOM 2369 N N . ILE A 1 295 ? -13.227 21.092 15.117 1.00 92.06 295 ILE A N 1
ATOM 2370 C CA . ILE A 1 295 ? -13.987 22.014 14.259 1.00 92.06 295 ILE A CA 1
ATOM 2371 C C . ILE A 1 295 ? -13.077 23.120 13.708 1.00 92.06 295 ILE A C 1
ATOM 2373 O O . ILE A 1 295 ? -13.131 23.426 12.522 1.00 92.06 295 ILE A O 1
ATOM 2377 N N . THR A 1 296 ? -12.224 23.712 14.547 1.00 95.38 296 THR A N 1
ATOM 2378 C CA . THR A 1 296 ? -11.245 24.713 14.102 1.00 95.38 296 THR A CA 1
ATOM 2379 C C . THR A 1 296 ? -10.273 24.119 13.086 1.00 95.38 296 THR A C 1
ATOM 2381 O O . THR A 1 296 ? -10.128 24.676 12.007 1.00 95.38 296 THR A O 1
ATOM 2384 N N . ALA A 1 297 ? -9.682 22.954 13.365 1.00 89.44 297 ALA A N 1
ATOM 2385 C CA . ALA A 1 297 ? -8.741 22.326 12.439 1.00 89.44 297 ALA A CA 1
ATOM 2386 C C . ALA A 1 297 ? -9.393 21.877 11.111 1.00 89.44 297 ALA A C 1
ATOM 2388 O O . ALA A 1 297 ? -8.735 21.883 10.073 1.00 89.44 297 ALA A O 1
ATOM 2389 N N . GLU A 1 298 ? -10.676 21.499 11.123 1.00 91.50 298 GLU A N 1
ATOM 2390 C CA . GLU A 1 298 ? -11.481 21.241 9.919 1.00 91.50 298 GLU A CA 1
ATOM 2391 C C . GLU A 1 298 ? -11.647 22.509 9.080 1.00 91.50 298 GLU A C 1
ATOM 2393 O O . GLU A 1 298 ? -11.404 22.476 7.874 1.00 91.50 298 GLU A O 1
ATOM 2398 N N . LYS A 1 299 ? -11.994 23.634 9.716 1.00 94.94 299 LYS A N 1
ATOM 2399 C CA . LYS A 1 299 ? -12.086 24.935 9.039 1.00 94.94 299 LYS A CA 1
ATOM 2400 C C . LYS A 1 299 ? -10.739 25.366 8.463 1.00 94.94 299 LYS A C 1
ATOM 2402 O O . LYS A 1 299 ? -10.688 25.779 7.309 1.00 94.94 299 LYS A O 1
ATOM 2407 N N . ASP A 1 300 ? -9.653 25.208 9.216 1.00 91.00 300 ASP A N 1
ATOM 2408 C CA . ASP A 1 300 ? -8.301 25.537 8.749 1.00 91.00 300 ASP A CA 1
ATOM 2409 C C . ASP A 1 300 ? -7.918 24.707 7.515 1.00 91.00 300 ASP A C 1
ATOM 2411 O O . ASP A 1 300 ? -7.333 25.229 6.566 1.00 91.00 300 ASP A O 1
ATOM 2415 N N . LEU A 1 301 ? -8.284 23.419 7.495 1.00 92.31 301 LEU A N 1
ATOM 2416 C CA . LEU A 1 301 ? -8.071 22.557 6.334 1.00 92.31 301 LEU A CA 1
ATOM 2417 C C . LEU A 1 301 ? -8.912 22.996 5.130 1.00 92.31 301 LEU A C 1
ATOM 2419 O O . LEU A 1 301 ? -8.388 23.038 4.020 1.00 92.31 301 LEU A O 1
ATOM 2423 N N . GLN A 1 302 ? -10.185 23.342 5.332 1.00 93.44 302 GLN A N 1
ATOM 2424 C CA . GLN A 1 302 ? -11.050 23.848 4.260 1.00 93.44 302 GLN A CA 1
ATOM 2425 C C . GLN A 1 302 ? -10.499 25.144 3.657 1.00 93.44 302 GLN A C 1
ATOM 2427 O O . GLN A 1 302 ? -10.405 25.255 2.437 1.00 93.44 302 GLN A O 1
ATOM 2432 N N . VAL A 1 303 ? -10.069 26.089 4.497 1.00 94.62 303 VAL A N 1
ATOM 2433 C CA . VAL A 1 303 ? -9.445 27.345 4.055 1.00 94.62 303 VAL A CA 1
ATOM 2434 C C . VAL A 1 303 ? -8.145 27.072 3.295 1.00 94.62 303 VAL A C 1
ATOM 2436 O O . VAL A 1 303 ? -7.927 27.650 2.233 1.00 94.62 303 VAL A O 1
ATOM 2439 N N . ALA A 1 304 ? -7.294 26.170 3.794 1.00 89.94 304 ALA A N 1
ATOM 2440 C CA . ALA A 1 304 ? -6.043 25.818 3.126 1.00 89.94 304 ALA A CA 1
ATOM 2441 C C . ALA A 1 304 ? -6.271 25.134 1.767 1.00 89.94 304 ALA A C 1
ATOM 2443 O O . ALA A 1 304 ? -5.563 25.449 0.813 1.00 89.94 304 ALA A O 1
ATOM 2444 N N . ASN A 1 305 ? -7.251 24.228 1.673 1.00 89.62 305 ASN A N 1
ATOM 2445 C CA . ASN A 1 305 ? -7.619 23.574 0.416 1.00 89.62 305 ASN A CA 1
ATOM 2446 C C . ASN A 1 305 ? -8.157 24.589 -0.590 1.00 89.62 305 ASN A C 1
ATOM 2448 O O . ASN A 1 305 ? -7.661 24.626 -1.708 1.00 89.62 305 ASN A O 1
ATOM 2452 N N . LYS A 1 306 ? -9.093 25.453 -0.176 1.00 93.69 306 LYS A N 1
ATOM 2453 C CA . LYS A 1 306 ? -9.644 26.496 -1.045 1.00 93.69 306 LYS A CA 1
ATOM 2454 C C . LYS A 1 306 ? -8.546 27.417 -1.579 1.00 93.69 306 LYS A C 1
ATOM 2456 O O . LYS A 1 306 ? -8.486 27.677 -2.769 1.00 93.69 306 LYS A O 1
ATOM 2461 N N . ALA A 1 307 ? -7.624 27.848 -0.718 1.00 92.38 307 ALA A N 1
ATOM 2462 C CA . ALA A 1 307 ? -6.509 28.694 -1.136 1.00 92.38 307 ALA A CA 1
ATOM 2463 C C . ALA A 1 307 ? -5.550 27.999 -2.120 1.00 92.38 307 ALA A C 1
ATOM 2465 O O . ALA A 1 307 ? -4.917 28.683 -2.924 1.00 92.38 307 ALA A O 1
ATOM 2466 N N . LEU A 1 308 ? -5.393 26.673 -2.029 1.00 92.06 308 LEU A N 1
ATOM 2467 C CA . LEU A 1 308 ? -4.618 25.885 -2.989 1.00 92.06 308 LEU A CA 1
ATOM 2468 C C . LEU A 1 308 ? -5.374 25.730 -4.313 1.00 92.06 308 LEU A C 1
ATOM 2470 O O . LEU A 1 308 ? -4.785 25.975 -5.356 1.00 92.06 308 LEU A O 1
ATOM 2474 N N . GLU A 1 309 ? -6.656 25.380 -4.260 1.00 91.75 309 GLU A N 1
ATOM 2475 C CA . GLU A 1 309 ? -7.527 25.216 -5.427 1.00 91.75 309 GLU A CA 1
ATOM 2476 C C . GLU A 1 309 ? -7.638 26.517 -6.231 1.00 91.75 309 GLU A C 1
ATOM 2478 O O . GLU A 1 309 ? -7.340 26.520 -7.422 1.00 91.75 309 GLU A O 1
ATOM 2483 N N . ASP A 1 310 ? -7.936 27.641 -5.568 1.00 92.19 310 ASP A N 1
ATOM 2484 C CA . ASP A 1 310 ? -8.002 28.968 -6.195 1.00 92.19 310 ASP A CA 1
ATOM 2485 C C . ASP A 1 310 ? -6.658 29.315 -6.888 1.00 92.19 310 ASP A C 1
ATOM 2487 O O . ASP A 1 310 ? -6.620 29.939 -7.947 1.00 92.19 310 ASP A O 1
ATOM 2491 N N . ALA A 1 311 ? -5.527 28.886 -6.316 1.00 90.19 311 ALA A N 1
ATOM 2492 C CA . ALA A 1 311 ? -4.199 29.115 -6.880 1.00 90.19 311 ALA A CA 1
ATOM 2493 C C . ALA A 1 311 ? -3.881 28.197 -8.072 1.00 90.19 311 ALA A C 1
ATOM 2495 O O . ALA A 1 311 ? -3.270 28.640 -9.047 1.00 90.19 311 ALA A O 1
ATOM 2496 N N . GLU A 1 312 ? -4.272 26.924 -7.992 1.00 89.50 312 GLU A N 1
ATOM 2497 C CA . GLU A 1 312 ? -4.117 25.951 -9.074 1.00 89.50 312 GLU A CA 1
ATOM 2498 C C . GLU A 1 312 ? -5.012 26.309 -10.268 1.00 89.50 312 GLU A C 1
ATOM 2500 O O . GLU A 1 312 ? -4.544 26.211 -11.401 1.00 89.50 312 GLU A O 1
ATOM 2505 N N . ASP A 1 313 ? -6.220 26.832 -10.036 1.00 91.75 313 ASP A N 1
ATOM 2506 C CA . ASP A 1 313 ? -7.109 27.358 -11.078 1.00 91.75 313 ASP A CA 1
ATOM 2507 C C . ASP A 1 313 ? -6.458 28.532 -11.830 1.00 91.75 313 ASP A C 1
ATOM 2509 O O . ASP A 1 313 ? -6.338 28.479 -13.056 1.00 91.75 313 ASP A O 1
ATOM 2513 N N . ILE A 1 314 ? -5.908 29.529 -11.120 1.00 89.94 314 ILE A N 1
ATOM 2514 C CA . ILE A 1 314 ? -5.169 30.646 -11.745 1.00 89.94 314 ILE A CA 1
ATOM 2515 C C . ILE A 1 314 ? -4.017 30.134 -12.620 1.00 89.94 314 ILE A C 1
ATOM 2517 O O . ILE A 1 314 ? -3.844 30.592 -13.748 1.00 89.94 314 ILE A O 1
ATOM 2521 N N . VAL A 1 315 ? -3.224 29.181 -12.118 1.00 89.75 315 VAL A N 1
ATOM 2522 C CA . VAL A 1 315 ? -2.097 28.597 -12.865 1.00 89.75 315 VAL A CA 1
ATOM 2523 C C . VAL A 1 315 ? -2.581 27.769 -14.061 1.00 89.75 315 VAL A C 1
ATOM 2525 O O . VAL A 1 315 ? -1.912 27.733 -15.093 1.00 89.75 315 VAL A O 1
ATOM 2528 N N . SER A 1 316 ? -3.717 27.080 -13.938 1.00 88.94 316 SER A N 1
ATOM 2529 C CA . SER A 1 316 ? -4.248 26.201 -14.984 1.00 88.94 316 SER A CA 1
ATOM 2530 C C . SER A 1 316 ? -4.683 26.965 -16.234 1.00 88.94 316 SER A C 1
ATOM 2532 O O . SER A 1 316 ? -4.468 26.462 -17.333 1.00 88.94 316 SER A O 1
ATOM 2534 N N . ARG A 1 317 ? -5.179 28.199 -16.060 1.00 92.75 317 ARG A N 1
ATOM 2535 C CA . ARG A 1 317 ? -5.640 29.113 -17.122 1.00 92.75 317 ARG A CA 1
ATOM 2536 C C . ARG A 1 317 ? -4.510 29.761 -17.931 1.00 92.75 317 ARG A C 1
ATOM 2538 O O . ARG A 1 317 ? -4.778 30.575 -18.809 1.00 92.75 317 ARG A O 1
ATOM 2545 N N . ILE A 1 318 ? -3.251 29.468 -17.605 1.00 91.12 318 ILE A N 1
ATOM 2546 C CA . ILE A 1 318 ? -2.084 29.995 -18.315 1.00 91.12 318 ILE A CA 1
ATOM 2547 C C . ILE A 1 318 ? -1.574 28.928 -19.285 1.00 91.12 318 ILE A C 1
ATOM 2549 O O . ILE A 1 318 ? -1.068 27.883 -18.859 1.00 91.12 318 ILE A O 1
ATOM 2553 N N . ASP A 1 319 ? -1.673 29.229 -20.580 1.00 92.56 319 ASP A N 1
ATOM 2554 C CA . ASP A 1 319 ? -1.261 28.327 -21.664 1.00 92.56 319 ASP A CA 1
ATOM 2555 C C . ASP A 1 319 ? 0.257 28.324 -21.885 1.00 92.56 319 ASP A C 1
ATOM 2557 O O . ASP A 1 319 ? 0.852 27.290 -22.185 1.00 92.56 319 ASP A O 1
ATOM 2561 N N . ASP A 1 320 ? 0.901 29.478 -21.698 1.00 94.12 320 ASP A N 1
ATOM 2562 C CA . ASP A 1 320 ? 2.345 29.638 -21.874 1.00 94.12 320 ASP A CA 1
ATOM 2563 C C . ASP A 1 320 ? 3.117 28.931 -20.737 1.00 94.12 320 ASP A C 1
ATOM 2565 O O . ASP A 1 320 ? 2.975 29.319 -19.570 1.00 94.12 320 ASP A O 1
ATOM 2569 N N . PRO A 1 321 ? 3.972 27.930 -21.032 1.00 88.25 321 PRO A N 1
ATOM 2570 C CA . PRO A 1 321 ? 4.675 27.157 -20.007 1.00 88.25 321 PRO A CA 1
ATOM 2571 C C . PRO A 1 321 ? 5.609 27.984 -19.114 1.00 88.25 321 PRO A C 1
ATOM 2573 O O . PRO A 1 321 ? 5.733 27.698 -17.920 1.00 88.25 321 PRO A O 1
ATOM 2576 N N . VAL A 1 322 ? 6.253 29.018 -19.664 1.00 88.19 322 VAL A N 1
ATOM 2577 C CA . VAL A 1 322 ? 7.188 29.880 -18.925 1.00 88.19 322 VAL A CA 1
ATOM 2578 C C . VAL A 1 322 ? 6.408 30.764 -17.959 1.00 88.19 322 VAL A C 1
ATOM 2580 O O . VAL A 1 322 ? 6.743 30.846 -16.773 1.00 88.19 322 VAL A O 1
ATOM 2583 N N . LYS A 1 323 ? 5.314 31.370 -18.432 1.00 89.31 323 LYS A N 1
ATOM 2584 C CA . LYS A 1 323 ? 4.417 32.165 -17.581 1.00 89.31 323 LYS A CA 1
ATOM 2585 C C . LYS A 1 323 ? 3.724 31.300 -16.536 1.00 89.31 323 LYS A C 1
ATOM 2587 O O . LYS A 1 323 ? 3.548 31.750 -15.407 1.00 89.31 323 LYS A O 1
ATOM 2592 N N . LYS A 1 324 ? 3.382 30.055 -16.871 1.00 88.44 324 LYS A N 1
ATOM 2593 C CA . LYS A 1 324 ? 2.782 29.092 -15.942 1.00 88.44 324 LYS A CA 1
ATOM 2594 C C . LYS A 1 324 ? 3.728 28.764 -14.793 1.00 88.44 324 LYS A C 1
ATOM 2596 O O . LYS A 1 324 ? 3.307 28.751 -13.640 1.00 88.44 324 LYS A O 1
ATOM 2601 N N . GLU A 1 325 ? 5.009 28.544 -15.079 1.00 85.62 325 GLU A N 1
ATOM 2602 C CA . GLU A 1 325 ? 6.004 28.267 -14.042 1.00 85.62 325 GLU A CA 1
ATOM 2603 C C . GLU A 1 325 ? 6.297 29.499 -13.170 1.00 85.62 325 GLU A C 1
ATOM 2605 O O . GLU A 1 325 ? 6.386 29.384 -11.945 1.00 85.62 325 GLU A O 1
ATOM 2610 N N . ALA A 1 326 ? 6.360 30.694 -13.766 1.00 88.56 326 ALA A N 1
ATOM 2611 C CA . ALA A 1 326 ? 6.433 31.943 -13.008 1.00 88.56 326 ALA A CA 1
ATOM 2612 C C . ALA A 1 326 ? 5.203 32.116 -12.098 1.00 88.56 326 ALA A C 1
ATOM 2614 O O . ALA A 1 326 ? 5.348 32.378 -10.905 1.00 88.56 326 ALA A O 1
ATOM 2615 N N . ALA A 1 327 ? 4.001 31.862 -12.623 1.00 85.50 327 ALA A N 1
ATOM 2616 C CA . ALA A 1 327 ? 2.758 31.941 -11.869 1.00 85.50 327 ALA A CA 1
ATOM 2617 C C . ALA A 1 327 ? 2.698 30.929 -10.720 1.00 85.50 327 ALA A C 1
ATOM 2619 O O . ALA A 1 327 ? 2.250 31.299 -9.641 1.00 85.50 327 ALA A O 1
ATOM 2620 N N . LYS A 1 328 ? 3.199 29.694 -10.880 1.00 88.88 328 LYS A N 1
ATOM 2621 C CA . LYS A 1 328 ? 3.296 28.731 -9.763 1.00 88.88 328 LYS A CA 1
ATOM 2622 C C . LYS A 1 328 ? 4.122 29.273 -8.597 1.00 88.88 328 LYS A C 1
ATOM 2624 O O . LYS A 1 328 ? 3.757 29.044 -7.443 1.00 88.88 328 LYS A O 1
ATOM 2629 N N . LYS A 1 329 ? 5.224 29.973 -8.893 1.00 88.38 329 LYS A N 1
ATOM 2630 C CA . LYS A 1 329 ? 6.076 30.612 -7.879 1.00 88.38 329 LYS A CA 1
ATOM 2631 C C . LYS A 1 329 ? 5.373 31.809 -7.248 1.00 88.38 329 LYS A C 1
ATOM 2633 O O . LYS A 1 329 ? 5.301 31.877 -6.028 1.00 88.38 329 LYS A O 1
ATOM 2638 N N . THR A 1 330 ? 4.798 32.700 -8.056 1.00 92.00 330 THR A N 1
ATOM 2639 C CA . THR A 1 330 ? 4.043 33.871 -7.574 1.00 92.00 330 THR A CA 1
ATOM 2640 C C . THR A 1 330 ? 2.852 33.470 -6.708 1.00 92.00 330 THR A C 1
ATOM 2642 O O . THR A 1 330 ? 2.597 34.080 -5.675 1.00 92.00 330 THR A O 1
ATOM 2645 N N . GLN A 1 331 ? 2.134 32.420 -7.104 1.00 93.44 331 GLN A N 1
ATOM 2646 C CA . GLN A 1 331 ? 1.012 31.876 -6.352 1.00 93.44 331 GLN A CA 1
ATOM 2647 C C . GLN A 1 331 ? 1.445 31.026 -5.156 1.00 93.44 331 GLN A C 1
ATOM 2649 O O . GLN A 1 331 ? 0.577 30.596 -4.403 1.00 93.44 331 GLN A O 1
ATOM 2654 N N . ASP A 1 332 ? 2.739 30.772 -4.956 1.00 93.94 332 ASP A N 1
ATOM 2655 C CA . ASP A 1 332 ? 3.261 29.933 -3.875 1.00 93.94 332 ASP A CA 1
ATOM 2656 C C . ASP A 1 332 ? 2.522 28.583 -3.752 1.00 93.94 332 ASP A C 1
ATOM 2658 O O . ASP A 1 332 ? 2.037 28.185 -2.689 1.00 93.94 332 ASP A O 1
ATOM 2662 N N . ILE A 1 333 ? 2.393 27.862 -4.873 1.00 91.69 333 ILE A N 1
ATOM 2663 C CA . ILE A 1 333 ? 1.707 26.557 -4.897 1.00 91.69 333 ILE A CA 1
ATOM 2664 C C . ILE A 1 333 ? 2.355 25.589 -3.899 1.00 91.69 333 ILE A C 1
ATOM 2666 O O . ILE A 1 333 ? 1.666 24.873 -3.170 1.00 91.69 333 ILE A O 1
ATOM 2670 N N . THR A 1 334 ? 3.686 25.594 -3.812 1.00 89.88 334 THR A N 1
ATOM 2671 C CA . THR A 1 334 ? 4.439 24.736 -2.890 1.00 89.88 334 THR A CA 1
ATOM 2672 C C . THR A 1 334 ? 4.166 25.081 -1.423 1.00 89.88 334 THR A C 1
ATOM 2674 O O . THR A 1 334 ? 3.915 24.174 -0.620 1.00 89.88 334 THR A O 1
ATOM 2677 N N . GLY A 1 335 ? 4.161 26.364 -1.046 1.00 93.44 335 GLY A N 1
ATOM 2678 C CA . GLY A 1 335 ? 3.832 26.788 0.314 1.00 93.44 335 GLY A CA 1
ATOM 2679 C C . GLY A 1 335 ? 2.372 26.511 0.673 1.00 93.44 335 GLY A C 1
ATOM 2680 O O . GLY A 1 335 ? 2.097 25.997 1.761 1.00 93.44 335 GLY A O 1
ATOM 2681 N N . LYS A 1 336 ? 1.431 26.710 -0.258 1.00 93.62 336 LYS A N 1
ATOM 2682 C CA . LYS A 1 336 ? 0.013 26.336 -0.085 1.00 93.62 336 LYS A CA 1
ATOM 2683 C C . LYS A 1 336 ? -0.176 24.829 0.105 1.00 93.62 336 LYS A C 1
ATOM 2685 O O . LYS A 1 336 ? -0.830 24.422 1.067 1.00 93.62 336 LYS A O 1
ATOM 2690 N N . ARG A 1 337 ? 0.478 23.984 -0.703 1.00 89.56 337 ARG A N 1
ATOM 2691 C CA . ARG A 1 337 ? 0.502 22.519 -0.496 1.00 89.56 337 ARG A CA 1
ATOM 2692 C C . ARG A 1 337 ? 1.068 22.147 0.873 1.00 89.56 337 ARG A C 1
ATOM 2694 O O . ARG A 1 337 ? 0.514 21.296 1.570 1.00 89.56 337 ARG A O 1
ATOM 2701 N N . THR A 1 338 ? 2.130 22.827 1.301 1.00 90.44 338 THR A N 1
ATOM 2702 C CA . THR A 1 338 ? 2.724 22.631 2.632 1.00 90.44 338 THR A CA 1
ATOM 2703 C C . THR A 1 338 ? 1.744 23.000 3.752 1.00 90.44 338 THR A C 1
ATOM 2705 O O . THR A 1 338 ? 1.625 22.261 4.735 1.00 90.44 338 THR A O 1
ATOM 2708 N N . ARG A 1 339 ? 0.986 24.096 3.604 1.00 92.19 339 ARG A N 1
ATOM 2709 C CA . ARG A 1 339 ? -0.070 24.505 4.548 1.00 92.19 339 ARG A CA 1
ATOM 2710 C C . ARG A 1 339 ? -1.196 23.480 4.628 1.00 92.19 339 ARG A C 1
ATOM 2712 O O . ARG A 1 339 ? -1.558 23.100 5.740 1.00 92.19 339 ARG A O 1
ATOM 2719 N N . VAL A 1 340 ? -1.677 22.965 3.492 1.00 87.31 340 VAL A N 1
ATOM 2720 C CA . VAL A 1 340 ? -2.652 21.858 3.455 1.00 87.31 340 VAL A CA 1
ATOM 2721 C C . VAL A 1 340 ? -2.118 20.651 4.228 1.00 87.31 340 VAL A C 1
ATOM 2723 O O . VAL A 1 340 ? -2.805 20.118 5.100 1.00 87.31 340 VAL A O 1
ATOM 2726 N N . GLY A 1 341 ? -0.868 20.245 3.981 1.00 82.06 341 GLY A N 1
ATOM 2727 C CA . GLY A 1 341 ? -0.231 19.144 4.708 1.00 82.06 341 GLY A CA 1
ATOM 2728 C C . GLY A 1 341 ? -0.180 19.372 6.225 1.00 82.06 341 GLY A C 1
ATOM 2729 O O . GLY A 1 341 ? -0.468 18.467 7.012 1.00 82.06 341 GLY A O 1
ATOM 2730 N N . THR A 1 342 ? 0.134 20.591 6.662 1.00 90.81 342 THR A N 1
ATOM 2731 C CA . THR A 1 342 ? 0.147 20.966 8.084 1.00 90.81 342 THR A CA 1
ATOM 2732 C C . THR A 1 342 ? -1.253 20.978 8.701 1.00 90.81 342 THR A C 1
ATOM 2734 O O . THR A 1 342 ? -1.431 20.393 9.772 1.00 90.81 342 THR A O 1
ATOM 2737 N N . ALA A 1 343 ? -2.255 21.535 8.018 1.00 85.94 343 ALA A N 1
ATOM 2738 C CA . ALA A 1 343 ? -3.646 21.531 8.470 1.00 85.94 343 ALA A CA 1
ATOM 2739 C C . ALA A 1 343 ? -4.208 20.101 8.583 1.00 85.94 343 ALA A C 1
ATOM 2741 O O . ALA A 1 343 ? -4.786 19.745 9.611 1.00 85.94 343 ALA A O 1
ATOM 2742 N N . LYS A 1 344 ? -3.934 19.223 7.602 1.00 83.19 344 LYS A N 1
ATOM 2743 C CA . LYS A 1 344 ? -4.296 17.790 7.660 1.00 83.19 344 LYS A CA 1
ATOM 2744 C C . LYS A 1 344 ? -3.711 17.100 8.897 1.00 83.19 344 LYS A C 1
ATOM 2746 O O . LYS A 1 344 ? -4.409 16.345 9.582 1.00 83.19 344 LYS A O 1
ATOM 2751 N N . ARG A 1 345 ? -2.440 17.369 9.227 1.00 81.62 345 ARG A N 1
ATOM 2752 C CA . ARG A 1 345 ? -1.789 16.835 10.441 1.00 81.62 345 ARG A CA 1
ATOM 2753 C C . ARG A 1 345 ? -2.429 17.375 11.721 1.00 81.62 345 ARG A C 1
ATOM 2755 O O . ARG A 1 345 ? -2.675 16.595 12.643 1.00 81.62 345 ARG A O 1
ATOM 2762 N N . ALA A 1 346 ? -2.719 18.675 11.779 1.00 86.56 346 ALA A N 1
ATOM 2763 C CA . ALA A 1 346 ? -3.379 19.302 12.923 1.00 86.56 346 ALA A CA 1
ATOM 2764 C C . ALA A 1 346 ? -4.772 18.701 13.168 1.00 86.56 346 ALA A C 1
ATOM 2766 O O . ALA A 1 346 ? -5.067 18.282 14.291 1.00 86.56 346 ALA A O 1
ATOM 2767 N N . LEU A 1 347 ? -5.574 18.550 12.108 1.00 87.38 347 LEU A N 1
ATOM 2768 C CA . LEU A 1 347 ? -6.884 17.906 12.166 1.00 87.38 347 LEU A CA 1
ATOM 2769 C C . LEU A 1 347 ? -6.783 16.461 12.658 1.00 87.38 347 LEU A C 1
ATOM 2771 O O . LEU A 1 347 ? -7.451 16.084 13.623 1.00 87.38 347 LEU A O 1
ATOM 2775 N N . THR A 1 348 ? -5.880 15.674 12.072 1.00 78.88 348 THR A N 1
ATOM 2776 C CA . THR A 1 348 ? -5.639 14.281 12.482 1.00 78.88 348 THR A CA 1
ATOM 2777 C C . THR A 1 348 ? -5.302 14.185 13.975 1.00 78.88 348 THR A C 1
ATOM 2779 O O . THR A 1 348 ? -5.818 13.324 14.695 1.00 78.88 348 THR A O 1
ATOM 2782 N N . ASN A 1 349 ? -4.452 15.085 14.476 1.00 81.69 349 ASN A N 1
ATOM 2783 C CA . ASN A 1 349 ? -4.081 15.131 15.887 1.00 81.69 349 ASN A CA 1
ATOM 2784 C C . ASN A 1 349 ? -5.260 15.534 16.782 1.00 81.69 349 ASN A C 1
ATOM 2786 O O . ASN A 1 349 ? -5.483 14.894 17.814 1.00 81.69 349 ASN A O 1
ATOM 2790 N N . ALA A 1 350 ? -6.043 16.542 16.395 1.00 83.62 350 ALA A N 1
ATOM 2791 C CA . ALA A 1 350 ? -7.231 16.963 17.132 1.00 83.62 350 ALA A CA 1
ATOM 2792 C C . ALA A 1 350 ? -8.269 15.830 17.214 1.00 83.62 350 ALA A C 1
ATOM 2794 O O . ALA A 1 350 ? -8.741 15.502 18.307 1.00 83.62 350 ALA A O 1
ATOM 2795 N N . GLN A 1 351 ? -8.550 15.160 16.092 1.00 83.12 351 GLN A N 1
ATOM 2796 C CA . GLN A 1 351 ? -9.452 14.007 16.022 1.00 83.12 351 GLN A CA 1
ATOM 2797 C C . GLN A 1 351 ? -8.952 12.850 16.896 1.00 83.12 351 GLN A C 1
ATOM 2799 O O . GLN A 1 351 ? -9.733 12.250 17.638 1.00 83.12 351 GLN A O 1
ATOM 2804 N N . LYS A 1 352 ? -7.637 12.575 16.906 1.00 78.94 352 LYS A N 1
ATOM 2805 C CA . LYS A 1 352 ? -7.025 11.565 17.789 1.00 78.94 352 LYS A CA 1
ATOM 2806 C C . LYS A 1 352 ? -7.275 11.878 19.265 1.00 78.94 352 LYS A C 1
ATOM 2808 O O . LYS A 1 352 ? -7.625 10.973 20.026 1.00 78.94 352 LYS A O 1
ATOM 2813 N N . GLN A 1 353 ? -7.102 13.134 19.678 1.00 84.62 353 GLN A N 1
ATOM 2814 C CA . GLN A 1 353 ? -7.330 13.555 21.064 1.00 84.62 353 GLN A CA 1
ATOM 2815 C C . GLN A 1 353 ? -8.814 13.504 21.442 1.00 84.62 353 GLN A C 1
ATOM 2817 O O . GLN A 1 353 ? -9.151 12.982 22.505 1.00 84.62 353 GLN A O 1
ATOM 2822 N N . LEU A 1 354 ? -9.705 13.958 20.557 1.00 85.25 354 LEU A N 1
ATOM 2823 C CA . LEU A 1 354 ? -11.150 13.843 20.756 1.00 85.25 354 LEU A CA 1
ATOM 2824 C C . LEU A 1 354 ? -11.581 12.375 20.873 1.00 85.25 354 LEU A C 1
ATOM 2826 O O . LEU A 1 354 ? -12.336 12.021 21.774 1.00 85.25 354 LEU A O 1
ATOM 2830 N N . GLY A 1 355 ? -11.056 11.498 20.016 1.00 81.94 355 GLY A N 1
ATOM 2831 C CA . GLY A 1 355 ? -11.319 10.063 20.069 1.00 81.94 355 GLY A CA 1
ATOM 2832 C C . GLY A 1 355 ? -10.832 9.410 21.366 1.00 81.94 355 GLY A C 1
ATOM 2833 O O . GLY A 1 355 ? -11.522 8.548 21.908 1.00 81.94 355 GLY A O 1
ATOM 2834 N N . LYS A 1 356 ? -9.672 9.824 21.904 1.00 82.88 356 LYS A N 1
ATOM 2835 C CA . LYS A 1 356 ? -9.205 9.385 23.235 1.00 82.88 356 LYS A CA 1
ATOM 2836 C C . LYS A 1 356 ? -10.175 9.819 24.338 1.00 82.88 356 LYS A C 1
ATOM 2838 O O . LYS A 1 356 ? -10.541 8.986 25.161 1.00 82.88 356 LYS A O 1
ATOM 2843 N N . ALA A 1 357 ? -10.622 11.075 24.318 1.00 82.50 357 ALA A N 1
ATOM 2844 C CA . ALA A 1 357 ? -11.573 11.598 25.298 1.00 82.50 357 ALA A CA 1
ATOM 2845 C C . ALA A 1 357 ? -12.935 10.882 25.221 1.00 82.50 357 ALA A C 1
ATOM 2847 O O . ALA A 1 357 ? -13.462 10.449 26.241 1.00 82.50 357 ALA A O 1
ATOM 2848 N N . ARG A 1 358 ? -13.470 10.653 24.013 1.00 86.25 358 ARG A N 1
ATOM 2849 C CA . ARG A 1 358 ? -14.727 9.905 23.815 1.00 86.25 358 ARG A CA 1
ATOM 2850 C C . ARG A 1 358 ? -14.641 8.474 24.347 1.00 86.25 358 ARG A C 1
ATOM 2852 O O . ARG A 1 358 ? -15.561 8.017 25.016 1.00 86.25 358 ARG A O 1
ATOM 2859 N N . ARG A 1 359 ? -13.519 7.781 24.118 1.00 83.19 359 ARG A N 1
ATOM 2860 C CA . ARG A 1 359 ? -13.293 6.440 24.684 1.00 83.19 359 ARG A CA 1
ATOM 2861 C C . ARG A 1 359 ? -13.215 6.438 26.210 1.00 83.19 359 ARG A C 1
ATOM 2863 O O . ARG A 1 359 ? -13.561 5.430 26.812 1.00 83.19 359 ARG A O 1
ATOM 2870 N N . ALA A 1 360 ? -12.775 7.530 26.835 1.00 87.88 360 ALA A N 1
ATOM 2871 C CA . ALA A 1 360 ? -12.808 7.647 28.291 1.00 87.88 360 ALA A CA 1
ATOM 2872 C C . ALA A 1 360 ? -14.253 7.718 28.811 1.00 87.88 360 ALA A C 1
ATOM 2874 O O . ALA A 1 360 ? -14.578 7.005 29.751 1.00 87.88 360 ALA A O 1
ATOM 2875 N N . VAL A 1 361 ? -15.133 8.482 28.150 1.00 88.31 361 VAL A N 1
ATOM 2876 C CA . VAL A 1 361 ? -16.572 8.534 28.486 1.00 88.31 361 VAL A CA 1
ATOM 2877 C C . VAL A 1 361 ? -17.226 7.158 28.351 1.00 88.31 361 VAL A C 1
ATOM 2879 O O . VAL A 1 361 ? -17.971 6.737 29.231 1.00 88.31 361 VAL A O 1
ATOM 2882 N N . MET A 1 362 ? -16.903 6.439 27.273 1.00 89.62 362 MET A N 1
ATOM 2883 C CA . MET A 1 362 ? -17.446 5.109 26.988 1.00 89.62 362 MET A CA 1
ATOM 2884 C C . MET A 1 362 ? -17.209 4.102 28.119 1.00 89.62 362 MET A C 1
ATOM 2886 O O . MET A 1 362 ? -18.058 3.251 28.337 1.00 89.62 362 MET A O 1
ATOM 2890 N N . LYS A 1 363 ? -16.111 4.209 28.882 1.00 91.81 363 LYS A N 1
ATOM 2891 C CA . LYS A 1 363 ? -15.818 3.296 30.005 1.00 91.81 363 LYS A CA 1
ATOM 2892 C C . LYS A 1 363 ? -16.869 3.306 31.119 1.00 91.81 363 LYS A C 1
ATOM 2894 O O . LYS A 1 363 ? -16.859 2.407 31.950 1.00 91.81 363 LYS A O 1
ATOM 2899 N N . TYR A 1 364 ? -17.748 4.304 31.140 1.00 90.94 364 TYR A N 1
ATOM 2900 C CA . TYR A 1 364 ? -18.764 4.490 32.174 1.00 90.94 364 TYR A CA 1
ATOM 2901 C C . TYR A 1 364 ? -20.196 4.286 31.658 1.00 90.94 364 TYR A C 1
ATOM 2903 O O . TYR A 1 364 ? -21.153 4.532 32.396 1.00 90.94 364 TYR A O 1
ATOM 2911 N N . ASP A 1 365 ? -20.342 3.863 30.400 1.00 92.25 365 ASP A N 1
ATOM 2912 C CA . ASP A 1 365 ? -21.616 3.693 29.706 1.00 92.25 365 ASP A CA 1
ATOM 2913 C C . ASP A 1 365 ? -21.767 2.236 29.243 1.00 92.25 365 ASP A C 1
ATOM 2915 O O . ASP A 1 365 ? -21.065 1.770 28.344 1.00 92.25 365 ASP A O 1
ATOM 2919 N N . GLU A 1 366 ? -22.660 1.492 29.898 1.00 93.06 366 GLU A N 1
ATOM 2920 C CA . GLU A 1 366 ? -22.792 0.044 29.706 1.00 93.06 366 GLU A CA 1
ATOM 2921 C C . GLU A 1 366 ? -23.154 -0.333 28.263 1.00 93.06 366 GLU A C 1
ATOM 2923 O O . GLU A 1 366 ? -22.601 -1.286 27.707 1.00 93.06 366 GLU A O 1
ATOM 2928 N N . GLN A 1 367 ? -24.057 0.423 27.637 1.00 91.94 367 GLN A N 1
ATOM 2929 C CA . GLN A 1 367 ? -24.530 0.124 26.289 1.00 91.94 367 GLN A CA 1
ATOM 2930 C C . GLN A 1 367 ? -23.434 0.374 25.252 1.00 91.94 367 GLN A C 1
ATOM 2932 O O . GLN A 1 367 ? -23.235 -0.439 24.340 1.00 91.94 367 GLN A O 1
ATOM 2937 N N . LEU A 1 368 ? -22.678 1.466 25.412 1.00 90.62 368 LEU A N 1
ATOM 2938 C CA . LEU A 1 368 ? -21.529 1.737 24.552 1.00 90.62 368 LEU A CA 1
ATOM 2939 C C . LEU A 1 368 ? -20.427 0.686 24.743 1.00 90.62 368 LEU A C 1
ATOM 2941 O O . LEU A 1 368 ? -19.850 0.239 23.753 1.00 90.62 368 LEU A O 1
ATOM 2945 N N . LEU A 1 369 ? -20.177 0.223 25.975 1.00 92.38 369 LEU A N 1
ATOM 2946 C CA . LEU A 1 369 ? -19.236 -0.873 26.234 1.00 92.38 369 LEU A CA 1
ATOM 2947 C C . LEU A 1 369 ? -19.652 -2.175 25.552 1.00 92.38 369 LEU A C 1
ATOM 2949 O O . LEU A 1 369 ? -18.816 -2.806 24.910 1.00 92.38 369 LEU A O 1
ATOM 2953 N N . LYS A 1 370 ? -20.923 -2.585 25.668 1.00 94.12 370 LYS A N 1
ATOM 2954 C CA . LYS A 1 370 ? -21.435 -3.794 24.997 1.00 94.12 370 LYS A CA 1
ATOM 2955 C C . LYS A 1 370 ? -21.238 -3.710 23.484 1.00 94.12 370 LYS A C 1
ATOM 2957 O O . LYS A 1 370 ? -20.744 -4.662 22.883 1.00 94.12 370 LYS A O 1
ATOM 2962 N N . THR A 1 371 ? -21.563 -2.557 22.903 1.00 92.88 371 THR A N 1
ATOM 2963 C CA . THR A 1 371 ? -21.412 -2.300 21.465 1.00 92.88 371 THR A CA 1
ATOM 2964 C C . THR A 1 371 ? -19.945 -2.367 21.035 1.00 92.88 371 THR A C 1
ATOM 2966 O O . THR A 1 371 ? -19.610 -3.091 20.102 1.00 92.88 371 THR A O 1
ATOM 2969 N N . GLU A 1 372 ? -19.044 -1.678 21.739 1.00 91.00 372 GLU A N 1
ATOM 2970 C CA . GLU A 1 372 ? -17.620 -1.671 21.385 1.00 91.00 372 GLU A CA 1
ATOM 2971 C C . GLU A 1 372 ? -16.972 -3.050 21.584 1.00 91.00 372 GLU A C 1
ATOM 2973 O O . GLU A 1 372 ? -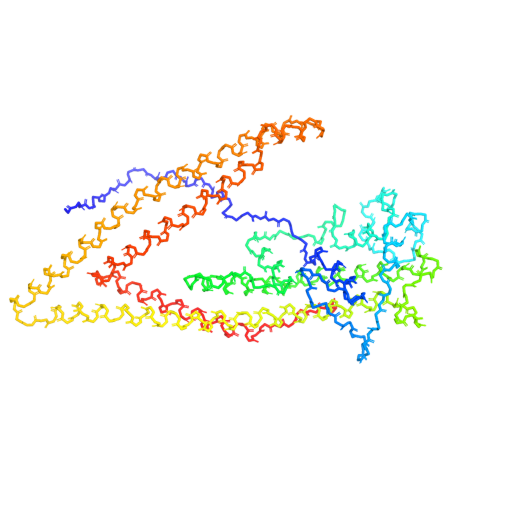16.186 -3.483 20.748 1.00 91.00 372 GLU A O 1
ATOM 2978 N N . ILE A 1 373 ? -17.329 -3.786 22.642 1.00 93.94 373 ILE A N 1
ATOM 2979 C CA . ILE A 1 373 ? -16.877 -5.172 22.846 1.00 93.94 373 ILE A CA 1
ATOM 2980 C C . ILE A 1 373 ? -17.291 -6.053 21.660 1.00 93.94 373 ILE A C 1
ATOM 2982 O O . ILE A 1 373 ? -16.477 -6.834 21.166 1.00 93.94 373 ILE A O 1
ATOM 2986 N N . ALA A 1 374 ? -18.536 -5.931 21.187 1.00 94.25 374 ALA A N 1
ATOM 2987 C CA . ALA A 1 374 ? -19.010 -6.668 20.019 1.00 94.25 374 ALA A CA 1
ATOM 2988 C C . ALA A 1 374 ? -18.230 -6.284 18.748 1.00 94.25 374 ALA A C 1
ATOM 2990 O O . ALA A 1 374 ? -17.787 -7.172 18.018 1.00 94.25 374 ALA A O 1
ATOM 2991 N N . ASN A 1 375 ? -17.982 -4.988 18.532 1.00 88.50 375 ASN A N 1
ATOM 2992 C CA . ASN A 1 375 ? -17.184 -4.498 17.405 1.00 88.50 375 ASN A CA 1
ATOM 2993 C C . ASN A 1 375 ? -15.745 -5.039 17.439 1.00 88.50 375 ASN A C 1
ATOM 2995 O O . ASN A 1 375 ? -15.275 -5.571 16.438 1.00 88.50 375 ASN A O 1
ATOM 2999 N N . LEU A 1 376 ? -15.059 -4.989 18.588 1.00 89.88 376 LEU A N 1
ATOM 3000 C CA . LEU A 1 376 ? -13.695 -5.521 18.707 1.00 89.88 376 LEU A CA 1
ATOM 3001 C C . LEU A 1 376 ? -13.639 -7.039 18.490 1.00 89.88 376 LEU A C 1
ATOM 3003 O O . LEU A 1 376 ? -12.685 -7.533 17.895 1.00 89.88 376 LEU A O 1
ATOM 3007 N N . ASN A 1 377 ? -14.648 -7.789 18.945 1.00 94.12 377 ASN A N 1
ATOM 3008 C CA . ASN A 1 377 ? -14.736 -9.224 18.659 1.00 94.12 377 ASN A CA 1
ATOM 3009 C C . ASN A 1 377 ? -14.913 -9.495 17.158 1.00 94.12 377 ASN A C 1
ATOM 3011 O O . ASN A 1 377 ? -14.306 -10.427 16.631 1.00 94.12 377 ASN A O 1
ATOM 3015 N N . LYS A 1 378 ? -15.717 -8.678 16.469 1.00 91.56 378 LYS A N 1
ATOM 3016 C CA . LYS A 1 378 ? -15.905 -8.762 15.017 1.00 91.56 378 LYS A CA 1
ATOM 3017 C C . LYS A 1 378 ? -14.600 -8.469 14.271 1.00 91.56 378 LYS A C 1
ATOM 3019 O O . LYS A 1 378 ? -14.212 -9.247 13.404 1.00 91.56 378 LYS A O 1
ATOM 3024 N N . ASP A 1 379 ? -13.879 -7.422 14.662 1.00 88.00 379 ASP A N 1
ATOM 3025 C CA . ASP A 1 379 ? -12.567 -7.091 14.094 1.00 88.00 379 ASP A CA 1
ATOM 3026 C C . ASP A 1 379 ? -11.534 -8.202 14.332 1.00 88.00 379 ASP A C 1
ATOM 3028 O O . ASP A 1 379 ? -10.790 -8.566 13.422 1.00 88.00 379 ASP A O 1
ATOM 3032 N N . LEU A 1 380 ? -11.517 -8.807 15.526 1.00 90.88 380 LEU A N 1
ATOM 3033 C CA . LEU A 1 380 ? -10.677 -9.974 15.816 1.00 90.88 380 LEU A CA 1
ATOM 3034 C C . LEU A 1 380 ? -11.015 -11.170 14.920 1.00 90.88 380 LEU A C 1
ATOM 3036 O O . LEU A 1 380 ? -10.109 -11.882 14.486 1.00 90.88 380 LEU A O 1
ATOM 3040 N N . ALA A 1 381 ? -12.298 -11.403 14.640 1.00 93.31 381 ALA A N 1
ATOM 3041 C CA . ALA A 1 381 ? -12.716 -12.446 13.711 1.00 93.31 381 ALA A CA 1
ATOM 3042 C C . ALA A 1 381 ? -12.229 -12.150 12.282 1.00 93.31 381 ALA A C 1
ATOM 3044 O O . ALA A 1 381 ? -11.701 -13.051 11.630 1.00 93.31 381 ALA A O 1
ATOM 3045 N N . TYR A 1 382 ? -12.310 -10.893 11.828 1.00 90.75 382 TYR A N 1
ATOM 3046 C CA . TYR A 1 382 ? -11.754 -10.485 10.535 1.00 90.75 382 TYR A CA 1
ATOM 3047 C C . TYR A 1 382 ? -10.244 -10.692 10.456 1.00 90.75 382 TYR A C 1
ATOM 3049 O O . TYR A 1 382 ? -9.770 -11.277 9.489 1.00 90.75 382 TYR A O 1
ATOM 3057 N N . LEU A 1 383 ? -9.485 -10.295 11.481 1.00 90.19 383 LEU A N 1
ATOM 3058 C CA . LEU A 1 383 ? -8.032 -10.496 11.509 1.00 90.19 383 LEU A CA 1
ATOM 3059 C C . LEU A 1 383 ? -7.647 -11.979 11.406 1.00 90.19 383 LEU A C 1
ATOM 3061 O O . LEU A 1 383 ? -6.721 -12.319 10.675 1.00 90.19 383 LEU A O 1
ATOM 3065 N N . LYS A 1 384 ? -8.386 -12.871 12.075 1.00 93.25 384 LYS A N 1
ATOM 3066 C CA . LYS A 1 384 ? -8.181 -14.324 11.948 1.00 93.25 384 LYS A CA 1
ATOM 3067 C C . LYS A 1 384 ? -8.503 -14.835 10.542 1.00 93.25 384 LYS A C 1
ATOM 3069 O O . LYS A 1 384 ? -7.753 -15.644 10.004 1.00 93.25 384 LYS A O 1
ATOM 3074 N N . ALA A 1 385 ? -9.584 -14.351 9.931 1.00 93.56 385 ALA A N 1
ATOM 3075 C CA . ALA A 1 385 ? -9.923 -14.694 8.550 1.00 93.56 385 ALA A CA 1
ATOM 3076 C C . ALA A 1 385 ? -8.857 -14.191 7.558 1.00 93.56 385 ALA A C 1
ATOM 3078 O O . ALA A 1 385 ? -8.489 -14.903 6.624 1.00 93.56 385 ALA A O 1
ATOM 3079 N N . PHE A 1 386 ? -8.307 -12.997 7.789 1.00 92.81 386 PHE A N 1
ATOM 3080 C CA . PHE A 1 386 ? -7.209 -12.449 6.995 1.00 92.81 386 PHE A CA 1
ATOM 3081 C C . PHE A 1 386 ? -5.922 -13.259 7.141 1.00 92.81 386 PHE A C 1
ATOM 3083 O O . PHE A 1 386 ? -5.193 -13.395 6.161 1.00 92.81 386 PHE A O 1
ATOM 3090 N N . ASP A 1 387 ? -5.653 -13.843 8.311 1.00 94.06 387 ASP A N 1
ATOM 3091 C CA . ASP A 1 387 ? -4.496 -14.724 8.485 1.00 94.06 387 ASP A CA 1
ATOM 3092 C C . ASP A 1 387 ? -4.618 -15.998 7.638 1.00 94.06 387 ASP A C 1
ATOM 3094 O O . ASP A 1 387 ? -3.665 -16.398 6.968 1.00 94.06 387 ASP A O 1
ATOM 3098 N N . ALA A 1 388 ? -5.815 -16.588 7.578 1.00 94.12 388 ALA A N 1
ATOM 3099 C CA . ALA A 1 388 ? -6.086 -17.716 6.690 1.00 94.12 388 ALA A CA 1
ATOM 3100 C C . ALA A 1 388 ? -5.929 -17.323 5.207 1.00 94.12 388 ALA A C 1
ATOM 3102 O O . ALA A 1 388 ? -5.256 -18.021 4.445 1.00 94.12 388 ALA A O 1
ATOM 3103 N N . ALA A 1 389 ? -6.476 -16.169 4.805 1.00 93.38 389 ALA A N 1
ATOM 3104 C CA . ALA A 1 389 ? -6.341 -15.652 3.441 1.00 93.38 389 ALA A CA 1
ATOM 3105 C C . ALA A 1 389 ? -4.874 -15.380 3.060 1.00 93.38 389 ALA A C 1
ATOM 3107 O O . ALA A 1 389 ? -4.447 -15.713 1.956 1.00 93.38 389 ALA A O 1
ATOM 3108 N N . ARG A 1 390 ? -4.071 -14.847 3.991 1.00 95.69 390 ARG A N 1
ATOM 3109 C CA . ARG A 1 390 ? -2.627 -14.626 3.824 1.00 95.69 390 ARG A CA 1
ATOM 3110 C C . ARG A 1 390 ? -1.887 -15.921 3.488 1.00 95.69 390 ARG A C 1
ATOM 3112 O O . ARG A 1 390 ? -1.012 -15.912 2.621 1.00 95.69 390 ARG A O 1
ATOM 3119 N N . VAL A 1 391 ? -2.200 -17.023 4.174 1.00 95.06 391 VAL A N 1
ATOM 3120 C CA . VAL A 1 391 ? -1.582 -18.335 3.904 1.00 95.06 391 VAL A CA 1
ATOM 3121 C C . VAL A 1 391 ? -1.923 -18.818 2.491 1.00 95.06 391 VAL A C 1
ATOM 3123 O O . VAL A 1 391 ? -1.050 -19.350 1.807 1.00 95.06 391 VAL A O 1
ATOM 3126 N N . ALA A 1 392 ? -3.150 -18.560 2.033 1.00 94.62 392 ALA A N 1
ATOM 3127 C CA . ALA A 1 392 ? -3.638 -18.951 0.713 1.00 94.62 392 ALA A CA 1
ATOM 3128 C C . ALA A 1 392 ? -3.096 -18.103 -0.455 1.00 94.62 392 ALA A C 1
ATOM 3130 O O . ALA A 1 392 ? -3.275 -18.495 -1.610 1.00 94.62 392 ALA A O 1
ATOM 3131 N N . LEU A 1 393 ? -2.429 -16.969 -0.191 1.00 94.31 393 LEU A N 1
ATOM 3132 C CA . LEU A 1 393 ? -1.842 -16.137 -1.245 1.00 94.31 393 LEU A CA 1
ATOM 3133 C C . LEU A 1 393 ? -0.844 -16.945 -2.081 1.00 94.31 393 LEU A C 1
ATOM 3135 O O . LEU A 1 393 ? 0.042 -17.620 -1.547 1.00 94.31 393 LEU A O 1
ATOM 3139 N N . ARG A 1 394 ? -0.965 -16.850 -3.402 1.00 94.88 394 ARG A N 1
ATOM 3140 C CA . ARG A 1 394 ? -0.077 -17.526 -4.349 1.00 94.88 394 ARG A CA 1
ATOM 3141 C C . ARG A 1 394 ? 0.977 -16.542 -4.871 1.00 94.88 394 ARG A C 1
ATOM 3143 O O . ARG A 1 394 ? 0.719 -15.339 -4.868 1.00 94.88 394 ARG A O 1
ATOM 3150 N N . PRO A 1 395 ? 2.167 -17.022 -5.265 1.00 94.75 395 PRO A N 1
ATOM 3151 C CA . PRO A 1 395 ? 3.113 -16.205 -6.011 1.00 94.75 395 PRO A CA 1
ATOM 3152 C C . PRO A 1 395 ? 2.524 -15.785 -7.357 1.00 94.75 395 PRO A C 1
ATOM 3154 O O . PRO A 1 395 ? 1.916 -16.600 -8.058 1.00 94.75 395 PRO A O 1
ATOM 3157 N N . LEU A 1 396 ? 2.734 -14.519 -7.709 1.00 94.44 396 LEU A N 1
ATOM 3158 C CA . LEU A 1 396 ? 2.516 -14.025 -9.064 1.00 94.44 396 LEU A CA 1
ATOM 3159 C C . LEU A 1 396 ? 3.582 -14.613 -9.999 1.00 94.44 396 LEU A C 1
ATOM 3161 O O . LEU A 1 396 ? 4.711 -14.851 -9.578 1.00 94.44 396 LEU A O 1
ATOM 3165 N N . LYS A 1 397 ? 3.234 -14.833 -11.269 1.00 95.88 397 LYS A N 1
ATOM 3166 C CA . LYS A 1 397 ? 4.145 -15.408 -12.269 1.00 95.88 397 LYS A CA 1
ATOM 3167 C C . LYS A 1 397 ? 4.441 -14.414 -13.381 1.00 95.88 397 LYS A C 1
ATOM 3169 O O . LYS A 1 397 ? 3.540 -13.713 -13.835 1.00 95.88 397 LYS A O 1
ATOM 3174 N N . ALA A 1 398 ? 5.694 -14.396 -13.829 1.00 93.62 398 ALA A N 1
ATOM 3175 C CA . ALA A 1 398 ? 6.135 -13.562 -14.943 1.00 93.62 398 ALA A CA 1
ATOM 3176 C C . ALA A 1 398 ? 5.626 -14.070 -16.307 1.00 93.62 398 ALA A C 1
ATOM 3178 O O . ALA A 1 398 ? 5.398 -13.256 -17.195 1.00 93.62 398 ALA A O 1
ATOM 3179 N N . ALA A 1 399 ? 5.414 -15.386 -16.445 1.00 88.62 399 ALA A N 1
ATOM 3180 C CA . ALA A 1 399 ? 4.869 -16.064 -17.623 1.00 88.62 399 ALA A CA 1
ATOM 3181 C C . ALA A 1 399 ? 3.977 -17.243 -17.212 1.00 88.62 399 ALA A C 1
ATOM 3183 O O . ALA A 1 399 ? 4.256 -17.853 -16.147 1.00 88.62 399 ALA A O 1
#

Foldseek 3Di:
DDDPDDDDDPDDPDDPDPPPPPFDWDKDQLPHPCLVVLLLCCQQVPADPLRNDRDQFDQPNDTFFHWDSVCCVVAQAAFLLVQQVVFDFAQPLVVQDPPPSNPQRGLPSSLVVLRDDPRNPVSIDIDGPLLRLQLVQLLSLHQSDDLDDLPCLLVSLVSLLVNLVVCPDPSSLVSLLSSLVNNLRSLQRVCRSPVNPAIDGVNPHHDSSSSSSQSSVQVSLVSSLVSSLVSLVVSLVVSLVVLVVVLVLLVVLLVLVVCLVPDPDPVVSVVSLVVLVVQLVVLVVQLVVLVVQLVVLVVQLVVLVVLLVVLVVVLVPDPDPVVSVVSCVVSVNVVSVVSNVVSVVSNVVSVVSSVVSVVSSLSSPNVSSVVVSVVSVVSNVSSVVSNVSSVVRDRRHSD

Organism: NCBI:txid749621

Radius of gyration: 29.11 Å; chains: 1; bounding box: 78×56×89 Å

Sequence (399 aa):
MDTYKVQLFGQKPAQPKAPLLEHDYITEHIVELQSILRFIEALTQTPSVKNPDPININIKGQMLGKVDSKWFTEWWNKDVQSKIDSRPRPFSGYQNSNTAASKDKTINNIIFEAMGSTRNFDDFLLCEDAINSFKAKLWANQGPVQAQKWKDIAKSAATVLAVYNYMHTPEVTRRMQKTIENIRMELSNMPYLTNNNLPMADGKSPADLADAWMAFMTQQLDRFTAKGKEWLRETINDGIKQYNIALNDLKKARAVIEKENNERNPVLKRKLENSRVKARNDAANIVAVKKPKVITAEKDLQVANKALEDAEDIVSRIDDPVKKEAAKKTQDITGKRTRVGTAKRALTNAQKQLGKARRAVMKYDEQLLKTEIANLNKDLAYLKAFDAARVALRPLKAA